Protein AF-A0A7J5Y7S1-F1 (afdb_monomer)

pLDDT: mean 75.27, std 15.17, range [30.84, 94.56]

InterPro domains:
  IPR032362 Ferlin, C-terminal domain [PF16165] (227-313)
  IPR035892 C2 domain superfamily [G3DSA:2.60.40.150] (121-242)
  IPR035892 C2 domain superfamily [SSF49562] (99-202)
  IPR037721 Ferlin family [PTHR12546] (19-229)
  IPR037725 Ferlin, sixth C2 domain [cd08374] (131-250)
  IPR055072 Ferlin, dsRNA-binding domain-like domain [PF22901] (21-87)

Mean predicted aligned error: 19.7 Å

Nearest PDB structures (foldseek):
  9b8k-assembly1_A  TM=4.854E-01  e=3.658E-11  Homo sapiens
  9bcz-assembly1_A  TM=5.230E-01  e=7.741E-04  Gallus gallus
  1qat-assembly1_A  TM=5.001E-01  e=8.195E-04  Rattus norvegicus
  1rlw-assembly1_A  TM=5.202E-01  e=4.041E-03  Homo sapiens
  5ipi-assembly1_A  TM=1.970E-01  e=1.903E+00  adeno-associated virus 2

Foldseek 3Di:
DDDDADDDDQDDDDPVVVVPDDPDQLQVVQQVLCVVQVWDGFDDDPQQWTDIRHDIDGDDQWDQDPVRDTDGHCRRSSVRCVCVQLVDPPRRDHDDPDDDDDDDDGDDDDPVDDDDDPDDNPPDDFFFKKKKKKWFFKAADADFDDQDPQPRQTFDWDKKWKDWDVPPVPIDIFDIDPTHRRRMDGTRFMDMDIFGADVVVQWTWDFDQPDPPRPDTDIDTHHGDMDMPHGTDMDIDMGTPVRCVVQPQDGTQDDDVGTDGDDDPPCVCVLVCVVVSVVCCCCVPVCVVVVVVVVVVVVVVVVVVVVVVVDDDDDPDPPDPVCVVVVVVCCVCVPPCVVVVVVVVVVVVVVVVVVVVVVPDDVVVVCVVVVD

Solvent-accessible surface area (backbone atoms only — not comparable to full-atom values): 22565 Å² total; per-residue (Å²): 134,89,80,80,81,78,84,76,83,85,80,87,90,52,84,64,59,73,70,71,62,76,95,59,55,46,49,55,48,48,48,47,52,23,58,75,63,71,43,55,56,76,45,77,46,87,90,33,34,37,35,44,70,92,46,76,48,76,39,69,34,68,45,72,43,101,83,73,50,75,42,81,44,66,44,55,39,29,42,54,50,57,76,49,30,49,72,43,82,100,67,37,49,79,69,82,71,95,82,86,83,87,88,79,85,81,87,87,76,66,88,88,51,76,79,78,73,79,82,78,84,78,67,83,81,74,64,41,57,27,33,42,37,38,38,37,44,38,32,54,83,46,81,63,76,42,70,38,91,83,78,72,48,53,19,28,73,42,66,47,43,39,32,44,54,90,39,74,85,67,58,47,71,54,74,76,38,70,69,24,68,82,24,53,37,68,52,40,30,29,48,72,42,82,41,32,38,29,80,91,76,61,24,32,52,45,79,43,57,90,39,101,83,48,88,61,68,47,76,45,78,33,58,80,41,82,45,67,55,74,62,66,47,68,48,80,47,82,35,47,40,72,56,36,70,77,59,56,68,27,60,38,54,34,70,43,80,52,49,66,79,54,96,66,84,83,58,85,61,46,74,70,47,48,60,55,54,50,51,48,47,50,48,63,67,77,34,36,70,58,55,52,50,52,52,52,51,52,51,52,51,51,51,49,51,53,49,60,71,66,56,83,87,80,83,90,71,92,79,68,64,77,57,52,60,55,50,50,52,48,50,56,48,62,70,76,35,43,67,55,54,53,48,51,53,51,48,52,50,49,51,51,52,48,48,53,50,61,70,68,51,58,72,68,59,57,34,63,73,68,76,102

Structure (mmCIF, N/CA/C/O backbone):
data_AF-A0A7J5Y7S1-F1
#
_entry.id   AF-A0A7J5Y7S1-F1
#
loop_
_atom_site.group_PDB
_atom_site.id
_atom_site.type_symbol
_atom_site.label_atom_id
_atom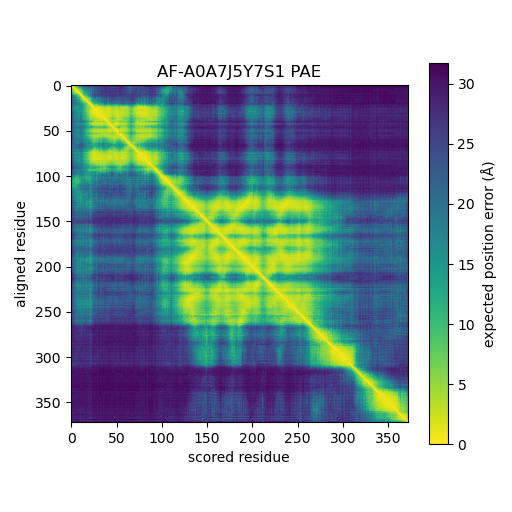_site.label_alt_id
_atom_site.label_comp_id
_atom_site.label_asym_id
_atom_site.label_entity_id
_atom_site.label_seq_id
_atom_site.pdbx_PDB_ins_code
_atom_site.Cartn_x
_atom_site.Cartn_y
_atom_site.Cartn_z
_atom_site.occupancy
_atom_site.B_iso_or_equiv
_atom_site.auth_seq_id
_atom_site.auth_comp_id
_atom_site.auth_asym_id
_atom_site.auth_atom_id
_atom_site.pdbx_PDB_model_num
ATOM 1 N N . MET A 1 1 ? -39.538 12.293 49.423 1.00 33.94 1 MET A N 1
ATOM 2 C CA . MET A 1 1 ? -39.601 11.974 47.983 1.00 33.94 1 MET A CA 1
ATOM 3 C C . MET A 1 1 ? -38.417 11.079 47.713 1.00 33.94 1 MET A C 1
ATOM 5 O O . MET A 1 1 ? -37.313 11.574 47.562 1.00 33.94 1 MET A O 1
ATOM 9 N N . ASP A 1 2 ? -38.629 9.770 47.799 1.00 30.84 2 ASP A N 1
ATOM 10 C CA . ASP A 1 2 ? -37.534 8.805 47.802 1.00 30.84 2 ASP A CA 1
ATOM 11 C C . ASP A 1 2 ? -37.019 8.606 46.367 1.00 30.84 2 ASP A C 1
ATOM 13 O O . ASP A 1 2 ? -37.719 8.114 45.470 1.00 30.84 2 ASP A O 1
ATOM 17 N N . SER A 1 3 ? -35.809 9.094 46.121 1.00 31.69 3 SER A N 1
ATOM 18 C CA . SER A 1 3 ? -35.041 8.926 44.891 1.00 31.69 3 SER A CA 1
ATOM 19 C C . SER A 1 3 ? -34.304 7.590 44.954 1.00 31.69 3 SER A C 1
ATOM 21 O O . SER A 1 3 ? -33.220 7.472 45.515 1.00 31.69 3 SER A O 1
ATOM 23 N N . THR A 1 4 ? -34.896 6.543 44.388 1.00 33.97 4 THR A N 1
ATOM 24 C CA . THR A 1 4 ? -34.187 5.288 44.137 1.00 33.97 4 THR A CA 1
ATOM 25 C C . THR A 1 4 ? -33.221 5.478 42.966 1.00 33.97 4 THR A C 1
ATOM 27 O O . THR A 1 4 ? -33.641 5.614 41.818 1.00 33.97 4 THR A O 1
ATOM 30 N N . LEU A 1 5 ? -31.918 5.503 43.263 1.00 35.03 5 LEU A N 1
ATOM 31 C CA . LEU A 1 5 ? -30.845 5.438 42.271 1.00 35.03 5 LEU A CA 1
ATOM 32 C C . LEU A 1 5 ? -30.835 4.041 41.648 1.00 35.03 5 LEU A C 1
ATOM 34 O O . LEU A 1 5 ? -30.592 3.048 42.332 1.00 35.03 5 LEU A O 1
ATOM 38 N N . THR A 1 6 ? -31.105 3.966 40.349 1.00 33.56 6 THR A N 1
ATOM 39 C CA . THR A 1 6 ? -30.987 2.714 39.596 1.00 33.56 6 THR A CA 1
ATOM 40 C C . THR A 1 6 ? -29.633 2.755 38.899 1.00 33.56 6 THR A C 1
ATOM 42 O O . THR A 1 6 ? -29.467 3.455 37.907 1.00 33.56 6 THR A O 1
ATOM 45 N N . VAL A 1 7 ? -28.630 2.095 39.483 1.00 39.28 7 VAL A N 1
ATOM 46 C CA . VAL A 1 7 ? -27.267 2.046 38.933 1.00 39.28 7 VAL A CA 1
ATOM 47 C C . VAL A 1 7 ? -27.167 0.844 38.001 1.00 39.28 7 VAL A C 1
ATOM 49 O O . VAL A 1 7 ? -27.066 -0.294 38.462 1.00 39.28 7 VAL A O 1
ATOM 52 N N . SER A 1 8 ? -27.192 1.103 36.699 1.00 37.91 8 SER A N 1
ATOM 53 C CA . SER A 1 8 ? -26.937 0.102 35.664 1.00 37.91 8 SER A CA 1
ATOM 54 C C . SER A 1 8 ? -25.427 0.020 35.433 1.00 37.91 8 SER A C 1
ATOM 56 O O . SER A 1 8 ? -24.814 1.005 35.032 1.00 37.91 8 SER A O 1
ATOM 58 N N . ILE A 1 9 ? -24.813 -1.125 35.746 1.00 42.22 9 ILE A N 1
ATOM 59 C CA . ILE A 1 9 ? -23.391 -1.366 35.471 1.00 42.22 9 ILE A CA 1
ATOM 60 C C . ILE A 1 9 ? -23.268 -1.830 34.023 1.00 42.22 9 ILE A C 1
ATOM 62 O O . ILE A 1 9 ? -23.836 -2.857 33.653 1.00 42.22 9 ILE A O 1
ATOM 66 N N . TYR A 1 10 ? -22.505 -1.082 33.238 1.00 41.28 10 TYR A N 1
ATOM 67 C CA . TYR A 1 10 ? -22.085 -1.454 31.897 1.00 41.28 10 TYR A CA 1
ATOM 68 C C . TYR A 1 10 ? -20.620 -1.872 32.002 1.00 41.28 10 TYR A C 1
ATOM 70 O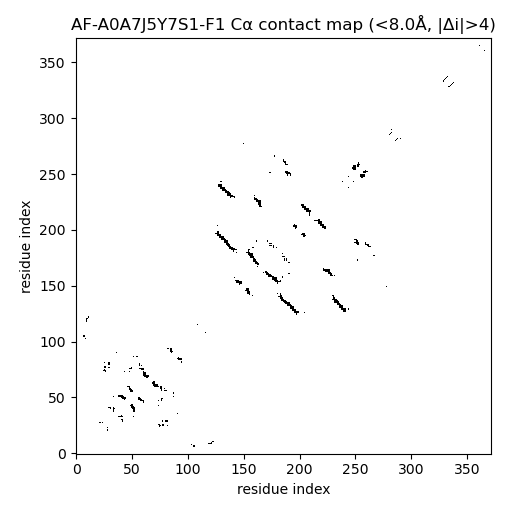 O . TYR A 1 10 ? -19.744 -1.019 31.971 1.00 41.28 10 TYR A O 1
ATOM 78 N N . ASP A 1 11 ? -20.350 -3.151 32.244 1.00 35.12 11 ASP A N 1
ATOM 79 C CA . ASP A 1 11 ? -19.007 -3.709 32.075 1.00 35.12 11 ASP A CA 1
ATOM 80 C C . ASP A 1 11 ? -19.125 -5.212 31.805 1.00 35.12 11 ASP A C 1
ATOM 82 O O . ASP A 1 11 ? -19.869 -5.915 32.500 1.00 35.12 11 ASP A O 1
ATOM 86 N N . TRP A 1 12 ? -18.439 -5.691 30.770 1.00 40.28 12 TRP A N 1
ATOM 87 C CA . TRP A 1 12 ? -18.446 -7.090 30.345 1.00 40.28 12 TRP A CA 1
ATOM 88 C C . TRP A 1 12 ? -17.061 -7.705 30.591 1.00 40.28 12 TRP A C 1
ATOM 90 O O . TRP A 1 12 ? -16.045 -7.051 30.399 1.00 40.28 12 TRP A O 1
ATOM 100 N N . ASP A 1 13 ? -17.057 -8.980 30.994 1.00 35.53 13 ASP A N 1
ATOM 101 C CA . ASP A 1 13 ? -15.897 -9.869 31.213 1.00 35.53 13 ASP A CA 1
ATOM 102 C C . ASP A 1 13 ? -15.217 -9.906 32.585 1.00 35.53 13 ASP A C 1
ATOM 104 O O . ASP A 1 13 ? -14.061 -10.310 32.719 1.00 35.53 13 ASP A O 1
ATOM 108 N N . LEU A 1 14 ? -15.970 -9.684 33.662 1.00 41.25 14 LEU A N 1
ATOM 109 C CA . LEU A 1 14 ? -15.540 -10.139 34.988 1.00 41.25 14 LEU A CA 1
ATOM 110 C C . LEU A 1 14 ? -16.610 -11.056 35.603 1.00 41.25 14 LEU A C 1
ATOM 112 O O . LEU A 1 14 ? -17.450 -10.601 36.380 1.00 41.25 14 LEU A O 1
ATOM 116 N N . PRO A 1 15 ? -16.572 -12.379 35.319 1.00 44.16 15 PRO A N 1
ATOM 117 C CA . PRO A 1 15 ? -17.466 -13.373 35.933 1.00 44.16 15 PRO A CA 1
ATOM 118 C C . PRO A 1 15 ? -17.425 -13.367 37.470 1.00 44.16 15 PRO A C 1
ATOM 120 O O . PRO A 1 15 ? -18.336 -13.858 38.136 1.00 44.16 15 PRO A O 1
ATOM 123 N N . TRP A 1 16 ? -16.359 -12.816 38.054 1.00 40.78 16 TRP A N 1
ATOM 124 C CA . TRP A 1 16 ? -16.228 -12.618 39.491 1.00 40.78 16 TRP A CA 1
ATOM 125 C C . TRP A 1 16 ? -16.940 -11.356 40.001 1.00 40.78 16 TRP A C 1
ATOM 127 O O . TRP A 1 16 ? -17.346 -11.340 41.155 1.00 40.78 16 TRP A O 1
ATOM 137 N N . LEU A 1 17 ? -17.161 -10.329 39.175 1.00 37.38 17 LEU A N 1
ATOM 138 C CA . LEU A 1 17 ? -17.751 -9.047 39.586 1.00 37.38 17 LEU A CA 1
ATOM 139 C C . LEU A 1 17 ? -19.271 -9.161 39.789 1.00 37.38 17 LEU A C 1
ATOM 141 O O . LEU A 1 17 ? -19.820 -8.627 40.751 1.00 37.38 17 LEU A O 1
ATOM 145 N N . GLN A 1 18 ? -19.936 -9.988 38.976 1.00 38.28 18 GLN A N 1
ATOM 146 C CA . GLN A 1 18 ? -21.337 -10.385 39.181 1.00 38.28 18 GLN A CA 1
ATOM 147 C C . GLN A 1 18 ? -21.534 -11.277 40.422 1.00 38.28 18 GLN A C 1
ATOM 149 O O . GLN A 1 18 ? -22.646 -11.422 40.921 1.00 38.28 18 GLN A O 1
ATOM 154 N N . ARG A 1 19 ? -20.444 -11.859 40.938 1.00 40.41 19 ARG A N 1
ATOM 155 C CA . ARG A 1 19 ? -20.417 -12.711 42.134 1.00 40.41 19 ARG A CA 1
ATOM 156 C C . ARG A 1 19 ? -20.318 -11.916 43.440 1.00 40.41 19 ARG A C 1
ATOM 158 O O . ARG A 1 19 ? -20.511 -12.504 44.497 1.00 40.41 19 ARG A O 1
ATOM 165 N N . VAL A 1 20 ? -19.993 -10.619 43.366 1.00 42.78 20 VAL A N 1
ATOM 166 C CA . VAL A 1 20 ? -19.628 -9.774 44.523 1.00 42.78 20 VAL A CA 1
ATOM 167 C C . VAL A 1 20 ? -20.695 -8.715 44.854 1.00 42.78 20 VAL A C 1
ATOM 169 O O . VAL A 1 20 ? -20.599 -8.052 45.883 1.00 42.78 20 VAL A O 1
ATOM 172 N N . ARG A 1 21 ? -21.760 -8.571 44.051 1.00 45.41 21 ARG A N 1
ATOM 173 C CA . ARG A 1 21 ? -22.907 -7.715 44.402 1.00 45.41 21 ARG A CA 1
ATOM 174 C C . ARG A 1 21 ? -24.101 -8.542 44.854 1.00 45.41 21 ARG A C 1
ATOM 176 O O . ARG A 1 21 ? -24.805 -9.120 44.032 1.00 45.41 21 ARG A O 1
ATOM 183 N N . ASP A 1 22 ? -24.390 -8.490 46.148 1.00 53.50 22 ASP A N 1
ATOM 184 C CA . ASP A 1 22 ? -25.727 -8.799 46.639 1.00 53.50 22 ASP A CA 1
ATOM 185 C C . ASP A 1 22 ? -26.642 -7.589 46.356 1.00 53.50 22 ASP A C 1
ATOM 187 O O . ASP A 1 22 ? -26.401 -6.505 46.886 1.00 53.50 22 ASP A O 1
ATOM 191 N N . PRO A 1 23 ? -27.709 -7.720 45.541 1.00 57.56 23 PRO A N 1
ATOM 192 C CA . PRO A 1 23 ? -28.683 -6.643 45.311 1.00 57.56 23 PRO A CA 1
ATOM 193 C C . PRO A 1 23 ? -29.620 -6.422 46.514 1.00 57.56 23 PRO A C 1
ATOM 195 O O . PRO A 1 23 ? -30.567 -5.640 46.443 1.00 57.56 23 PRO A O 1
ATOM 198 N N . MET A 1 24 ? -29.407 -7.168 47.597 1.00 70.81 24 MET A N 1
ATOM 199 C CA . MET A 1 24 ? -30.281 -7.237 48.758 1.00 70.81 24 MET A CA 1
ATOM 200 C C . MET A 1 24 ? -29.844 -6.242 49.830 1.00 70.81 24 MET A C 1
ATOM 202 O O . MET A 1 24 ? -28.660 -5.961 50.003 1.00 70.81 24 MET A O 1
ATOM 206 N N . LYS A 1 25 ? -30.811 -5.727 50.590 1.00 78.12 25 LYS A N 1
ATOM 207 C CA . LYS A 1 25 ? -30.510 -4.891 51.758 1.00 78.12 25 LYS A CA 1
ATOM 208 C C . LYS A 1 25 ? -29.757 -5.708 52.824 1.00 78.12 25 LYS A C 1
ATOM 210 O O . LYS A 1 25 ? -30.036 -6.904 52.947 1.00 78.12 25 LYS A O 1
ATOM 215 N N . PRO A 1 26 ? -28.867 -5.103 53.631 1.00 81.50 26 PRO A N 1
ATOM 216 C CA . PRO A 1 26 ? -28.184 -5.782 54.737 1.00 81.50 26 PRO A CA 1
ATOM 217 C C . PRO A 1 26 ? -29.110 -6.620 55.637 1.00 81.50 26 PRO A C 1
ATOM 219 O O . PRO A 1 26 ? -28.769 -7.750 55.985 1.00 81.50 26 PRO A O 1
ATOM 222 N N . THR A 1 27 ? -30.311 -6.123 55.954 1.00 85.12 27 THR A N 1
ATOM 223 C CA . THR A 1 27 ? -31.350 -6.868 56.699 1.00 85.12 27 THR A CA 1
ATOM 224 C C . THR A 1 27 ? -31.782 -8.164 56.005 1.00 85.12 27 THR A C 1
ATOM 226 O O . THR A 1 27 ? -31.915 -9.211 56.642 1.00 85.12 27 THR A O 1
ATOM 229 N N . GLN A 1 28 ? -31.965 -8.119 54.686 1.00 84.25 28 GLN A N 1
ATOM 230 C CA . GLN A 1 28 ? -32.362 -9.264 53.865 1.00 84.25 28 GLN A CA 1
ATOM 231 C C . GLN A 1 28 ? -31.226 -10.282 53.725 1.00 84.25 28 GLN A C 1
ATOM 233 O O . GLN A 1 28 ? -31.478 -11.486 53.798 1.00 84.25 28 GLN A O 1
ATOM 238 N N . ILE A 1 29 ? -29.985 -9.808 53.571 1.00 82.94 29 ILE A N 1
ATOM 239 C CA . ILE A 1 29 ? -28.788 -10.659 53.523 1.00 82.94 29 ILE A CA 1
ATOM 240 C C . ILE A 1 29 ? -28.645 -11.416 54.845 1.00 82.94 29 ILE A C 1
ATOM 242 O O . ILE A 1 29 ? -28.512 -12.639 54.843 1.00 82.94 29 ILE A O 1
ATOM 246 N N . LEU A 1 30 ? -28.752 -10.714 55.976 1.00 85.44 30 LEU A N 1
ATOM 247 C CA . LEU A 1 30 ? -28.652 -11.323 57.300 1.00 85.44 30 LEU A CA 1
ATOM 248 C C . LEU A 1 30 ? -29.749 -12.373 57.532 1.00 85.44 30 LEU A C 1
ATOM 250 O O . LEU A 1 30 ? -29.461 -13.481 57.978 1.00 85.44 30 LEU A O 1
ATOM 254 N N . ALA A 1 31 ? -30.999 -12.063 57.178 1.00 86.56 31 ALA A N 1
ATOM 255 C CA . ALA A 1 31 ? -32.107 -13.010 57.296 1.00 86.56 31 ALA A CA 1
ATOM 256 C C . ALA A 1 31 ? -31.892 -14.273 56.443 1.00 86.56 31 ALA A C 1
ATOM 258 O O . ALA A 1 31 ? -32.193 -15.383 56.889 1.00 86.56 31 ALA A O 1
ATOM 259 N N . LYS A 1 32 ? -31.341 -14.116 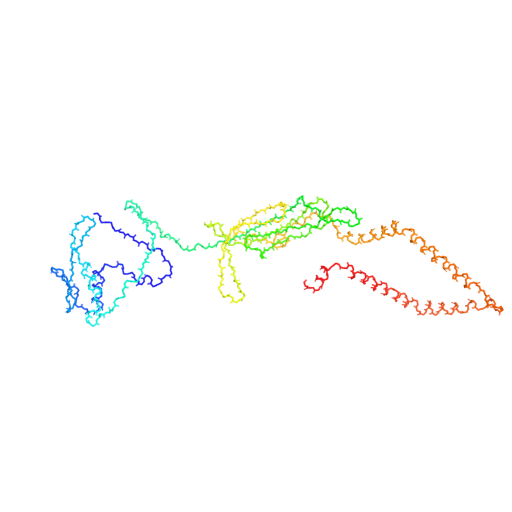55.233 1.00 85.81 32 LYS A N 1
ATOM 260 C CA . LYS A 1 32 ? -30.993 -15.231 54.347 1.00 85.81 32 LYS A CA 1
ATOM 261 C C . LYS A 1 32 ? -29.872 -16.089 54.937 1.00 85.81 32 LYS A C 1
ATOM 263 O O . LYS A 1 32 ? -30.034 -17.302 55.010 1.00 85.81 32 LYS A O 1
ATOM 268 N N . LEU A 1 33 ? -28.795 -15.478 55.431 1.00 83.88 33 LEU A N 1
ATOM 269 C CA . LEU A 1 33 ? -27.680 -16.201 56.052 1.00 83.88 33 LEU A CA 1
ATOM 270 C C . LEU A 1 33 ? -28.107 -16.968 57.309 1.00 83.88 33 LEU A C 1
ATOM 272 O O . LEU A 1 33 ? -27.701 -18.115 57.489 1.00 83.88 33 LEU A O 1
ATOM 276 N N . CYS A 1 34 ? -28.971 -16.389 58.149 1.00 85.38 34 CYS A N 1
ATOM 277 C CA . CYS A 1 34 ? -29.527 -17.104 59.300 1.00 85.38 34 CYS A CA 1
ATOM 278 C C . CYS A 1 34 ? -30.380 -18.305 58.867 1.00 85.38 34 CYS A C 1
ATOM 280 O O . CYS A 1 34 ? -30.277 -19.379 59.457 1.00 85.38 34 CYS A O 1
ATOM 282 N N . LYS A 1 35 ? -31.183 -18.155 57.807 1.00 86.88 35 LYS A N 1
ATOM 283 C CA . LYS A 1 35 ? -32.006 -19.240 57.256 1.00 86.88 35 LYS A CA 1
ATOM 284 C C . LYS A 1 35 ? -31.155 -20.368 56.663 1.00 86.88 35 LYS A C 1
ATOM 286 O O . LYS A 1 35 ? -31.415 -21.535 56.954 1.00 86.88 35 LYS A O 1
ATOM 291 N N . ASP A 1 36 ? -30.136 -20.026 55.880 1.00 84.62 36 ASP A N 1
ATOM 292 C CA . ASP A 1 36 ? -29.231 -20.985 55.236 1.00 84.62 36 ASP A CA 1
ATOM 293 C C . ASP A 1 36 ? -28.352 -21.705 56.275 1.00 84.62 36 ASP A C 1
ATOM 295 O O . ASP A 1 36 ? -28.132 -22.914 56.189 1.00 84.62 36 ASP A O 1
ATOM 299 N N . GLY A 1 37 ? -27.929 -20.984 57.318 1.00 80.75 37 GLY A N 1
ATOM 300 C CA . GLY A 1 37 ? -27.191 -21.514 58.464 1.00 80.75 37 GLY A CA 1
ATOM 301 C C . GLY A 1 37 ? -28.028 -22.306 59.474 1.00 80.75 37 GLY A C 1
ATOM 302 O O . GLY A 1 37 ? -27.462 -22.836 60.427 1.00 80.75 37 GLY A O 1
ATOM 303 N N . LYS A 1 38 ? -29.356 -22.399 59.287 1.00 84.50 38 LYS A N 1
ATOM 304 C CA . LYS A 1 38 ? -30.313 -22.971 60.259 1.00 84.50 38 LYS A CA 1
ATOM 305 C C . LYS A 1 38 ? -30.177 -22.365 61.666 1.00 84.50 38 LYS A C 1
ATOM 307 O O . LYS A 1 38 ? -30.341 -23.074 62.659 1.00 84.50 38 LYS A O 1
ATOM 312 N N . LEU A 1 39 ? -29.864 -21.075 61.732 1.00 83.25 39 LEU A N 1
ATOM 313 C CA . LEU A 1 39 ? -29.710 -20.326 62.974 1.00 83.25 39 LEU A CA 1
ATOM 314 C C . LEU A 1 39 ? -31.066 -19.777 63.441 1.00 83.25 39 LEU A C 1
ATOM 316 O O . LEU A 1 39 ? -31.937 -19.487 62.614 1.00 83.25 39 LEU A O 1
ATOM 320 N N . ASP A 1 40 ? -31.247 -19.592 64.753 1.00 82.44 40 ASP A N 1
ATOM 321 C CA . ASP A 1 40 ? -32.397 -18.826 65.260 1.00 82.44 40 ASP A CA 1
ATOM 322 C C . ASP A 1 40 ? -32.257 -17.369 64.793 1.00 82.44 40 ASP A C 1
ATOM 324 O O . ASP A 1 40 ? -31.207 -16.745 64.992 1.00 82.44 40 ASP A O 1
ATOM 328 N N . GLY A 1 41 ? -33.288 -16.896 64.083 1.00 77.06 41 GLY A N 1
ATOM 329 C CA . GLY A 1 41 ? -33.244 -15.757 63.165 1.00 77.06 41 GLY A CA 1
ATOM 330 C C . GLY A 1 41 ? -32.784 -14.436 63.793 1.00 77.06 41 GLY A C 1
ATOM 331 O O . GLY A 1 41 ? -32.639 -14.328 65.008 1.00 77.06 41 GLY A O 1
ATOM 332 N N . PRO A 1 42 ? -32.550 -13.393 62.976 1.00 84.88 42 PRO A N 1
ATOM 333 C CA . PRO A 1 42 ? -32.192 -12.088 63.509 1.00 84.88 42 PRO A CA 1
ATOM 334 C C . PRO A 1 42 ? -33.400 -11.467 64.221 1.00 84.88 42 PRO A C 1
ATOM 336 O O . PRO A 1 42 ? -34.362 -11.031 63.590 1.00 84.88 42 PRO A O 1
ATOM 339 N N . HIS A 1 43 ? -33.348 -11.428 65.552 1.00 87.75 43 HIS A N 1
ATOM 340 C CA . HIS A 1 43 ? -34.370 -10.804 66.389 1.00 87.75 43 HIS A CA 1
ATOM 341 C C . HIS A 1 43 ? -33.934 -9.386 66.747 1.00 87.75 43 HIS A C 1
ATOM 343 O O . HIS A 1 43 ? -33.038 -9.186 67.574 1.00 87.75 43 HIS A O 1
ATOM 349 N N . TYR A 1 44 ? -34.568 -8.401 66.117 1.00 85.00 44 TYR A N 1
ATOM 350 C CA . T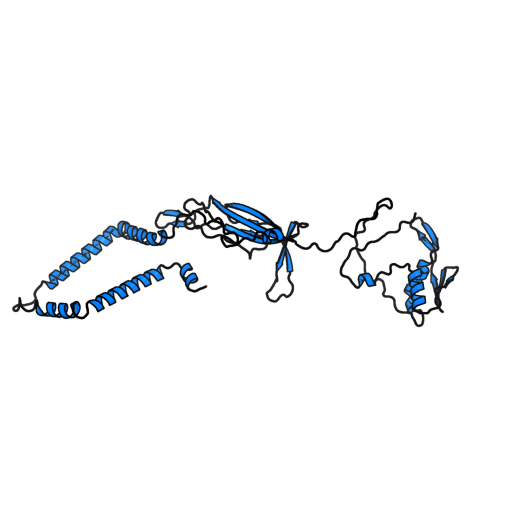YR A 1 44 ? -34.349 -6.984 66.395 1.00 85.00 44 TYR A CA 1
ATOM 351 C C . TYR A 1 44 ? -35.125 -6.577 67.647 1.00 85.00 44 TYR A C 1
ATOM 353 O O . TYR A 1 44 ? -36.307 -6.885 67.796 1.00 85.00 44 TYR A O 1
ATOM 361 N N . GLY A 1 45 ? -34.448 -5.914 68.578 1.00 79.56 45 GLY A N 1
ATOM 362 C CA . GLY A 1 45 ? -35.026 -5.496 69.845 1.00 79.56 45 GLY A CA 1
ATOM 363 C C . GLY A 1 45 ? -34.895 -3.993 70.095 1.00 79.56 45 GLY A C 1
ATOM 364 O O . GLY A 1 45 ? -34.050 -3.328 69.495 1.00 79.56 45 GLY A O 1
ATOM 365 N N . PRO A 1 46 ? -35.692 -3.456 71.036 1.00 74.38 46 PRO A N 1
ATOM 366 C CA . PRO A 1 46 ? -35.626 -2.049 71.417 1.00 74.38 46 PRO A CA 1
ATOM 367 C C . PRO A 1 46 ? -34.233 -1.677 71.948 1.00 74.38 46 PRO A C 1
ATOM 369 O O . PRO A 1 46 ? -33.577 -2.506 72.583 1.00 74.38 46 PRO A O 1
ATOM 372 N N . ALA A 1 47 ? -33.824 -0.425 71.707 1.00 72.12 47 ALA A N 1
ATOM 373 C CA . ALA A 1 47 ? -32.513 0.151 72.045 1.00 72.12 47 ALA A CA 1
ATOM 374 C C . ALA A 1 47 ? -31.316 -0.333 71.196 1.00 72.12 47 ALA A C 1
ATOM 376 O O . ALA A 1 47 ? -30.190 -0.363 71.681 1.00 72.12 47 ALA A O 1
ATOM 377 N N . GLY A 1 48 ? -31.543 -0.693 69.928 1.00 77.56 48 GLY A N 1
ATOM 378 C CA . GLY A 1 48 ? -30.448 -0.975 68.992 1.00 77.56 48 GLY A CA 1
ATOM 379 C C . GLY A 1 48 ? -29.719 -2.286 69.264 1.00 77.56 48 GLY A C 1
ATOM 380 O O . GLY A 1 48 ? -28.501 -2.373 69.125 1.00 77.56 48 GLY A O 1
ATOM 381 N N . ARG A 1 49 ? -30.469 -3.314 69.671 1.00 82.56 49 ARG A N 1
ATOM 382 C CA . ARG A 1 49 ? -29.950 -4.665 69.901 1.00 82.56 49 ARG A CA 1
ATOM 383 C C . ARG A 1 49 ? -30.450 -5.610 68.820 1.00 82.56 49 ARG A C 1
ATOM 385 O O . ARG A 1 49 ? -31.634 -5.599 68.489 1.00 82.56 49 ARG A O 1
ATOM 392 N N . VAL A 1 50 ? -29.577 -6.478 68.330 1.00 86.06 50 VAL A N 1
ATOM 393 C CA . VAL A 1 50 ? -29.962 -7.580 67.447 1.00 86.06 50 VAL A CA 1
ATOM 39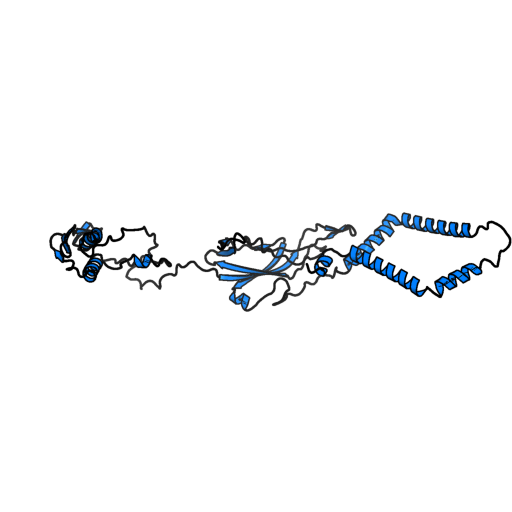4 C C . VAL A 1 50 ? -29.379 -8.879 67.984 1.00 86.06 50 VAL A C 1
ATOM 396 O O . VAL A 1 50 ? -28.194 -8.963 68.315 1.00 86.06 50 VAL A O 1
ATOM 399 N N . LYS A 1 51 ? -30.239 -9.883 68.144 1.00 85.88 51 LYS A N 1
ATOM 400 C CA . LYS A 1 51 ? -29.856 -11.206 68.632 1.00 85.88 51 LYS A CA 1
ATOM 401 C C . LYS A 1 51 ? -29.849 -12.182 67.465 1.00 85.88 51 LYS A C 1
ATOM 403 O O . LYS A 1 51 ? -30.855 -12.301 66.774 1.00 85.88 51 LYS A O 1
ATOM 408 N N . VAL A 1 52 ? -28.732 -12.879 67.282 1.00 85.31 52 VAL A N 1
ATOM 409 C CA . VAL A 1 52 ? -28.606 -13.998 66.343 1.00 85.31 52 VAL A CA 1
ATOM 410 C C . VAL A 1 52 ? -28.120 -15.203 67.133 1.00 85.31 52 VAL A C 1
ATOM 412 O O . VAL A 1 52 ? -27.044 -15.167 67.737 1.00 85.31 52 VAL A O 1
ATOM 415 N N . GLU A 1 53 ? -28.943 -16.250 67.177 1.00 81.19 53 GLU A N 1
ATOM 416 C CA . GLU A 1 53 ? -28.724 -17.457 67.979 1.00 81.19 53 GLU A CA 1
ATOM 417 C C . GLU A 1 53 ? -28.411 -17.162 69.463 1.00 81.19 53 GLU A C 1
ATOM 419 O O . GLU A 1 53 ? -29.316 -16.892 70.256 1.00 81.19 53 GLU A O 1
ATOM 424 N N . ASN A 1 54 ? -27.128 -17.182 69.847 1.00 78.38 54 ASN A N 1
ATOM 425 C CA . ASN A 1 54 ? -26.662 -16.968 71.220 1.00 78.38 54 ASN A CA 1
ATOM 426 C C . ASN A 1 54 ? -25.758 -15.730 71.384 1.00 78.38 54 ASN A C 1
ATOM 428 O O . ASN A 1 54 ? -25.128 -15.566 72.428 1.00 78.38 54 ASN A O 1
ATOM 432 N N . ARG A 1 55 ? -25.675 -14.861 70.366 1.00 81.38 55 ARG A N 1
ATOM 433 C CA . ARG A 1 55 ? -24.949 -13.585 70.440 1.00 81.38 55 ARG A CA 1
ATOM 434 C C . ARG A 1 55 ? -25.889 -12.401 70.294 1.00 81.38 55 ARG A C 1
ATOM 436 O O . ARG A 1 55 ? -26.860 -12.443 69.540 1.00 81.38 55 ARG A O 1
ATOM 443 N N . VAL A 1 56 ? -25.577 -11.342 71.033 1.00 84.69 56 VAL A N 1
ATOM 444 C CA . VAL A 1 56 ? -26.278 -10.061 70.979 1.00 84.69 56 VAL A CA 1
ATOM 445 C C . VAL A 1 56 ? -25.280 -9.013 70.520 1.00 84.69 56 VAL A C 1
ATOM 447 O O . VAL A 1 56 ? -24.249 -8.824 71.161 1.00 84.69 56 VAL A O 1
ATOM 450 N N . PHE A 1 57 ? -25.602 -8.337 69.425 1.00 83.88 57 PHE A N 1
ATOM 451 C CA . PHE A 1 57 ? -24.833 -7.218 68.899 1.00 83.88 57 PHE A CA 1
ATOM 452 C C . PHE A 1 57 ? -25.595 -5.921 69.167 1.00 83.88 57 PHE A C 1
ATOM 454 O O . PHE A 1 57 ? -26.829 -5.899 69.121 1.00 83.88 57 PHE A O 1
ATOM 461 N N . MET A 1 58 ? -24.862 -4.849 69.462 1.00 80.25 58 MET A N 1
ATOM 462 C CA . MET A 1 58 ? -25.423 -3.515 69.668 1.00 80.25 58 MET A CA 1
ATOM 463 C C . MET A 1 58 ? -24.843 -2.555 68.640 1.00 80.25 58 MET A C 1
ATOM 465 O O . MET A 1 58 ? -23.627 -2.523 68.454 1.00 80.25 58 MET A O 1
ATOM 469 N N . ALA A 1 59 ? -25.700 -1.769 67.995 1.00 77.94 59 ALA A N 1
ATOM 470 C CA . ALA A 1 59 ? -25.273 -0.694 67.108 1.00 77.94 59 ALA A CA 1
ATOM 471 C C . ALA A 1 59 ? -26.251 0.489 67.175 1.00 77.94 59 ALA A C 1
ATOM 473 O O . ALA A 1 59 ? -27.411 0.315 67.564 1.00 77.94 59 ALA A O 1
ATOM 474 N N . PRO A 1 60 ? -25.813 1.697 66.790 1.00 75.12 60 PRO A N 1
ATOM 475 C CA . PRO A 1 60 ? -26.708 2.835 66.644 1.00 75.12 60 PRO A CA 1
ATOM 476 C C . PRO A 1 60 ? -27.809 2.537 65.619 1.00 75.12 60 PRO A C 1
ATOM 478 O O . PRO A 1 60 ? -27.532 2.077 64.513 1.00 75.12 60 PRO A O 1
ATOM 481 N N . THR A 1 61 ? -29.060 2.815 65.980 1.00 69.81 61 THR A N 1
ATOM 482 C CA . THR A 1 61 ? -30.218 2.712 65.072 1.00 69.81 61 THR A CA 1
ATOM 483 C C . THR A 1 61 ? -30.510 4.011 64.339 1.00 69.81 61 THR A C 1
ATOM 485 O O . THR A 1 61 ? -31.373 4.031 63.470 1.00 69.81 61 THR A O 1
ATOM 488 N N . GLU A 1 62 ? -29.842 5.105 64.701 1.00 70.94 62 GLU A N 1
ATOM 489 C CA . GLU A 1 62 ? -30.074 6.426 64.123 1.00 70.94 62 GLU A CA 1
ATOM 490 C C . GLU A 1 62 ? -29.084 6.684 62.988 1.00 70.94 62 GLU A C 1
ATOM 492 O O . GLU A 1 62 ? -27.873 6.667 63.201 1.00 70.94 62 GLU A O 1
ATOM 497 N N . ILE A 1 63 ? -29.613 6.943 61.794 1.00 65.88 63 ILE A N 1
ATOM 498 C CA . ILE A 1 63 ? -28.853 7.490 60.670 1.00 65.88 63 ILE A CA 1
ATOM 499 C C . ILE A 1 63 ? -29.362 8.914 60.433 1.00 65.88 63 ILE A C 1
ATOM 501 O O . ILE A 1 63 ? -30.573 9.149 60.418 1.00 65.88 63 ILE A O 1
ATOM 505 N N . GLU A 1 64 ? -28.440 9.866 60.300 1.00 67.12 64 GLU A N 1
ATOM 506 C CA . GLU A 1 64 ? -28.751 11.236 59.889 1.00 67.12 64 GLU A CA 1
ATOM 507 C C . GLU A 1 64 ? -28.854 11.282 58.359 1.00 67.12 64 GLU A C 1
ATOM 509 O O . GLU A 1 64 ? -27.891 10.973 57.659 1.00 67.12 64 GLU A O 1
ATOM 514 N N . ASP A 1 65 ? -30.029 11.639 57.837 1.00 59.41 65 ASP A N 1
ATOM 515 C CA . ASP A 1 65 ? -30.196 11.936 56.410 1.00 59.41 65 ASP A CA 1
ATOM 516 C C . ASP A 1 65 ? -29.455 13.241 56.040 1.00 59.41 65 ASP A C 1
ATOM 518 O O . ASP A 1 65 ? -29.228 14.090 56.902 1.00 59.41 65 ASP A O 1
ATOM 522 N N . GLU A 1 66 ? -29.193 13.481 54.746 1.00 58.22 66 GLU A N 1
ATOM 523 C CA . GLU A 1 66 ? -28.602 14.734 54.212 1.00 58.22 66 GLU A CA 1
ATOM 524 C C . GLU A 1 66 ? -29.334 16.024 54.650 1.00 58.22 66 GLU A C 1
ATOM 526 O O . GLU A 1 66 ? -28.775 17.117 54.588 1.00 58.22 66 GLU A O 1
ATOM 531 N N . ASN A 1 67 ? -30.565 15.904 55.156 1.00 60.06 67 ASN A N 1
ATOM 532 C CA . ASN A 1 67 ? -31.385 17.008 55.655 1.00 60.06 67 ASN A CA 1
ATOM 533 C C . ASN A 1 67 ? -31.346 17.158 57.194 1.00 60.06 67 ASN A C 1
ATOM 535 O O . ASN A 1 67 ? -32.168 17.883 57.755 1.00 60.06 67 ASN A O 1
ATOM 539 N N . GLY A 1 68 ? -30.456 16.442 57.893 1.00 61.25 68 GLY A N 1
ATOM 540 C CA . GLY A 1 68 ? -30.336 16.456 59.358 1.00 61.25 68 GLY A CA 1
ATOM 541 C C . GLY A 1 68 ? -31.478 15.747 60.100 1.00 61.25 68 GLY A C 1
ATOM 542 O O . GLY A 1 68 ? -31.634 15.912 61.310 1.00 61.25 68 GLY A O 1
ATOM 543 N N . LEU A 1 69 ? -32.305 14.971 59.390 1.00 62.44 69 LEU A N 1
ATOM 544 C CA . LEU A 1 69 ? -33.415 14.223 59.974 1.00 62.44 69 LEU A CA 1
ATOM 545 C C . LEU A 1 69 ? -32.922 12.841 60.421 1.00 62.44 69 LEU A C 1
ATOM 547 O O . LEU A 1 69 ? -32.401 12.073 59.617 1.00 62.44 69 LEU A O 1
ATOM 551 N N . LYS A 1 70 ? -33.104 12.517 61.703 1.00 63.19 70 LYS A N 1
ATOM 552 C CA . LYS A 1 70 ? -32.730 11.215 62.265 1.00 63.19 70 LYS A CA 1
ATOM 553 C C . LYS A 1 70 ? -33.788 10.167 61.930 1.00 63.19 70 LYS A C 1
ATOM 555 O O . LYS A 1 70 ? -34.905 10.235 62.445 1.00 63.19 70 LYS A O 1
ATOM 560 N N . ARG A 1 71 ? -33.444 9.186 61.092 1.00 66.81 71 ARG A N 1
ATOM 561 C CA . ARG A 1 71 ? -34.296 8.019 60.811 1.00 66.81 71 ARG A CA 1
ATOM 562 C C . ARG A 1 71 ? -33.816 6.814 61.608 1.00 66.81 71 ARG A C 1
ATOM 564 O O . ARG A 1 71 ? -32.625 6.507 61.618 1.00 66.81 71 ARG A O 1
ATOM 571 N N . GLN A 1 72 ? -34.751 6.115 62.252 1.00 67.69 72 GLN A N 1
ATOM 572 C CA . GLN A 1 72 ? -34.464 4.807 62.835 1.00 67.69 72 GLN A CA 1
ATOM 573 C C . GLN A 1 72 ? -34.415 3.760 61.722 1.00 67.69 72 GLN A C 1
ATOM 575 O O . GLN A 1 72 ? -35.389 3.593 60.988 1.00 67.69 72 GLN A O 1
ATOM 580 N N . THR A 1 73 ? -33.281 3.078 61.578 1.00 74.94 73 THR A N 1
ATOM 581 C CA . THR A 1 73 ? -33.095 2.024 60.578 1.00 74.94 73 THR A CA 1
ATOM 582 C C . THR A 1 73 ? -32.389 0.812 61.176 1.00 74.94 73 THR A C 1
ATOM 584 O O . THR A 1 73 ? -31.413 0.935 61.916 1.00 74.94 73 THR A O 1
ATOM 587 N N . ASP A 1 74 ? -32.858 -0.376 60.798 1.00 79.50 74 ASP A N 1
ATOM 588 C CA . ASP A 1 74 ? -32.282 -1.652 61.241 1.00 79.50 74 ASP A CA 1
ATOM 589 C C . ASP A 1 74 ? -31.140 -2.138 60.326 1.00 79.50 74 ASP A C 1
ATOM 591 O O . ASP A 1 74 ? -30.485 -3.146 60.598 1.00 79.50 74 ASP A O 1
ATOM 595 N N . GLU A 1 75 ? -30.860 -1.409 59.241 1.00 81.94 75 GLU A N 1
ATOM 596 C CA . GLU A 1 75 ? -29.829 -1.760 58.256 1.00 81.94 75 GLU A CA 1
ATOM 597 C C . GLU A 1 75 ? -28.417 -1.665 58.837 1.00 81.94 75 GLU A C 1
ATOM 599 O O . GLU A 1 75 ? -27.575 -2.524 58.577 1.00 81.94 75 GLU A O 1
ATOM 604 N N . HIS A 1 76 ? -28.159 -0.663 59.680 1.00 80.44 76 HIS A N 1
ATOM 605 C CA . HIS A 1 76 ? -26.861 -0.502 60.334 1.00 80.44 76 HIS A CA 1
ATOM 606 C C . HIS A 1 76 ? -26.595 -1.606 61.370 1.00 80.44 76 HIS A C 1
ATOM 608 O O . HIS A 1 76 ? -25.470 -2.105 61.481 1.00 80.44 76 HIS A O 1
ATOM 614 N N . LEU A 1 77 ? -27.647 -2.053 62.069 1.00 83.69 77 LEU A N 1
ATOM 615 C CA . LEU A 1 77 ? -27.593 -3.209 62.966 1.00 83.69 77 LEU A CA 1
ATOM 616 C C . LEU A 1 77 ? -27.261 -4.477 62.187 1.00 83.69 77 LEU A C 1
ATOM 618 O O . LEU A 1 77 ? -26.335 -5.200 62.551 1.00 83.69 77 LEU A O 1
ATOM 622 N N . ALA A 1 78 ? -27.980 -4.719 61.088 1.00 83.94 78 ALA A N 1
ATOM 623 C CA . ALA A 1 78 ? -27.740 -5.879 60.245 1.00 83.94 78 ALA A CA 1
ATOM 624 C C . ALA A 1 78 ? -26.315 -5.878 59.668 1.00 83.94 78 ALA A C 1
ATOM 626 O O . ALA A 1 78 ? -25.629 -6.895 59.722 1.00 83.94 78 ALA A O 1
ATOM 627 N N . LEU A 1 79 ? -25.824 -4.724 59.207 1.00 83.06 79 LEU A N 1
ATOM 628 C CA . LEU A 1 79 ? -24.458 -4.572 58.706 1.00 83.06 79 LEU A CA 1
ATOM 629 C C . LEU A 1 79 ? -23.402 -4.826 59.789 1.00 83.06 79 LEU A C 1
ATOM 631 O O . LEU A 1 79 ? -22.376 -5.444 59.515 1.00 83.06 79 LEU A O 1
ATOM 635 N N . THR A 1 80 ? -23.648 -4.376 61.021 1.00 83.81 80 THR A N 1
ATOM 636 C CA . THR A 1 80 ? -22.742 -4.617 62.153 1.00 83.81 80 THR A CA 1
ATOM 637 C C . THR A 1 80 ? -22.599 -6.108 62.434 1.00 83.81 80 THR A C 1
ATOM 639 O O . THR A 1 80 ? -21.481 -6.584 62.626 1.00 83.81 80 THR A O 1
ATOM 642 N N . VAL A 1 81 ? -23.702 -6.858 62.382 1.00 84.94 81 VAL A N 1
ATOM 643 C CA . VAL A 1 81 ? -23.675 -8.322 62.520 1.00 84.94 81 VAL A CA 1
ATOM 644 C C . VAL A 1 81 ? -22.939 -8.977 61.358 1.00 84.94 81 VAL A C 1
ATOM 646 O O . VAL A 1 81 ? -22.132 -9.868 61.589 1.00 84.94 81 VAL A O 1
ATOM 649 N N . LEU A 1 82 ? -23.169 -8.527 60.121 1.00 82.94 82 LEU A N 1
ATOM 650 C CA . LEU A 1 82 ? -22.481 -9.064 58.942 1.00 82.94 82 LEU A CA 1
ATOM 651 C C . LEU A 1 82 ? -20.961 -8.835 59.019 1.00 82.94 82 LEU A C 1
ATOM 653 O O . LEU A 1 82 ? -20.189 -9.740 58.722 1.00 82.94 82 LEU A O 1
ATOM 657 N N . LYS A 1 83 ? -20.504 -7.669 59.493 1.00 81.56 83 LYS A N 1
ATOM 658 C CA . LYS A 1 83 ? -19.068 -7.398 59.703 1.00 81.56 83 LYS A CA 1
ATOM 659 C C . LYS A 1 83 ? -18.431 -8.309 60.756 1.00 81.56 83 LYS A C 1
ATOM 661 O O . LYS A 1 83 ? -17.262 -8.648 60.618 1.00 81.56 83 LYS A O 1
ATOM 666 N N . HIS A 1 84 ? -19.201 -8.725 61.761 1.00 82.38 84 HIS A N 1
ATOM 667 C CA . HIS A 1 84 ? -18.765 -9.637 62.824 1.00 82.38 84 HIS A CA 1
ATOM 668 C C . HIS A 1 84 ? -19.302 -11.061 62.619 1.00 82.38 84 HIS A C 1
ATOM 670 O O . HIS A 1 84 ? -19.420 -11.829 63.573 1.00 82.38 84 HIS A O 1
ATOM 676 N N . TRP A 1 85 ? -19.641 -11.441 61.382 1.00 82.50 85 TRP A N 1
ATOM 677 C CA . TRP A 1 85 ? -20.238 -12.748 61.099 1.00 82.50 85 TRP A CA 1
ATOM 678 C C . TRP A 1 85 ? -19.325 -13.909 61.522 1.00 82.50 85 TRP A C 1
ATOM 680 O O . TRP A 1 85 ? -19.813 -14.955 61.943 1.00 82.50 85 TRP A O 1
ATOM 690 N N . GLU A 1 86 ? -18.005 -13.693 61.517 1.00 79.50 86 GLU A N 1
ATOM 691 C CA . GLU A 1 86 ? -16.987 -14.636 62.005 1.00 79.50 86 GLU A CA 1
ATOM 692 C C . GLU A 1 86 ? -17.161 -15.050 63.475 1.00 79.50 86 GLU A C 1
ATOM 694 O O . GLU A 1 86 ? -16.706 -16.115 63.886 1.00 79.50 86 GLU A O 1
ATOM 699 N N . GLU A 1 87 ? -17.852 -14.240 64.273 1.00 80.75 87 GLU A N 1
ATOM 700 C CA . GLU A 1 87 ? -18.057 -14.494 65.692 1.00 80.75 87 GLU A CA 1
ATOM 701 C C . GLU A 1 87 ? -19.169 -15.519 65.979 1.00 80.75 87 GLU A C 1
ATOM 703 O O . GLU A 1 87 ? -19.251 -16.066 67.088 1.00 80.75 87 GLU A O 1
ATOM 708 N N . ILE A 1 88 ? -20.044 -15.789 65.008 1.00 80.19 88 ILE A N 1
ATOM 709 C CA . ILE A 1 88 ? -21.208 -16.653 65.201 1.00 80.19 88 ILE A CA 1
ATOM 710 C C . ILE A 1 88 ? -20.772 -18.127 65.228 1.00 80.19 88 ILE A C 1
ATOM 712 O O . ILE A 1 88 ? -20.172 -18.623 64.272 1.00 80.19 88 ILE A O 1
ATOM 716 N N . PRO A 1 89 ? -21.083 -18.875 66.302 1.00 68.62 89 PRO A N 1
ATOM 717 C CA . PRO A 1 89 ? -20.678 -20.271 66.410 1.00 68.62 89 PRO A CA 1
ATOM 718 C C . PRO A 1 89 ? -21.320 -21.129 65.305 1.00 68.62 89 PRO A C 1
ATOM 720 O O . PRO A 1 89 ? -22.457 -20.896 64.908 1.00 68.62 89 PRO A O 1
ATOM 723 N N . LYS A 1 90 ? -20.597 -22.158 64.840 1.00 66.88 90 LYS A N 1
ATOM 724 C CA . LYS A 1 90 ? -20.990 -23.154 63.812 1.00 66.88 90 LYS A CA 1
ATOM 725 C C . LYS A 1 90 ? -21.076 -22.670 62.356 1.00 66.88 90 LYS A C 1
ATOM 727 O O . LYS A 1 90 ? -20.851 -23.494 61.476 1.00 66.88 90 LYS A O 1
ATOM 732 N N . VAL A 1 91 ? -21.390 -21.399 62.094 1.00 68.81 91 VAL A N 1
ATOM 733 C CA . VAL A 1 91 ? -21.636 -20.879 60.724 1.00 68.81 91 VAL A CA 1
ATOM 734 C C . VAL A 1 91 ? -20.790 -19.641 60.392 1.00 68.81 91 VAL A C 1
ATOM 736 O O . VAL A 1 91 ? -20.678 -19.267 59.225 1.00 68.81 91 VAL A O 1
ATOM 739 N N . GLY A 1 92 ? -20.160 -19.021 61.393 1.00 63.72 92 GLY A N 1
ATOM 740 C CA . GLY A 1 92 ? -19.351 -17.826 61.211 1.00 63.72 92 GLY A CA 1
ATOM 741 C C . GLY A 1 92 ? -18.158 -18.071 60.298 1.00 63.72 92 GLY A C 1
ATOM 742 O O . GLY A 1 92 ? -17.231 -18.810 60.626 1.00 63.72 92 GLY A O 1
ATOM 743 N N . CYS A 1 93 ? -18.186 -17.435 59.135 1.00 65.06 93 CYS A N 1
ATOM 744 C CA . CYS A 1 93 ? -17.068 -17.360 58.211 1.00 65.06 93 CYS A CA 1
ATOM 745 C C . CYS A 1 93 ? -16.610 -15.905 58.104 1.00 65.06 93 CYS A C 1
ATOM 747 O O . CYS A 1 93 ? -17.411 -14.975 58.226 1.00 65.06 93 CYS A O 1
ATOM 749 N N . LYS A 1 94 ? -15.309 -15.701 57.879 1.00 63.69 94 LYS A N 1
ATOM 750 C CA . LYS A 1 94 ? -14.766 -14.369 57.617 1.00 63.69 94 LYS A CA 1
ATOM 751 C C . LYS A 1 94 ? -15.291 -13.894 56.264 1.00 63.69 94 LYS A C 1
ATOM 753 O O . LYS A 1 94 ? -14.813 -14.352 55.225 1.00 63.69 94 LYS A O 1
ATOM 758 N N . LEU A 1 95 ? -16.288 -13.010 56.283 1.00 66.25 95 LEU A N 1
ATOM 759 C CA . LEU A 1 95 ? -16.745 -12.341 55.070 1.00 66.25 95 LEU A CA 1
ATOM 760 C C . LEU A 1 95 ? -15.583 -11.504 54.527 1.00 66.25 95 LEU A C 1
ATOM 762 O O . LEU A 1 95 ? -14.861 -10.846 55.279 1.00 66.25 95 LEU A O 1
ATOM 766 N N . VAL A 1 96 ? -15.351 -11.606 53.221 1.00 57.34 96 VAL A N 1
ATOM 767 C CA . VAL A 1 96 ? -14.233 -10.931 52.561 1.00 57.34 96 VAL A CA 1
ATOM 768 C C . VAL A 1 96 ? -14.403 -9.415 52.764 1.00 57.34 96 VAL A C 1
ATOM 770 O O . VAL A 1 96 ? -15.483 -8.903 52.467 1.00 57.34 96 VAL A O 1
ATOM 773 N N . PRO A 1 97 ? -13.394 -8.687 53.291 1.00 56.47 97 PRO A N 1
ATOM 774 C CA . PRO A 1 97 ? -13.485 -7.235 53.453 1.00 56.47 97 PRO A CA 1
ATOM 775 C C . PRO A 1 97 ? -13.655 -6.542 52.094 1.00 56.47 97 PRO A C 1
ATOM 777 O O . PRO A 1 97 ? -13.405 -7.149 51.056 1.00 56.47 97 PRO A O 1
ATOM 780 N N . GLU A 1 98 ? -14.087 -5.281 52.080 1.00 52.91 98 GLU A N 1
ATOM 781 C CA . GLU A 1 98 ? -14.277 -4.517 50.840 1.00 52.91 98 GLU A CA 1
ATOM 782 C C . GLU A 1 98 ? -12.992 -4.515 49.990 1.00 52.91 98 GLU A C 1
ATOM 784 O O . GLU A 1 98 ? -11.959 -3.994 50.409 1.00 52.91 98 GLU A O 1
ATOM 789 N N . HIS A 1 99 ? -13.044 -5.122 48.799 1.00 48.25 99 HIS A N 1
ATOM 790 C CA . HIS A 1 99 ? -11.959 -5.072 47.820 1.00 48.25 99 HIS A CA 1
ATOM 791 C C . HIS A 1 99 ? -12.377 -4.174 46.657 1.00 48.25 99 HIS A C 1
ATOM 793 O O . HIS A 1 99 ? -13.225 -4.544 45.847 1.00 48.25 99 HIS A O 1
ATOM 799 N N . GLY A 1 100 ? -11.718 -3.022 46.551 1.00 49.97 100 GLY A N 1
ATOM 800 C CA . GLY A 1 100 ? -11.695 -2.219 45.333 1.00 49.97 100 GLY A CA 1
ATOM 801 C C . GLY A 1 100 ? -12.584 -0.977 45.341 1.00 49.97 100 GLY A C 1
ATOM 802 O O . GLY A 1 100 ? -13.523 -0.829 46.116 1.00 49.97 100 GLY A O 1
ATOM 803 N N . ARG A 1 101 ? -12.242 -0.064 44.434 1.00 46.25 101 ARG A N 1
ATOM 804 C CA . ARG A 1 101 ? -12.977 1.156 44.106 1.00 46.25 101 ARG A CA 1
ATOM 805 C C . ARG A 1 101 ? -13.332 1.060 42.626 1.00 46.25 101 ARG A C 1
ATOM 807 O O . ARG A 1 101 ? -12.442 0.816 41.819 1.00 46.25 101 ARG A O 1
ATOM 814 N N . ILE A 1 102 ? -14.609 1.216 42.288 1.00 58.19 102 ILE A N 1
ATOM 815 C CA . ILE A 1 102 ? -15.079 1.223 40.898 1.00 58.19 102 ILE A CA 1
ATOM 816 C C . ILE A 1 102 ? -15.352 2.671 40.507 1.00 58.19 102 ILE A C 1
ATOM 818 O O . ILE A 1 102 ? -16.071 3.379 41.212 1.00 58.19 102 ILE A O 1
ATOM 822 N N . GLU A 1 103 ? -14.784 3.099 39.387 1.00 52.75 103 GLU A N 1
ATOM 823 C CA . GLU A 1 103 ? -15.151 4.344 38.718 1.00 52.75 103 GLU A CA 1
ATOM 824 C C . GLU A 1 103 ? -16.088 3.992 37.560 1.00 52.75 103 GLU A C 1
ATOM 826 O O . GLU A 1 103 ? -15.797 3.095 36.774 1.00 52.75 103 GLU A O 1
ATOM 831 N N . MET A 1 104 ? -17.250 4.643 37.492 1.00 66.19 104 MET A N 1
ATOM 832 C CA . MET A 1 104 ? -18.253 4.396 36.455 1.00 66.19 104 MET A CA 1
ATOM 833 C C . MET A 1 104 ? -18.949 5.694 36.060 1.00 66.19 104 MET A C 1
ATOM 835 O O . MET A 1 104 ? -19.070 6.617 36.868 1.00 66.19 104 MET A O 1
ATOM 839 N N . TRP A 1 105 ? -19.445 5.732 34.828 1.00 61.81 105 TRP A N 1
ATOM 840 C CA . TRP A 1 105 ? -20.315 6.796 34.342 1.00 61.81 105 TRP A CA 1
ATOM 841 C C . TRP A 1 105 ? -21.758 6.474 34.736 1.00 61.81 105 TRP A C 1
ATOM 843 O O . TRP A 1 105 ? -22.224 5.356 34.518 1.00 61.81 105 TRP A O 1
ATOM 853 N N . VAL A 1 106 ? -22.450 7.433 35.356 1.00 67.31 106 VAL A N 1
ATOM 854 C CA . VAL A 1 106 ? -23.841 7.273 35.798 1.00 67.31 106 VAL A CA 1
ATOM 855 C C . VAL A 1 106 ? -24.700 8.312 35.098 1.00 67.31 106 VAL A C 1
ATOM 857 O O . VAL A 1 106 ? -24.570 9.506 35.362 1.00 67.31 106 VAL A O 1
ATOM 860 N N . ASP A 1 107 ? -25.608 7.841 34.249 1.00 62.41 107 ASP A N 1
ATOM 861 C CA . ASP A 1 107 ? -26.624 8.687 33.634 1.00 62.41 107 ASP A CA 1
ATOM 862 C C . ASP A 1 107 ? -27.841 8.802 34.560 1.00 62.41 107 ASP A C 1
ATOM 864 O O . ASP A 1 107 ? -28.396 7.802 35.023 1.00 62.41 107 ASP A O 1
ATOM 868 N N . ILE A 1 108 ? -28.260 10.037 34.846 1.00 67.69 108 ILE A N 1
ATOM 869 C CA . ILE A 1 108 ? -29.382 10.345 35.741 1.00 67.69 108 ILE A CA 1
ATOM 870 C C . ILE A 1 108 ? -30.557 10.844 34.900 1.00 67.69 108 ILE A C 1
ATOM 872 O O . ILE A 1 108 ? -30.451 11.868 34.226 1.00 67.69 108 ILE A O 1
ATOM 876 N N . PHE A 1 109 ? -31.697 10.153 34.984 1.00 69.44 109 PHE A N 1
ATOM 877 C CA . PHE A 1 109 ? -32.917 10.502 34.251 1.00 69.44 109 PHE A CA 1
ATOM 878 C C . PHE A 1 109 ? -34.038 10.981 35.198 1.00 69.44 109 PHE A C 1
ATOM 880 O O . PHE A 1 109 ? -34.178 10.436 36.299 1.00 69.44 109 PHE A O 1
ATOM 887 N N . PRO A 1 110 ? -34.866 11.969 34.799 1.00 72.50 110 PRO A N 1
ATOM 888 C CA . PRO A 1 110 ? -36.064 12.354 35.546 1.00 72.50 110 PRO A CA 1
ATOM 889 C C . PRO A 1 110 ? -37.098 11.218 35.549 1.00 72.50 110 PRO A C 1
ATOM 891 O O . PRO A 1 110 ? -37.274 10.541 34.539 1.00 72.50 110 PRO A O 1
ATOM 894 N N . LYS A 1 111 ? -37.840 11.042 36.652 1.00 63.78 111 LYS A N 1
ATOM 895 C CA . LYS A 1 111 ? -38.882 9.995 36.765 1.00 63.78 111 LYS A CA 1
ATOM 896 C C . LYS A 1 111 ? -40.029 10.150 35.759 1.00 63.78 111 LYS A C 1
ATOM 898 O O . LYS A 1 111 ? -40.704 9.170 35.467 1.00 63.78 111 LYS A O 1
ATOM 903 N N . ASP A 1 112 ? -40.238 11.361 35.251 1.00 78.38 112 ASP A N 1
ATOM 904 C CA . ASP A 1 112 ? -41.315 11.690 34.310 1.00 78.38 112 ASP A CA 1
ATOM 905 C C . ASP A 1 112 ? -40.984 11.259 32.869 1.00 78.38 112 ASP A C 1
ATOM 907 O O . ASP A 1 112 ? -41.826 11.334 31.974 1.00 78.38 112 ASP A O 1
ATOM 911 N N . MET A 1 113 ? -39.747 10.809 32.638 1.00 69.12 113 MET A N 1
ATOM 912 C CA . MET A 1 113 ? -39.285 10.294 31.360 1.00 69.12 113 MET A CA 1
ATOM 913 C C . MET A 1 113 ? -39.606 8.801 31.248 1.00 69.12 113 MET A C 1
ATOM 915 O O . MET A 1 113 ? -39.468 8.035 32.202 1.00 69.12 113 MET A O 1
ATOM 919 N N . THR A 1 114 ? -40.018 8.370 30.057 1.00 68.00 114 THR A N 1
ATOM 920 C CA . THR A 1 114 ? -40.117 6.945 29.723 1.00 68.00 114 THR A CA 1
ATOM 921 C C . THR A 1 114 ? -38.796 6.239 30.016 1.00 68.00 114 THR A C 1
ATOM 923 O O . THR A 1 114 ? -37.737 6.836 29.819 1.00 68.00 114 THR A O 1
ATOM 926 N N . ALA A 1 115 ? -38.866 4.982 30.472 1.00 63.22 115 ALA A N 1
ATOM 927 C CA . ALA A 1 115 ? -37.691 4.200 30.847 1.00 63.22 115 ALA A CA 1
ATOM 928 C C . ALA A 1 115 ? -36.580 4.326 29.786 1.00 63.22 115 ALA A C 1
ATOM 930 O O . ALA A 1 115 ? -36.894 4.265 28.589 1.00 63.22 115 ALA A O 1
ATOM 931 N N . PRO A 1 116 ? -35.312 4.528 30.201 1.00 65.56 116 PRO A N 1
ATOM 932 C CA . PRO A 1 116 ? -34.207 4.609 29.260 1.00 65.56 116 PRO A CA 1
ATOM 933 C C . PRO A 1 116 ? -34.193 3.356 28.380 1.00 65.56 116 PRO A C 1
ATOM 935 O O . PRO A 1 116 ? -34.649 2.284 28.788 1.00 65.56 116 PRO A O 1
ATOM 938 N N . GLY A 1 117 ? -33.727 3.530 27.142 1.00 67.56 117 GLY A N 1
ATOM 939 C CA . GLY A 1 117 ? -33.666 2.460 26.152 1.00 67.56 117 GLY A CA 1
ATOM 940 C C . GLY A 1 117 ? -32.831 1.258 26.616 1.00 67.56 117 GLY A C 1
ATOM 941 O O . GLY A 1 117 ? -32.285 1.254 27.722 1.00 67.56 117 GLY A O 1
ATOM 942 N N . PRO A 1 118 ? -32.714 0.217 25.775 1.00 73.44 118 PRO A N 1
ATOM 943 C CA . PRO A 1 118 ? -31.849 -0.914 26.085 1.00 73.44 118 PRO A CA 1
ATOM 944 C C . PRO A 1 118 ? -30.440 -0.427 26.441 1.00 73.44 118 PRO A C 1
ATOM 946 O O . PRO A 1 118 ? -29.974 0.582 25.908 1.00 73.44 118 PRO A O 1
ATOM 949 N N . ALA A 1 119 ? -29.796 -1.152 27.357 1.00 67.50 119 ALA A N 1
ATOM 950 C CA . ALA A 1 119 ? -28.444 -0.869 27.812 1.00 67.50 119 ALA A CA 1
ATOM 951 C C . ALA A 1 119 ? -27.523 -0.539 26.628 1.00 67.50 119 ALA A C 1
ATOM 953 O O . ALA A 1 119 ? -27.492 -1.287 25.648 1.00 67.50 119 ALA A O 1
ATOM 954 N N . LEU A 1 120 ? -26.798 0.581 26.714 1.00 68.38 120 LEU A N 1
ATOM 955 C CA . LEU A 1 120 ? -25.851 0.963 25.674 1.00 68.38 120 LEU A CA 1
ATOM 956 C C . LEU A 1 120 ? -24.745 -0.091 25.615 1.00 68.38 120 LEU A C 1
ATOM 958 O O . LEU A 1 120 ? -24.066 -0.342 26.611 1.00 68.38 120 LEU A O 1
ATOM 962 N N . ASP A 1 121 ? -24.569 -0.704 24.449 1.00 68.81 121 ASP A N 1
ATOM 963 C CA . ASP A 1 121 ? -23.448 -1.603 24.224 1.00 68.81 121 ASP A CA 1
ATOM 964 C C . ASP A 1 121 ? -22.155 -0.782 24.139 1.00 68.81 121 ASP A C 1
ATOM 966 O O . ASP A 1 121 ? -21.885 -0.103 23.145 1.00 68.81 121 ASP A O 1
ATOM 970 N N . ILE A 1 122 ? -21.385 -0.811 25.225 1.00 68.88 122 ILE A N 1
ATOM 971 C CA . ILE A 1 122 ? -20.078 -0.158 25.339 1.00 68.88 122 ILE A CA 1
ATOM 972 C C . ILE A 1 122 ? -18.924 -1.081 24.928 1.00 68.88 122 ILE A C 1
ATOM 974 O O . ILE A 1 122 ? -17.763 -0.726 25.137 1.00 68.88 122 ILE A O 1
ATOM 978 N N . SER A 1 123 ? -19.219 -2.266 24.377 1.00 76.12 123 SER A N 1
ATOM 979 C CA . SER A 1 123 ? -18.187 -3.188 23.910 1.00 76.12 123 SER A CA 1
ATOM 980 C C . SER A 1 123 ? -17.216 -2.473 22.963 1.00 76.12 123 SER A C 1
ATOM 982 O O . SER A 1 123 ? -17.648 -1.629 22.162 1.00 76.12 123 SER A O 1
ATOM 984 N N . PRO A 1 124 ? -15.907 -2.801 23.010 1.00 75.75 124 PRO A N 1
ATOM 985 C CA . PRO A 1 124 ? -14.940 -2.254 22.074 1.00 75.75 124 PRO A CA 1
ATOM 986 C C . PRO A 1 124 ? -15.449 -2.424 20.647 1.00 75.75 124 PRO A C 1
ATOM 988 O O . PRO A 1 124 ? -15.791 -3.524 20.203 1.00 75.75 124 PRO A O 1
ATOM 991 N N . ARG A 1 125 ? -15.546 -1.305 19.930 1.00 81.31 125 ARG A N 1
ATOM 992 C CA . ARG A 1 125 ? -16.059 -1.314 18.563 1.00 81.31 125 ARG A CA 1
ATOM 993 C C . ARG A 1 125 ? -15.100 -2.112 17.691 1.00 81.31 125 ARG A C 1
ATOM 995 O O . ARG A 1 125 ? -13.905 -1.831 17.663 1.00 81.31 125 ARG A O 1
ATOM 1002 N N . ARG A 1 126 ? -15.638 -3.088 16.963 1.00 86.81 126 ARG A N 1
ATOM 1003 C CA . ARG A 1 126 ? -14.848 -3.913 16.047 1.00 86.81 126 ARG A CA 1
ATOM 1004 C C . ARG A 1 126 ? -14.568 -3.153 14.747 1.00 86.81 126 ARG A C 1
ATOM 1006 O O . ARG A 1 126 ? -15.455 -2.428 14.279 1.00 86.81 126 ARG A O 1
ATOM 1013 N N . PRO A 1 127 ? -13.370 -3.307 14.161 1.00 90.69 127 PRO A N 1
ATOM 1014 C CA . PRO A 1 127 ? -13.079 -2.736 12.858 1.00 90.69 127 PRO A CA 1
ATOM 1015 C C . PRO A 1 127 ? -13.960 -3.386 11.787 1.00 90.69 127 PRO A C 1
ATOM 1017 O O . PRO A 1 127 ? -14.319 -4.562 11.872 1.00 90.69 127 PRO A O 1
ATOM 1020 N N . LYS A 1 128 ? -14.332 -2.594 10.782 1.00 93.06 128 LYS A N 1
ATOM 1021 C CA . LYS A 1 128 ? -15.060 -3.070 9.605 1.00 93.06 128 LYS A CA 1
ATOM 1022 C C . LYS A 1 128 ? -14.088 -3.217 8.445 1.00 93.06 128 LYS A C 1
ATOM 1024 O O . LYS A 1 128 ? -13.233 -2.356 8.260 1.00 93.06 128 LYS A O 1
ATOM 1029 N N . LYS A 1 129 ? -14.271 -4.259 7.641 1.00 94.38 129 LYS A N 1
ATOM 1030 C CA . LYS A 1 129 ? -13.486 -4.473 6.425 1.00 94.38 129 LYS A CA 1
ATOM 1031 C C . LYS A 1 129 ? -13.901 -3.479 5.346 1.00 94.38 129 LYS A C 1
ATOM 1033 O O . LYS A 1 129 ? -15.094 -3.324 5.078 1.00 94.38 129 LYS A O 1
ATOM 1038 N N . PHE A 1 130 ? -12.921 -2.848 4.723 1.00 93.62 130 PHE A N 1
ATOM 1039 C CA . PHE A 1 130 ? -13.063 -2.001 3.547 1.00 93.62 130 PHE A CA 1
ATOM 1040 C C . PHE A 1 130 ? -11.974 -2.353 2.533 1.00 93.62 130 PHE A C 1
ATOM 1042 O O . PHE A 1 130 ? -10.925 -2.891 2.879 1.00 93.62 130 PHE A O 1
ATOM 1049 N N . GLU A 1 131 ? -12.217 -2.013 1.278 1.00 94.19 131 GLU A N 1
ATOM 1050 C CA . GLU A 1 131 ? -11.242 -2.130 0.205 1.00 94.19 131 GLU A CA 1
ATOM 1051 C C . GLU A 1 131 ? -11.099 -0.771 -0.475 1.00 94.19 131 GLU A C 1
ATOM 1053 O O . GLU A 1 131 ? -12.066 -0.208 -0.995 1.00 94.19 131 GLU A O 1
ATOM 1058 N N . LEU A 1 132 ? -9.886 -0.221 -0.435 1.00 93.50 132 LEU A N 1
ATOM 1059 C CA . LEU A 1 132 ? -9.534 0.990 -1.160 1.00 93.50 132 LEU A CA 1
ATOM 1060 C C . LEU A 1 132 ? -8.914 0.591 -2.499 1.00 93.50 132 LEU A C 1
ATOM 1062 O O . LEU A 1 132 ? -7.827 0.015 -2.543 1.00 93.50 132 LEU A O 1
ATOM 1066 N N . ARG A 1 133 ? -9.593 0.943 -3.589 1.00 94.25 133 ARG A N 1
ATOM 1067 C CA . ARG A 1 133 ? -9.106 0.771 -4.958 1.00 94.25 133 ARG A CA 1
ATOM 1068 C C . ARG A 1 133 ? -8.606 2.112 -5.467 1.00 94.25 133 ARG A C 1
ATOM 1070 O O . ARG A 1 133 ? -9.339 3.098 -5.428 1.00 94.25 133 ARG A O 1
ATOM 1077 N N . VAL A 1 134 ? -7.364 2.153 -5.933 1.00 94.44 134 VAL A N 1
ATOM 1078 C CA . VAL A 1 134 ? -6.756 3.355 -6.514 1.00 94.44 134 VAL A CA 1
ATOM 1079 C C . VAL A 1 134 ? -6.378 3.042 -7.949 1.00 94.44 134 VAL A C 1
ATOM 1081 O O . VAL A 1 134 ? -5.523 2.198 -8.189 1.00 94.44 134 VAL A O 1
ATOM 1084 N N . ILE A 1 135 ? -7.014 3.702 -8.907 1.00 93.81 135 ILE A N 1
ATOM 1085 C CA . ILE A 1 135 ? -6.725 3.530 -10.328 1.00 93.81 135 ILE A CA 1
ATOM 1086 C C . ILE A 1 135 ? -5.812 4.670 -10.756 1.00 93.81 135 ILE A C 1
ATOM 1088 O O . ILE A 1 135 ? -6.212 5.827 -10.723 1.00 93.81 135 ILE A O 1
ATOM 1092 N N . VAL A 1 136 ? -4.582 4.342 -11.135 1.00 94.50 136 VAL A N 1
ATOM 1093 C CA . VAL A 1 136 ? -3.601 5.266 -11.700 1.00 94.50 136 VAL A CA 1
ATOM 1094 C C . VAL A 1 136 ? -3.754 5.247 -13.216 1.00 94.50 136 VAL A C 1
ATOM 1096 O O . VAL A 1 136 ? -3.444 4.244 -13.867 1.00 94.50 136 VAL A O 1
ATOM 1099 N N . TRP A 1 137 ? -4.230 6.356 -13.773 1.00 92.00 137 TRP A N 1
ATOM 1100 C CA . TRP A 1 137 ? -4.442 6.508 -15.209 1.00 92.00 137 TRP A CA 1
ATOM 1101 C C . TRP A 1 137 ? -3.152 6.973 -15.882 1.00 92.00 137 TRP A C 1
ATOM 1103 O O . TRP A 1 137 ? -2.524 6.228 -16.639 1.00 92.00 137 TRP A O 1
ATOM 1113 N N . ASN A 1 138 ? -2.706 8.173 -15.531 1.00 91.00 138 ASN A N 1
ATOM 1114 C CA . ASN A 1 138 ? -1.612 8.878 -16.182 1.00 91.00 138 ASN A CA 1
ATOM 1115 C C . ASN A 1 138 ? -0.810 9.729 -15.188 1.00 91.00 138 ASN A C 1
ATOM 1117 O O . ASN A 1 138 ? -1.238 10.043 -14.079 1.00 91.00 138 ASN A O 1
ATOM 1121 N N . THR A 1 139 ? 0.395 10.089 -15.603 1.00 90.69 139 THR A N 1
ATOM 1122 C CA . THR A 1 139 ? 1.273 11.066 -14.961 1.00 90.69 139 THR A CA 1
ATOM 1123 C C . THR A 1 139 ? 1.768 12.027 -16.031 1.00 90.69 139 THR A C 1
ATOM 1125 O O . THR A 1 139 ? 1.909 11.639 -17.193 1.00 90.69 139 THR A O 1
ATOM 1128 N N . ASP A 1 140 ? 1.995 13.271 -15.635 1.00 87.50 140 ASP A N 1
ATOM 1129 C CA . ASP A 1 140 ? 2.442 14.351 -16.508 1.00 87.50 140 ASP A CA 1
ATOM 1130 C C . ASP A 1 140 ? 3.483 15.205 -15.772 1.00 87.50 140 ASP A C 1
ATOM 1132 O O . ASP A 1 140 ? 3.534 15.211 -14.536 1.00 87.50 140 ASP A O 1
ATOM 1136 N N . GLU A 1 141 ? 4.291 15.935 -16.538 1.00 82.44 141 GLU A N 1
ATOM 1137 C CA . GLU A 1 141 ? 5.363 16.818 -16.076 1.00 82.44 141 GLU A CA 1
ATOM 1138 C C . GLU A 1 141 ? 6.442 16.100 -15.243 1.00 82.44 141 GLU A C 1
ATOM 1140 O O . GLU A 1 141 ? 6.985 16.656 -14.282 1.00 82.44 141 GLU A O 1
ATOM 1145 N N . VAL A 1 142 ? 6.780 14.857 -15.597 1.00 85.88 142 VAL A N 1
ATOM 1146 C CA . VAL A 1 142 ? 7.887 14.141 -14.950 1.00 85.88 142 VAL A CA 1
ATOM 1147 C C . VAL A 1 142 ? 9.225 14.709 -15.423 1.00 85.88 142 VAL A C 1
ATOM 1149 O O . VAL A 1 142 ? 9.449 14.933 -16.613 1.00 85.88 142 VAL A O 1
ATOM 1152 N N . VAL A 1 143 ? 10.130 14.957 -14.473 1.00 84.88 143 VAL A N 1
ATOM 1153 C CA . VAL A 1 143 ? 11.477 15.461 -14.764 1.00 84.88 143 VAL A CA 1
ATOM 1154 C C . VAL A 1 143 ? 12.260 14.397 -15.524 1.00 84.88 143 VAL A C 1
ATOM 1156 O O . VAL A 1 143 ? 12.370 13.265 -15.064 1.00 84.88 143 VAL A O 1
ATOM 1159 N N . LEU A 1 144 ? 12.817 14.788 -16.671 1.00 85.25 144 LEU A N 1
ATOM 1160 C CA . LEU A 1 144 ? 13.622 13.907 -17.508 1.00 85.25 144 LEU A CA 1
ATOM 1161 C C . LEU A 1 144 ? 15.077 13.887 -17.014 1.00 85.25 144 LEU A C 1
ATOM 1163 O O . LEU A 1 144 ? 15.787 14.891 -17.145 1.00 85.25 144 LEU A O 1
ATOM 1167 N N . GLU A 1 145 ? 15.501 12.771 -16.425 1.00 81.38 145 GLU A N 1
ATOM 1168 C CA . GLU A 1 145 ? 16.831 12.578 -15.832 1.00 81.38 145 GLU A CA 1
ATOM 1169 C C . GLU A 1 145 ? 17.822 11.850 -16.754 1.00 81.38 145 GLU A C 1
ATOM 1171 O O . GLU A 1 145 ? 19.021 12.125 -16.674 1.00 81.38 145 GLU A O 1
ATOM 1176 N N . ASP A 1 146 ? 17.354 10.967 -17.642 1.00 79.44 146 ASP A N 1
ATOM 1177 C CA . ASP A 1 146 ? 18.231 10.141 -18.472 1.00 79.44 146 ASP A CA 1
ATOM 1178 C C . ASP A 1 146 ? 18.622 10.865 -19.766 1.00 79.44 146 ASP A C 1
ATOM 1180 O O . ASP A 1 146 ? 17.783 11.202 -20.605 1.00 79.44 146 ASP A O 1
ATOM 1184 N N . ASP A 1 147 ? 19.924 11.072 -19.953 1.00 77.44 147 ASP A N 1
ATOM 1185 C CA . ASP A 1 147 ? 20.484 11.596 -21.197 1.00 77.44 147 ASP A CA 1
ATOM 1186 C C . ASP A 1 147 ? 20.845 10.425 -22.124 1.00 77.44 147 ASP A C 1
ATOM 1188 O O . ASP A 1 147 ? 21.761 9.642 -21.839 1.00 77.44 147 ASP A O 1
ATOM 1192 N N . ASP A 1 148 ? 20.164 10.306 -23.266 1.00 71.19 148 ASP A N 1
ATOM 1193 C CA . ASP A 1 148 ? 20.505 9.273 -24.239 1.00 71.19 148 ASP A CA 1
ATOM 1194 C C . ASP A 1 148 ? 21.856 9.593 -24.893 1.00 71.19 148 ASP A C 1
ATOM 1196 O O . ASP A 1 148 ? 22.008 10.558 -25.646 1.00 71.19 148 ASP A O 1
ATOM 1200 N N . ILE A 1 149 ? 22.855 8.741 -24.657 1.00 60.44 149 ILE A N 1
ATOM 1201 C CA . ILE A 1 149 ? 24.241 8.944 -25.121 1.00 60.44 149 ILE A CA 1
ATOM 1202 C C . ILE A 1 149 ? 24.323 9.048 -26.656 1.00 60.44 149 ILE A C 1
ATOM 1204 O O . ILE A 1 149 ? 25.257 9.639 -27.200 1.00 60.44 149 ILE A O 1
ATOM 1208 N N . PHE A 1 150 ? 23.355 8.466 -27.368 1.00 58.94 150 PHE A N 1
ATOM 1209 C CA . PHE A 1 150 ? 23.365 8.386 -28.827 1.00 58.94 150 PHE A CA 1
ATOM 1210 C C . PHE A 1 150 ? 22.529 9.454 -29.532 1.00 58.94 150 PHE A C 1
ATOM 1212 O O . PHE A 1 150 ? 22.929 9.895 -30.608 1.00 58.94 150 PHE A O 1
ATOM 1219 N N . THR A 1 151 ? 21.384 9.856 -28.978 1.00 65.50 151 THR A N 1
ATOM 1220 C CA . THR A 1 151 ? 20.504 10.870 -29.590 1.00 65.50 151 THR A CA 1
ATOM 1221 C C . THR A 1 151 ? 20.673 12.246 -28.949 1.00 65.50 151 THR A C 1
ATOM 1223 O O . THR A 1 151 ? 20.357 13.245 -29.591 1.00 65.50 151 THR A O 1
ATOM 1226 N N . GLY A 1 152 ? 21.209 12.321 -27.725 1.00 71.25 152 GLY A N 1
ATOM 1227 C CA . GLY A 1 152 ? 21.269 13.550 -26.932 1.00 71.25 152 GLY A CA 1
ATOM 1228 C C . GLY A 1 152 ? 19.892 14.047 -26.480 1.00 71.25 152 GLY A C 1
ATOM 1229 O O . GLY A 1 152 ? 19.788 15.163 -25.971 1.00 71.25 152 GLY A O 1
ATOM 1230 N N . GLU A 1 153 ? 18.840 13.253 -26.695 1.00 79.31 153 GLU A N 1
ATOM 1231 C CA . GLU A 1 153 ? 17.491 13.534 -26.215 1.00 79.31 153 GLU A CA 1
ATOM 1232 C C . GLU A 1 153 ? 17.386 13.117 -24.747 1.00 79.31 153 GLU A C 1
ATOM 1234 O O . GLU A 1 153 ? 17.940 12.099 -24.330 1.00 79.31 153 GLU A O 1
ATOM 1239 N N . LYS A 1 154 ? 16.680 13.923 -23.954 1.00 84.50 154 LYS A N 1
ATOM 1240 C CA . LYS A 1 154 ? 16.376 13.567 -22.572 1.00 84.50 154 LYS A CA 1
ATOM 1241 C C . LYS A 1 154 ? 15.174 12.642 -22.560 1.00 84.50 154 LYS A C 1
ATOM 1243 O O . LYS A 1 154 ? 14.168 12.939 -23.200 1.00 84.50 154 LYS A O 1
ATOM 1248 N N . SER A 1 155 ? 15.272 11.547 -21.831 1.00 84.31 155 SER A N 1
ATOM 1249 C CA . SER A 1 155 ? 14.169 10.623 -21.607 1.00 84.31 155 SER A CA 1
ATOM 1250 C C . SER A 1 155 ? 14.145 10.189 -20.146 1.00 84.31 155 SER A C 1
ATOM 1252 O O . SER A 1 155 ? 15.040 10.529 -19.375 1.00 84.31 155 SER A O 1
ATOM 1254 N N . SER A 1 156 ? 13.089 9.515 -19.706 1.00 85.44 156 SER A N 1
ATOM 1255 C CA . SER A 1 156 ? 13.073 8.867 -18.392 1.00 85.44 156 SER A CA 1
ATOM 1256 C C . SER A 1 156 ? 12.197 7.637 -18.370 1.00 85.44 156 SER A C 1
ATOM 1258 O O . SER A 1 156 ? 11.167 7.569 -19.047 1.00 85.44 156 SER A O 1
ATOM 1260 N N . ASP A 1 157 ? 12.607 6.687 -17.541 1.00 87.62 157 ASP A N 1
ATOM 1261 C CA . ASP A 1 157 ? 11.815 5.520 -17.189 1.00 87.62 157 ASP A CA 1
ATOM 1262 C C . ASP A 1 157 ? 10.885 5.863 -16.017 1.00 87.62 157 ASP A C 1
ATOM 1264 O O . ASP A 1 157 ? 11.311 6.034 -14.873 1.00 87.62 157 ASP A O 1
ATOM 1268 N N . ILE A 1 158 ? 9.588 5.978 -16.301 1.00 89.0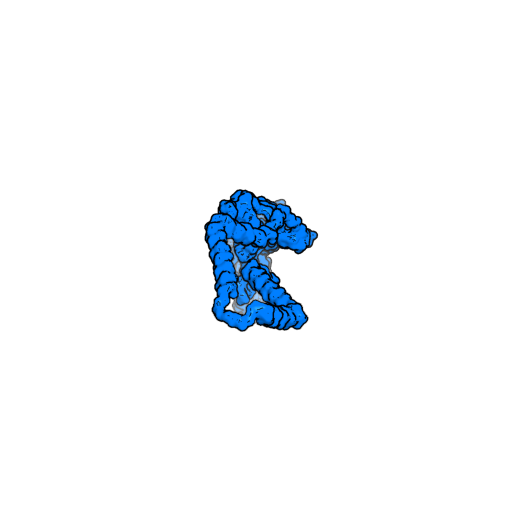0 158 ILE A N 1
ATOM 1269 C CA . ILE A 1 158 ? 8.601 6.484 -15.343 1.00 89.00 158 ILE A CA 1
ATOM 1270 C C . ILE A 1 158 ? 7.853 5.321 -14.691 1.00 89.00 158 ILE A C 1
ATOM 1272 O O . ILE A 1 158 ? 7.352 4.428 -15.374 1.00 89.00 158 ILE A O 1
ATOM 1276 N N . PHE A 1 159 ? 7.713 5.359 -13.368 1.00 91.62 159 PHE A N 1
ATOM 1277 C CA . PHE A 1 159 ? 6.825 4.479 -12.612 1.00 91.62 159 PHE A CA 1
ATOM 1278 C C . PHE A 1 159 ? 6.240 5.224 -11.407 1.00 91.62 159 PHE A C 1
ATOM 1280 O O . PHE A 1 159 ? 6.856 6.125 -10.840 1.00 91.62 159 PHE A O 1
ATOM 1287 N N . VAL A 1 160 ? 5.038 4.828 -11.005 1.00 92.44 160 VAL A N 1
ATOM 1288 C CA . VAL A 1 160 ? 4.329 5.350 -9.831 1.00 92.44 160 VAL A CA 1
ATOM 1289 C C . VAL A 1 160 ? 4.349 4.317 -8.711 1.00 92.44 160 VAL A C 1
ATOM 1291 O O . VAL A 1 160 ? 4.105 3.132 -8.950 1.00 92.44 160 VAL A O 1
ATOM 1294 N N . ARG A 1 161 ? 4.588 4.792 -7.485 1.00 92.94 161 ARG A N 1
ATOM 1295 C CA . ARG A 1 161 ? 4.575 4.009 -6.243 1.00 92.94 161 ARG A CA 1
ATOM 1296 C C . ARG A 1 161 ? 3.539 4.558 -5.268 1.00 92.94 161 ARG A C 1
ATOM 1298 O O . ARG A 1 161 ? 3.524 5.763 -5.006 1.00 92.94 161 ARG A O 1
ATOM 1305 N N . GLY A 1 162 ? 2.735 3.673 -4.684 1.00 93.19 162 GLY A N 1
ATOM 1306 C CA . GLY A 1 162 ? 1.717 3.997 -3.684 1.00 93.19 162 GLY A CA 1
ATOM 1307 C C . GLY A 1 162 ? 1.859 3.203 -2.386 1.00 93.19 162 GLY A C 1
ATOM 1308 O O . GLY A 1 162 ? 2.226 2.027 -2.401 1.00 93.19 162 GLY A O 1
ATOM 1309 N N . TRP A 1 163 ? 1.580 3.841 -1.243 1.00 92.62 163 TRP A N 1
ATOM 1310 C CA . TRP A 1 163 ? 1.473 3.156 0.055 1.00 92.62 163 TRP A CA 1
ATOM 1311 C C . TRP A 1 163 ? 0.603 3.909 1.067 1.00 92.62 163 TRP A C 1
ATOM 1313 O O . TRP A 1 163 ? 0.527 5.143 1.081 1.00 92.62 163 TRP A O 1
ATOM 1323 N N . LEU A 1 164 ? 0.009 3.159 1.996 1.00 90.56 164 LEU A N 1
ATOM 1324 C CA . LEU A 1 164 ? -0.706 3.704 3.149 1.00 90.56 164 LEU A CA 1
ATOM 1325 C C . LEU A 1 164 ? 0.266 4.039 4.291 1.00 90.56 164 LEU A C 1
ATOM 1327 O O . LEU A 1 164 ? 1.234 3.327 4.572 1.00 90.56 164 LEU A O 1
ATOM 1331 N N . LYS A 1 165 ? 0.039 5.165 4.974 1.00 85.00 165 LYS A N 1
ATOM 1332 C CA . LYS A 1 165 ? 0.892 5.628 6.077 1.00 85.00 165 LYS A CA 1
ATOM 1333 C C . LYS A 1 165 ? 0.834 4.652 7.257 1.00 85.00 165 LYS A C 1
ATOM 1335 O O . LYS A 1 165 ? -0.160 4.613 7.961 1.00 85.00 165 LYS A O 1
ATOM 1340 N N . GLY A 1 166 ? 1.935 3.951 7.522 1.00 77.75 166 GLY A N 1
ATOM 1341 C CA . GLY A 1 166 ? 2.025 2.909 8.558 1.00 77.75 166 GLY A CA 1
ATOM 1342 C C . GLY A 1 166 ? 2.161 1.498 7.978 1.00 77.75 166 GLY A C 1
ATOM 1343 O O . GLY A 1 166 ? 2.682 0.621 8.653 1.00 77.75 166 GLY A O 1
ATOM 1344 N N . GLN A 1 167 ? 1.824 1.326 6.698 1.00 79.31 167 GLN A N 1
ATOM 1345 C CA . GLN A 1 167 ? 2.005 0.112 5.896 1.00 79.31 167 GLN A CA 1
ATOM 1346 C C . GLN A 1 167 ? 3.097 0.337 4.838 1.00 79.31 167 GLN A C 1
ATOM 1348 O O . GLN A 1 167 ? 2.884 0.226 3.638 1.00 79.31 167 GLN A O 1
ATOM 1353 N N . GLN A 1 168 ? 4.302 0.725 5.271 1.00 74.44 168 GLN A N 1
ATOM 1354 C CA . GLN A 1 168 ? 5.412 0.940 4.328 1.00 74.44 168 GLN A CA 1
ATOM 1355 C C . GLN A 1 168 ? 5.979 -0.359 3.738 1.00 74.44 168 GLN A C 1
ATOM 1357 O O . GLN A 1 168 ? 6.729 -0.285 2.767 1.00 74.44 168 GLN A O 1
ATOM 1362 N N . GLU A 1 169 ? 5.672 -1.508 4.338 1.00 78.69 169 GLU A N 1
ATOM 1363 C CA . GLU A 1 169 ? 6.043 -2.826 3.813 1.00 78.69 169 GLU A CA 1
ATOM 1364 C C . GLU A 1 169 ? 5.146 -3.222 2.629 1.00 78.69 169 GLU A C 1
ATOM 1366 O O . GLU A 1 169 ? 5.657 -3.747 1.645 1.00 78.69 169 GLU A O 1
ATOM 1371 N N . ASP A 1 170 ? 3.865 -2.834 2.653 1.00 83.19 170 ASP A N 1
ATOM 1372 C CA . ASP A 1 170 ? 2.883 -3.080 1.584 1.00 83.19 170 ASP A CA 1
ATOM 1373 C C . ASP A 1 170 ? 2.900 -1.963 0.522 1.00 83.19 170 ASP A C 1
ATOM 1375 O O . ASP A 1 170 ? 1.875 -1.371 0.166 1.00 83.19 170 ASP A O 1
ATOM 1379 N N . LYS A 1 171 ? 4.095 -1.616 0.035 1.00 90.81 171 LYS A N 1
ATOM 1380 C CA . LYS A 1 171 ? 4.244 -0.699 -1.106 1.00 90.81 171 LYS A CA 1
ATOM 1381 C C . LYS A 1 171 ? 3.831 -1.415 -2.386 1.00 90.81 171 LYS A C 1
ATOM 1383 O O . LYS A 1 171 ? 4.321 -2.506 -2.659 1.00 90.81 171 LYS A O 1
ATOM 1388 N N . GLN A 1 172 ? 2.986 -0.765 -3.180 1.00 92.69 172 GLN A N 1
ATOM 1389 C CA . GLN A 1 172 ? 2.605 -1.237 -4.510 1.00 92.69 172 GLN A CA 1
ATOM 1390 C C . GLN A 1 172 ? 3.191 -0.303 -5.566 1.00 92.69 172 GLN A C 1
ATOM 1392 O O . GLN A 1 172 ? 3.129 0.924 -5.433 1.00 92.69 172 GLN A O 1
ATOM 1397 N N . ASP A 1 173 ? 3.754 -0.905 -6.607 1.00 92.88 173 ASP A N 1
ATOM 1398 C CA . ASP A 1 173 ? 4.385 -0.214 -7.726 1.00 92.88 173 ASP A CA 1
ATOM 1399 C C . ASP A 1 173 ? 3.628 -0.539 -9.018 1.00 92.88 173 ASP A C 1
ATOM 1401 O O . ASP A 1 173 ? 3.118 -1.644 -9.208 1.00 92.88 173 ASP A O 1
ATOM 1405 N N . THR A 1 174 ? 3.537 0.448 -9.902 1.00 92.00 174 THR A N 1
ATOM 1406 C CA . THR A 1 174 ? 3.023 0.268 -11.270 1.00 92.00 174 THR A CA 1
ATOM 1407 C C . THR A 1 174 ? 4.067 -0.389 -12.180 1.00 92.00 174 THR A C 1
ATOM 1409 O O . THR A 1 174 ? 5.227 -0.575 -11.802 1.00 92.00 174 THR A O 1
ATOM 1412 N N . ASP A 1 175 ? 3.668 -0.735 -13.408 1.00 89.88 175 ASP A N 1
ATOM 1413 C CA . ASP A 1 175 ? 4.630 -1.110 -14.442 1.00 89.88 175 ASP A CA 1
ATOM 1414 C C . ASP A 1 175 ? 5.464 0.090 -14.914 1.00 89.88 175 ASP A C 1
ATOM 1416 O O . ASP A 1 175 ? 5.058 1.240 -14.791 1.00 89.88 175 ASP A O 1
ATOM 1420 N N . VAL A 1 176 ? 6.641 -0.176 -15.478 1.00 88.44 176 VAL A N 1
ATOM 1421 C CA . VAL A 1 176 ? 7.541 0.886 -15.944 1.00 88.44 176 VAL A CA 1
ATOM 1422 C C . VAL A 1 176 ? 7.138 1.340 -17.348 1.00 88.44 176 VAL A C 1
ATOM 1424 O O . VAL A 1 176 ? 6.999 0.525 -18.267 1.00 88.44 176 VAL A O 1
ATOM 1427 N N . HIS A 1 177 ? 6.970 2.649 -17.523 1.00 87.12 177 HIS A N 1
ATOM 1428 C CA . HIS A 1 177 ? 6.895 3.295 -18.825 1.00 87.12 177 HIS A CA 1
ATOM 1429 C C . HIS A 1 177 ? 8.310 3.671 -19.266 1.00 87.12 177 HIS A C 1
ATOM 1431 O O . HIS A 1 177 ? 8.875 4.651 -18.786 1.00 87.12 177 HIS A O 1
ATOM 1437 N N . TYR A 1 178 ? 8.877 2.877 -20.171 1.00 81.94 178 TYR A N 1
ATOM 1438 C CA . TYR A 1 178 ? 10.247 3.067 -20.638 1.00 81.94 178 TYR A CA 1
ATOM 1439 C C . TYR A 1 178 ? 10.377 4.225 -21.622 1.00 81.94 178 TYR A C 1
ATOM 1441 O O . TYR A 1 178 ? 9.538 4.358 -22.515 1.00 81.94 178 TYR A O 1
ATOM 1449 N N . HIS A 1 179 ? 11.478 4.972 -21.514 1.00 78.75 179 HIS A N 1
ATOM 1450 C CA . HIS A 1 179 ? 11.911 5.965 -22.499 1.00 78.75 179 HIS A CA 1
ATOM 1451 C C . HIS A 1 179 ? 10.811 6.984 -22.863 1.00 78.75 179 HIS A C 1
ATOM 1453 O O . HIS A 1 179 ? 10.499 7.219 -24.033 1.00 78.75 179 HIS A O 1
ATOM 1459 N N . SER A 1 180 ? 10.199 7.599 -21.847 1.00 83.19 180 SER A N 1
ATOM 1460 C CA . SER A 1 180 ? 9.294 8.727 -22.072 1.00 83.19 180 SER A CA 1
ATOM 1461 C C . SER A 1 180 ? 10.105 9.976 -22.415 1.00 83.19 180 SER A C 1
ATOM 1463 O O . SER A 1 180 ? 10.940 10.410 -21.626 1.00 83.19 180 SER A O 1
ATOM 1465 N N . ILE A 1 181 ? 9.864 10.545 -23.597 1.00 83.12 181 ILE A N 1
ATOM 1466 C CA . ILE A 1 181 ? 10.526 11.770 -24.088 1.00 83.12 181 ILE A CA 1
ATOM 1467 C C . ILE A 1 181 ? 9.712 13.017 -23.709 1.00 83.12 181 ILE A C 1
ATOM 1469 O O . ILE A 1 181 ? 10.250 14.111 -23.573 1.00 83.12 181 ILE A O 1
ATOM 1473 N N . THR A 1 182 ? 8.396 12.866 -23.547 1.00 82.56 182 THR A N 1
ATOM 1474 C CA . THR A 1 182 ? 7.479 13.971 -23.232 1.00 82.56 182 THR A CA 1
ATOM 1475 C C . THR A 1 182 ? 7.357 14.230 -21.733 1.00 82.56 182 THR A C 1
ATOM 1477 O O . THR A 1 182 ? 6.905 15.303 -21.349 1.00 82.56 182 THR A O 1
ATOM 1480 N N . GLY A 1 183 ? 7.767 13.279 -20.884 1.00 83.44 183 GLY A N 1
ATOM 1481 C CA . GLY A 1 183 ? 7.515 13.328 -19.439 1.00 83.44 183 GLY A CA 1
ATOM 1482 C C . GLY A 1 183 ? 6.100 12.879 -19.062 1.00 83.44 183 GLY A C 1
ATOM 1483 O O . GLY A 1 183 ? 5.718 12.967 -17.897 1.00 83.44 183 GLY A O 1
ATOM 1484 N N . GLU A 1 184 ? 5.338 12.369 -20.033 1.00 87.25 184 GLU A N 1
ATOM 1485 C CA . GLU A 1 184 ? 4.035 11.747 -19.823 1.00 87.25 184 GLU A CA 1
ATOM 1486 C C . GLU A 1 184 ? 4.207 10.235 -19.629 1.00 87.25 184 GLU A C 1
ATOM 1488 O O . GLU A 1 184 ? 4.978 9.578 -20.337 1.00 87.25 184 GLU A O 1
ATOM 1493 N N . GLY A 1 185 ? 3.463 9.657 -18.690 1.00 86.88 185 GLY A N 1
ATOM 1494 C CA . GLY A 1 185 ? 3.412 8.214 -18.474 1.00 86.88 185 GLY A CA 1
ATOM 1495 C C . GLY A 1 185 ? 1.969 7.743 -18.365 1.00 86.88 185 GLY A C 1
ATOM 1496 O O . GLY A 1 185 ? 1.220 8.214 -17.519 1.00 86.88 185 GLY A O 1
ATOM 1497 N N . ASN A 1 186 ? 1.561 6.804 -19.213 1.00 89.88 186 ASN A N 1
ATOM 1498 C CA . ASN A 1 186 ? 0.234 6.186 -19.146 1.00 89.88 186 ASN A CA 1
ATOM 1499 C C . ASN A 1 186 ? 0.349 4.781 -18.551 1.00 89.88 186 ASN A C 1
ATOM 1501 O O . ASN A 1 186 ? 1.130 3.984 -19.079 1.00 89.88 186 ASN A O 1
ATOM 1505 N N . PHE A 1 187 ? -0.412 4.467 -17.500 1.00 89.56 187 PHE A N 1
ATOM 1506 C CA . PHE A 1 187 ? -0.323 3.210 -16.756 1.00 89.56 187 PHE A CA 1
ATOM 1507 C C . PHE A 1 187 ? -1.580 2.353 -16.831 1.00 89.56 187 PHE A C 1
ATOM 1509 O O . PHE A 1 187 ? -1.428 1.150 -17.020 1.00 89.56 187 PHE A O 1
ATOM 1516 N N . ASN A 1 188 ? -2.791 2.902 -16.707 1.00 93.00 188 ASN A N 1
ATOM 1517 C CA . ASN A 1 188 ? -4.006 2.100 -16.486 1.00 93.00 188 ASN A CA 1
ATOM 1518 C C . ASN A 1 188 ? -3.735 0.967 -15.475 1.00 93.00 188 ASN A C 1
ATOM 1520 O O . ASN A 1 188 ? -3.713 -0.219 -15.831 1.00 93.00 188 ASN A O 1
ATOM 1524 N N . TRP A 1 189 ? -3.404 1.334 -14.236 1.00 92.56 189 TRP A N 1
ATOM 1525 C CA . TRP A 1 189 ? -2.967 0.395 -13.200 1.00 92.56 189 TRP A CA 1
ATOM 1526 C C . TRP A 1 189 ? -3.788 0.545 -11.924 1.00 92.56 189 TRP A C 1
ATOM 1528 O O . TRP A 1 189 ? -4.052 1.661 -11.494 1.00 92.56 189 TRP A O 1
ATOM 1538 N N . ARG A 1 190 ? -4.212 -0.566 -11.316 1.00 94.50 190 ARG A N 1
ATOM 1539 C CA . ARG A 1 190 ? -5.077 -0.565 -10.129 1.00 94.50 190 ARG A CA 1
ATOM 1540 C C . ARG A 1 190 ? -4.301 -1.044 -8.914 1.00 94.50 190 ARG A C 1
ATOM 1542 O O . ARG A 1 190 ? -3.847 -2.181 -8.886 1.00 94.50 190 ARG A O 1
ATOM 1549 N N . PHE A 1 191 ? -4.186 -0.199 -7.902 1.00 94.19 191 PHE A N 1
ATOM 1550 C CA . PHE A 1 191 ? -3.772 -0.612 -6.569 1.00 94.19 191 PHE A CA 1
ATOM 1551 C C . PHE A 1 191 ? -4.989 -1.043 -5.764 1.00 94.19 191 PHE A C 1
ATOM 1553 O O . PHE A 1 191 ? -6.040 -0.397 -5.817 1.00 94.19 191 PHE A O 1
ATOM 1560 N N . VAL A 1 192 ? -4.840 -2.126 -5.012 1.00 93.50 192 VAL A N 1
ATOM 1561 C CA . VAL A 1 192 ? -5.908 -2.692 -4.184 1.00 93.50 192 VAL A CA 1
ATOM 1562 C C . VAL A 1 192 ? -5.382 -2.814 -2.764 1.00 93.50 192 VAL A C 1
ATOM 1564 O O . VAL A 1 192 ? -4.434 -3.556 -2.512 1.00 93.50 192 VAL A O 1
ATOM 1567 N N . TYR A 1 193 ? -5.983 -2.069 -1.838 1.00 92.81 193 TYR A N 1
ATOM 1568 C CA . TYR A 1 193 ? -5.609 -2.076 -0.428 1.00 92.81 193 TYR A CA 1
ATOM 1569 C C . TYR A 1 193 ? -6.775 -2.581 0.429 1.00 92.81 193 TYR A C 1
ATOM 1571 O O . TYR A 1 193 ? -7.740 -1.837 0.642 1.00 92.81 193 TYR A O 1
ATOM 1579 N N . PRO A 1 194 ? -6.702 -3.816 0.953 1.00 92.12 194 PRO A N 1
ATOM 1580 C CA . PRO A 1 194 ? -7.627 -4.266 1.982 1.00 92.12 194 PRO A CA 1
ATOM 1581 C C . PRO A 1 194 ? -7.291 -3.555 3.298 1.00 92.12 194 PRO A C 1
ATOM 1583 O O . PRO A 1 194 ? -6.148 -3.586 3.755 1.00 92.12 194 PRO A O 1
ATOM 1586 N N . ILE A 1 195 ? -8.274 -2.887 3.900 1.00 92.44 195 ILE A N 1
ATOM 1587 C CA . ILE A 1 195 ? -8.097 -2.119 5.136 1.00 92.44 195 ILE A CA 1
ATOM 1588 C C . ILE A 1 195 ? -9.183 -2.459 6.157 1.00 92.44 195 ILE A C 1
ATOM 1590 O O . ILE A 1 195 ? -10.371 -2.521 5.844 1.00 92.44 195 ILE A O 1
ATOM 1594 N N . ASP A 1 196 ? -8.775 -2.598 7.412 1.00 92.94 196 ASP A N 1
ATOM 1595 C CA . ASP A 1 196 ? -9.686 -2.707 8.543 1.00 92.94 196 ASP A CA 1
ATOM 1596 C C . ASP A 1 196 ? -9.883 -1.316 9.149 1.00 92.94 196 ASP A C 1
ATOM 1598 O O . ASP A 1 196 ? -8.977 -0.741 9.749 1.00 92.94 196 ASP A O 1
ATOM 1602 N N . TYR A 1 197 ? -11.061 -0.726 8.956 1.00 92.62 197 TYR A N 1
ATOM 1603 C CA . TYR A 1 197 ? -11.333 0.664 9.312 1.00 92.62 197 TYR A CA 1
ATOM 1604 C C . TYR A 1 197 ? -12.295 0.783 10.493 1.00 92.62 197 TYR A C 1
ATOM 1606 O O . TYR A 1 197 ? -13.394 0.216 10.514 1.00 92.62 197 TYR A O 1
ATOM 1614 N N . LEU A 1 198 ? -11.895 1.586 11.477 1.00 91.81 198 LEU A N 1
ATOM 1615 C CA . LEU A 1 198 ? -12.708 1.929 12.630 1.00 91.81 198 LEU A CA 1
ATOM 1616 C C . LEU A 1 198 ? -13.315 3.322 12.438 1.00 91.81 198 LEU A C 1
ATOM 1618 O O . LEU A 1 198 ? -12.692 4.339 12.742 1.00 91.81 198 LEU A O 1
ATOM 1622 N N . MET A 1 199 ? -14.567 3.363 11.977 1.00 87.19 199 MET A N 1
ATOM 1623 C CA . MET A 1 199 ? -15.260 4.611 11.618 1.00 87.19 199 MET A CA 1
ATOM 1624 C C . MET A 1 199 ? -15.343 5.646 12.749 1.00 87.19 199 MET A C 1
ATOM 1626 O O . MET A 1 199 ? -15.348 6.837 12.481 1.00 87.19 199 MET A O 1
ATOM 1630 N N . ALA A 1 200 ? -15.431 5.211 14.008 1.00 85.81 200 ALA A N 1
ATOM 1631 C CA . ALA A 1 200 ? -15.608 6.120 15.143 1.00 85.81 200 ALA A CA 1
ATOM 1632 C C . ALA A 1 200 ? -14.331 6.888 15.519 1.00 85.81 200 ALA A C 1
ATOM 1634 O O . ALA A 1 200 ? -14.417 7.998 16.031 1.00 85.81 200 ALA A O 1
ATOM 1635 N N . GLU A 1 201 ? -13.161 6.284 15.295 1.00 85.88 201 GLU A N 1
ATOM 1636 C CA . GLU A 1 201 ? -11.858 6.902 15.580 1.00 85.88 201 GLU A CA 1
ATOM 1637 C C . GLU A 1 201 ? -11.179 7.447 14.317 1.00 85.88 201 GLU A C 1
ATOM 1639 O O . GLU A 1 201 ? -10.092 8.013 14.414 1.00 85.88 201 GLU A O 1
ATOM 1644 N N . GLU A 1 202 ? -11.791 7.234 13.149 1.00 88.88 202 GLU A N 1
ATOM 1645 C CA . GLU A 1 202 ? -11.265 7.570 11.823 1.00 88.88 202 GLU A CA 1
ATOM 1646 C C . GLU A 1 202 ? -9.867 6.983 11.541 1.00 88.88 202 GLU A C 1
ATOM 1648 O O . GLU A 1 202 ? -9.021 7.588 10.873 1.00 88.88 202 GLU A O 1
ATOM 1653 N N . LYS A 1 203 ? -9.609 5.775 12.056 1.00 90.31 203 LYS A N 1
ATOM 1654 C CA . LYS A 1 203 ? -8.304 5.103 11.977 1.00 90.31 203 LYS A CA 1
ATOM 1655 C C . LYS A 1 203 ? -8.406 3.728 11.335 1.00 90.31 203 LYS A C 1
ATOM 1657 O O . LYS A 1 203 ? -9.393 3.018 11.512 1.00 90.31 203 LYS A O 1
ATOM 1662 N N . ILE A 1 204 ? -7.347 3.359 10.623 1.00 91.06 204 ILE A N 1
ATOM 1663 C CA . ILE A 1 204 ? -7.121 1.997 10.140 1.00 91.06 204 ILE A CA 1
ATOM 1664 C C . ILE A 1 204 ? -6.461 1.208 11.274 1.00 91.06 204 ILE A C 1
ATOM 1666 O O . ILE A 1 204 ? -5.559 1.716 11.947 1.00 91.06 204 ILE A O 1
ATOM 1670 N N . VAL A 1 205 ? -6.940 -0.008 11.496 1.00 90.19 205 VAL A N 1
ATOM 1671 C CA . VAL A 1 205 ? -6.405 -0.979 12.446 1.00 90.19 205 VAL A CA 1
ATOM 1672 C C . VAL A 1 205 ? -5.546 -1.963 11.664 1.00 90.19 205 VAL A C 1
ATOM 1674 O O . VAL A 1 205 ? -5.987 -2.512 10.662 1.00 90.19 205 VAL A O 1
ATOM 1677 N N . ILE A 1 206 ? -4.308 -2.162 12.102 1.00 87.50 206 ILE A N 1
ATOM 1678 C CA . ILE A 1 206 ? -3.396 -3.155 11.535 1.00 87.50 206 ILE A CA 1
ATOM 1679 C C . ILE A 1 206 ? -2.994 -4.102 12.656 1.00 87.50 206 ILE A C 1
ATOM 1681 O O . ILE A 1 206 ? -2.399 -3.667 13.640 1.00 87.50 206 ILE A O 1
ATOM 1685 N N . SER A 1 207 ? -3.274 -5.390 12.488 1.00 83.38 207 SER A N 1
ATOM 1686 C CA . SER A 1 207 ? -2.761 -6.457 13.346 1.00 83.38 207 SER A CA 1
ATOM 1687 C C . SER A 1 207 ? -1.429 -6.961 12.789 1.00 83.38 207 SER A C 1
ATOM 1689 O O . SER A 1 207 ? -1.387 -7.513 11.687 1.00 83.38 207 SER A O 1
ATOM 1691 N N . LYS A 1 208 ? -0.327 -6.779 13.524 1.00 79.44 208 LYS A N 1
ATOM 1692 C CA . LYS A 1 208 ? 0.994 -7.285 13.125 1.00 79.44 208 LYS A CA 1
ATOM 1693 C C . LYS A 1 208 ? 1.626 -8.087 14.258 1.00 79.44 208 LYS A C 1
ATOM 1695 O O . LYS A 1 208 ? 1.484 -7.751 15.425 1.00 79.44 208 LYS A O 1
ATOM 1700 N N . LYS A 1 209 ? 2.361 -9.146 13.917 1.00 78.94 209 LYS A N 1
ATOM 1701 C CA . LYS A 1 209 ? 3.242 -9.840 14.868 1.00 78.94 209 LYS A CA 1
ATOM 1702 C C . LYS A 1 209 ? 4.583 -9.121 14.889 1.00 78.94 209 LYS A C 1
ATOM 1704 O O . LYS A 1 209 ? 5.217 -8.989 13.844 1.00 78.94 209 LYS A O 1
ATOM 1709 N N . GLU A 1 210 ? 5.026 -8.659 16.056 1.00 69.12 210 GLU A N 1
ATOM 1710 C CA . GLU A 1 210 ? 6.296 -7.921 16.182 1.00 69.12 210 GLU A CA 1
ATOM 1711 C C . GLU A 1 210 ? 7.523 -8.769 15.811 1.00 69.12 210 GLU A C 1
ATOM 1713 O O . GLU A 1 210 ? 8.555 -8.246 15.396 1.00 69.12 210 GLU A O 1
ATOM 1718 N N . SER A 1 211 ? 7.418 -10.092 15.936 1.00 69.38 211 SER A N 1
ATOM 1719 C CA . SER A 1 211 ? 8.485 -11.036 15.619 1.00 69.38 211 SER A CA 1
ATOM 1720 C C . SER A 1 211 ? 7.896 -12.361 15.149 1.00 69.38 211 SER A C 1
ATOM 1722 O O . SER A 1 211 ? 6.810 -12.746 15.578 1.00 69.38 211 SER A O 1
ATOM 1724 N N . MET A 1 212 ? 8.647 -13.110 14.334 1.00 66.06 212 MET A N 1
ATOM 1725 C CA . MET A 1 212 ? 8.283 -14.474 13.911 1.00 66.06 212 MET A CA 1
ATOM 1726 C C . MET A 1 212 ? 8.117 -15.460 15.086 1.00 66.06 212 MET A C 1
ATOM 1728 O O . MET A 1 212 ? 7.617 -16.563 14.888 1.00 66.06 212 MET A O 1
ATOM 1732 N N . PHE A 1 213 ? 8.523 -15.067 16.300 1.00 68.06 213 PHE A N 1
ATOM 1733 C CA . PHE A 1 213 ? 8.410 -15.857 17.532 1.00 68.06 213 PHE A CA 1
ATOM 1734 C C . PHE A 1 213 ? 7.416 -15.280 18.555 1.00 68.06 213 PHE A C 1
ATOM 1736 O O . PHE A 1 213 ? 7.248 -15.864 19.626 1.00 68.06 213 PHE A O 1
ATOM 1743 N N . ALA A 1 214 ? 6.780 -14.142 18.260 1.00 63.34 214 ALA A N 1
ATOM 1744 C CA . ALA A 1 214 ? 5.738 -13.578 19.111 1.00 63.34 214 ALA A CA 1
ATOM 1745 C C . ALA A 1 214 ? 4.403 -14.280 18.816 1.00 63.34 214 ALA A C 1
ATOM 1747 O O . ALA A 1 214 ? 3.967 -14.347 17.665 1.00 63.34 214 ALA A O 1
ATOM 1748 N N . TRP A 1 215 ? 3.773 -14.826 19.858 1.00 68.94 215 TRP A N 1
ATOM 1749 C CA . TRP A 1 215 ? 2.451 -15.456 19.755 1.00 68.94 215 TRP A CA 1
ATOM 1750 C C . TRP A 1 215 ? 1.319 -14.426 19.760 1.00 68.94 215 TRP A C 1
ATOM 1752 O O . TRP A 1 215 ? 0.259 -14.697 19.200 1.00 68.94 215 TRP A O 1
ATOM 1762 N N . ASP A 1 216 ? 1.574 -13.248 20.329 1.00 73.94 216 ASP A N 1
ATOM 1763 C CA . ASP A 1 216 ? 0.598 -12.173 20.462 1.00 73.94 216 ASP A CA 1
ATOM 1764 C C . ASP A 1 216 ? 0.662 -11.228 19.251 1.00 73.94 216 ASP A C 1
ATOM 1766 O O . ASP A 1 216 ? 1.735 -10.783 18.833 1.00 73.94 216 ASP A O 1
ATOM 1770 N N . GLU A 1 217 ? -0.504 -10.936 18.674 1.00 76.75 217 GLU A N 1
ATOM 1771 C CA . GLU A 1 217 ? -0.672 -9.940 17.614 1.00 76.75 217 GLU A CA 1
ATOM 1772 C C . GLU A 1 217 ? -0.881 -8.565 18.247 1.00 76.75 217 GLU A C 1
ATOM 1774 O O . GLU A 1 217 ? -1.783 -8.373 19.063 1.00 76.75 217 GLU A O 1
ATOM 1779 N N . THR A 1 218 ? -0.043 -7.596 17.884 1.00 80.75 218 THR A N 1
ATOM 1780 C CA . THR A 1 218 ? -0.203 -6.212 18.319 1.00 80.75 218 THR A CA 1
ATOM 1781 C C . THR A 1 218 ? -1.072 -5.458 17.317 1.00 80.75 218 THR A C 1
ATOM 1783 O O . THR A 1 218 ? -0.816 -5.445 16.110 1.00 80.75 218 THR A O 1
ATOM 1786 N N . GLU A 1 219 ? -2.131 -4.822 17.822 1.00 85.06 219 GLU A N 1
ATOM 1787 C CA . GLU A 1 219 ? -3.000 -3.950 17.034 1.00 85.06 219 GLU A CA 1
ATOM 1788 C C . GLU A 1 219 ? -2.473 -2.512 17.064 1.00 85.06 219 GLU A C 1
ATOM 1790 O O . GLU A 1 219 ? -2.429 -1.859 18.111 1.00 85.06 219 GLU A O 1
ATOM 1795 N N . TYR A 1 220 ? -2.107 -1.984 15.899 1.00 85.81 220 TYR A N 1
ATOM 1796 C CA . TYR A 1 220 ? -1.713 -0.590 15.732 1.00 85.81 220 TYR A CA 1
ATOM 1797 C C . TYR A 1 220 ? -2.824 0.190 15.042 1.00 85.81 220 TYR A C 1
ATOM 1799 O O . TYR A 1 220 ? -3.382 -0.241 14.034 1.00 85.81 220 TYR A O 1
ATOM 1807 N N . LYS A 1 221 ? -3.114 1.385 15.562 1.00 88.75 221 LYS A N 1
ATOM 1808 C CA . LYS A 1 221 ? -4.077 2.310 14.962 1.00 88.75 221 LYS A CA 1
ATOM 1809 C C . LYS A 1 221 ? -3.344 3.432 14.247 1.00 88.75 221 LYS A C 1
ATOM 1811 O O . LYS A 1 221 ? -2.644 4.226 14.876 1.00 88.75 221 LYS A O 1
ATOM 1816 N N . ILE A 1 222 ? -3.546 3.529 12.943 1.00 88.81 222 ILE A N 1
ATOM 1817 C CA . ILE A 1 222 ? -2.893 4.515 12.082 1.00 88.81 222 ILE A CA 1
ATOM 1818 C C . ILE A 1 222 ? -3.932 5.411 11.394 1.00 88.81 222 ILE A C 1
ATOM 1820 O O . ILE A 1 222 ? -5.060 4.987 11.138 1.00 88.81 222 ILE A O 1
ATOM 1824 N N . PRO A 1 223 ? -3.593 6.674 11.090 1.00 89.88 223 PRO A N 1
ATOM 1825 C CA . PRO A 1 223 ? -4.480 7.527 10.310 1.00 89.88 223 PRO A CA 1
ATOM 1826 C C . PRO A 1 223 ? -4.560 7.034 8.859 1.00 89.88 223 PRO A C 1
ATOM 1828 O O . PRO A 1 223 ? -3.533 6.718 8.255 1.00 89.88 223 PRO A O 1
ATOM 1831 N N . ALA A 1 224 ? -5.760 7.052 8.277 1.00 87.56 224 ALA A N 1
ATOM 1832 C CA . ALA A 1 224 ? -5.989 6.706 6.876 1.00 87.56 224 ALA A CA 1
ATOM 1833 C C . ALA A 1 224 ? -5.395 7.774 5.938 1.00 87.56 224 ALA A C 1
ATOM 1835 O O . ALA A 1 224 ? -6.058 8.741 5.568 1.00 87.56 224 ALA A O 1
ATOM 1836 N N . ARG A 1 225 ? -4.109 7.645 5.592 1.00 90.44 225 ARG A N 1
ATOM 1837 C CA . ARG A 1 225 ? -3.419 8.547 4.654 1.00 90.44 225 ARG A CA 1
ATOM 1838 C C . ARG A 1 225 ? -2.723 7.753 3.557 1.00 90.44 225 ARG A C 1
ATOM 1840 O O . ARG A 1 225 ? -1.755 7.048 3.841 1.00 90.44 225 ARG A O 1
ATOM 1847 N N . LEU A 1 226 ? -3.189 7.920 2.323 1.00 91.56 226 LEU A N 1
ATOM 1848 C CA . LEU A 1 226 ? -2.541 7.411 1.118 1.00 91.56 226 LEU A CA 1
ATOM 1849 C C . LEU A 1 226 ? -1.415 8.358 0.692 1.00 91.56 226 LEU A C 1
ATOM 1851 O O . LEU A 1 226 ? -1.607 9.571 0.660 1.00 91.56 226 LEU A O 1
ATOM 1855 N N . ASN A 1 227 ? -0.251 7.804 0.361 1.00 92.38 227 ASN A N 1
ATOM 1856 C CA . ASN A 1 227 ? 0.842 8.535 -0.272 1.00 92.38 227 ASN A CA 1
ATOM 1857 C C . ASN A 1 227 ? 1.083 7.947 -1.660 1.00 92.38 227 ASN A C 1
ATOM 1859 O O . ASN A 1 227 ? 1.204 6.730 -1.798 1.00 92.38 227 ASN A O 1
ATOM 1863 N N . LEU A 1 228 ? 1.182 8.819 -2.659 1.00 91.56 228 LEU A N 1
ATOM 1864 C CA . LEU A 1 228 ? 1.557 8.490 -4.030 1.00 91.56 228 LEU A CA 1
ATOM 1865 C C . LEU A 1 228 ? 2.815 9.291 -4.380 1.00 91.56 228 LEU A C 1
ATOM 1867 O O . LEU A 1 228 ? 2.935 10.455 -3.991 1.00 91.56 228 LEU A O 1
ATOM 1871 N N . GLN A 1 229 ? 3.772 8.661 -5.058 1.00 88.38 229 GLN A N 1
ATOM 1872 C CA . GLN A 1 229 ? 4.970 9.340 -5.552 1.00 88.38 229 GLN A CA 1
ATOM 1873 C C . GLN A 1 229 ? 4.699 10.025 -6.889 1.00 88.38 229 GLN A C 1
ATOM 1875 O O . GLN A 1 229 ? 4.206 9.397 -7.821 1.00 88.38 229 GLN A O 1
ATOM 1880 N N . GLY A 1 230 ? 5.089 11.297 -6.976 1.00 83.62 230 GLY A N 1
ATOM 1881 C CA . GLY A 1 230 ? 4.980 12.096 -8.193 1.00 83.62 230 GLY A CA 1
ATOM 1882 C C . GLY A 1 230 ? 3.625 12.785 -8.366 1.00 83.62 230 GLY A C 1
ATOM 1883 O O . GLY A 1 230 ? 2.764 12.763 -7.485 1.00 83.62 230 GLY A O 1
ATOM 1884 N N . LYS A 1 231 ? 3.467 13.440 -9.517 1.00 86.25 231 LYS A N 1
ATOM 1885 C CA . LYS A 1 231 ? 2.229 14.096 -9.940 1.00 86.25 231 LYS A CA 1
ATOM 1886 C C . LYS A 1 231 ? 1.424 13.099 -10.766 1.00 86.25 231 LYS A C 1
ATOM 1888 O O . LYS A 1 231 ? 1.800 12.782 -11.888 1.00 86.25 231 LYS A O 1
ATOM 1893 N N . VAL A 1 232 ? 0.351 12.566 -10.197 1.00 91.50 232 VAL A N 1
ATOM 1894 C CA . VAL A 1 232 ? -0.425 11.485 -10.819 1.00 91.50 232 VAL A CA 1
ATOM 1895 C C . VAL A 1 232 ? -1.897 11.843 -10.892 1.00 91.50 232 VAL A C 1
ATOM 1897 O O . VAL A 1 232 ? -2.447 12.452 -9.974 1.00 91.50 232 VAL A O 1
ATOM 1900 N N . GLU A 1 233 ? -2.527 11.435 -11.981 1.00 92.00 233 GLU A N 1
ATOM 1901 C CA . GLU A 1 233 ? -3.969 11.429 -12.139 1.00 92.00 233 GLU A CA 1
ATOM 1902 C C . GLU A 1 233 ? -4.477 10.052 -11.706 1.00 92.00 233 GLU A C 1
ATOM 1904 O O . GLU A 1 233 ? -4.178 9.017 -12.315 1.00 92.00 233 GLU A O 1
ATOM 1909 N N . ALA A 1 234 ? -5.182 10.043 -10.575 1.00 93.06 234 ALA A N 1
ATOM 1910 C CA . ALA A 1 234 ? -5.664 8.828 -9.948 1.00 93.06 234 ALA A CA 1
ATOM 1911 C C . ALA A 1 234 ? -7.120 8.966 -9.498 1.00 93.06 234 ALA A C 1
ATOM 1913 O O . ALA A 1 234 ? -7.540 10.012 -9.001 1.00 93.06 234 ALA A O 1
ATOM 1914 N N . GLU A 1 235 ? -7.866 7.877 -9.624 1.00 94.06 235 GLU A N 1
ATOM 1915 C CA . GLU A 1 235 ? -9.242 7.745 -9.163 1.00 94.06 235 GLU A CA 1
ATOM 1916 C C . GLU A 1 235 ? -9.292 6.823 -7.940 1.00 94.06 235 GLU A C 1
ATOM 1918 O O . GLU A 1 235 ? -8.649 5.774 -7.921 1.00 94.06 235 GLU A O 1
ATOM 1923 N N . LEU A 1 236 ? -10.032 7.217 -6.900 1.00 94.06 236 LEU A N 1
ATOM 1924 C CA . LEU A 1 236 ? -10.134 6.459 -5.653 1.00 94.06 236 LEU A CA 1
ATOM 1925 C C . LEU A 1 236 ? -11.565 5.965 -5.451 1.00 94.06 236 LEU A C 1
ATOM 1927 O O . LEU A 1 236 ? -12.492 6.770 -5.358 1.00 94.06 236 LEU A O 1
ATOM 1931 N N . HIS A 1 237 ? -11.734 4.654 -5.296 1.00 93.62 237 HIS A N 1
ATOM 1932 C CA . HIS A 1 237 ? -12.996 4.034 -4.893 1.00 93.62 237 HIS A CA 1
ATOM 1933 C C . HIS A 1 237 ? -12.824 3.368 -3.533 1.00 93.62 237 HIS A C 1
ATOM 1935 O O . HIS A 1 237 ? -11.949 2.523 -3.350 1.00 93.62 237 HIS A O 1
ATOM 1941 N N . LEU A 1 238 ? -13.670 3.743 -2.577 1.00 93.38 238 LEU A N 1
ATOM 1942 C CA . LEU A 1 238 ? -13.734 3.103 -1.268 1.00 93.38 238 LEU A CA 1
ATOM 1943 C C . LEU A 1 238 ? -14.978 2.221 -1.220 1.00 93.38 238 LEU A C 1
ATOM 1945 O O . LEU A 1 238 ? -16.092 2.732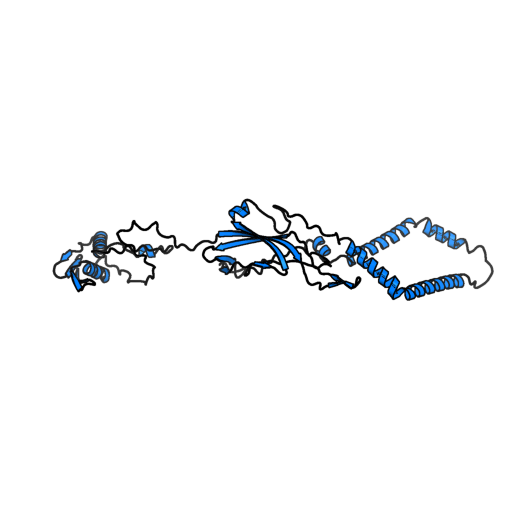 -1.318 1.00 93.38 238 LEU A O 1
ATOM 1949 N N . LEU A 1 239 ? -14.779 0.918 -1.054 1.00 94.19 239 LEU A N 1
ATOM 1950 C CA . LEU A 1 239 ? -15.855 -0.064 -0.965 1.00 94.19 239 LEU A CA 1
ATOM 1951 C C . LEU A 1 239 ? -15.862 -0.714 0.411 1.00 94.19 239 LEU A C 1
ATOM 1953 O O . LEU A 1 239 ? -14.817 -0.910 1.032 1.00 94.19 239 LEU A O 1
ATOM 1957 N N . THR A 1 240 ? -17.046 -1.074 0.890 1.00 94.56 240 THR A N 1
ATOM 1958 C CA . THR A 1 240 ? -17.159 -1.961 2.052 1.00 94.56 240 THR A CA 1
ATOM 1959 C C . THR A 1 240 ? -16.708 -3.376 1.679 1.00 94.56 240 THR A C 1
ATOM 1961 O O . THR A 1 240 ? -16.767 -3.763 0.514 1.00 94.56 240 THR A O 1
ATOM 1964 N N . GLY A 1 241 ? -16.278 -4.178 2.657 1.00 91.31 241 GLY A N 1
ATOM 1965 C CA . GLY A 1 241 ? -15.842 -5.558 2.403 1.00 91.31 241 GLY A CA 1
ATOM 1966 C C . GLY A 1 241 ? -16.903 -6.405 1.685 1.00 91.31 241 GLY A C 1
ATOM 1967 O O . GLY A 1 241 ? -16.574 -7.167 0.786 1.00 91.31 241 GLY A O 1
ATOM 1968 N N . GLU A 1 242 ? -18.186 -6.199 1.997 1.00 92.50 242 GLU A N 1
ATOM 1969 C CA . GLU A 1 242 ? -19.293 -6.892 1.322 1.00 92.50 242 GLU A CA 1
ATOM 1970 C C . GLU A 1 242 ? -19.453 -6.469 -0.149 1.00 92.50 242 GLU A C 1
ATOM 1972 O O . GLU A 1 242 ? -19.752 -7.293 -1.012 1.00 92.50 242 GLU A O 1
ATOM 1977 N N . GLU A 1 243 ? -19.273 -5.182 -0.456 1.00 93.31 243 GLU A N 1
ATOM 1978 C CA . GLU A 1 243 ? -19.329 -4.668 -1.830 1.00 93.31 243 GLU A CA 1
ATOM 1979 C C . GLU A 1 243 ? -18.117 -5.119 -2.650 1.00 93.31 243 GLU A C 1
ATOM 1981 O O . GLU A 1 243 ? -18.264 -5.458 -3.827 1.00 93.31 243 GLU A O 1
ATOM 1986 N N . ALA A 1 244 ? -16.941 -5.172 -2.022 1.00 90.88 244 ALA A N 1
ATOM 1987 C CA . ALA A 1 244 ? -15.712 -5.650 -2.639 1.00 90.88 244 ALA A CA 1
ATOM 1988 C C . ALA A 1 244 ? -15.803 -7.136 -3.023 1.00 90.88 244 ALA A C 1
ATOM 1990 O O . ALA A 1 244 ? -15.421 -7.505 -4.131 1.00 90.88 244 ALA A O 1
ATOM 1991 N N . GLU A 1 245 ? -16.392 -7.972 -2.163 1.00 89.94 245 GLU A N 1
ATOM 1992 C CA . GLU A 1 245 ? -16.628 -9.394 -2.448 1.00 89.94 245 GLU A CA 1
ATOM 1993 C C . GLU A 1 245 ? -17.642 -9.616 -3.584 1.00 89.94 245 GLU A C 1
ATOM 1995 O O . GLU A 1 245 ? -17.506 -10.563 -4.360 1.00 89.94 245 GLU A O 1
ATOM 2000 N N . ARG A 1 246 ? -18.653 -8.744 -3.721 1.00 92.69 246 ARG A N 1
ATOM 2001 C CA . ARG A 1 246 ? -19.636 -8.818 -4.823 1.00 92.69 246 ARG A CA 1
ATOM 2002 C C . ARG A 1 246 ? -19.036 -8.468 -6.181 1.00 92.69 246 ARG A C 1
ATOM 2004 O O . ARG A 1 246 ? -19.481 -9.008 -7.191 1.00 92.69 246 ARG A O 1
ATOM 2011 N N . SER A 1 247 ? -18.076 -7.549 -6.207 1.00 90.25 247 SER A N 1
ATOM 2012 C CA . SER A 1 247 ? -17.382 -7.108 -7.417 1.00 90.25 247 SER A CA 1
ATOM 2013 C C . SER A 1 247 ? -15.875 -7.253 -7.212 1.00 90.25 247 SER A C 1
ATOM 2015 O O . SER A 1 247 ? -15.202 -6.253 -6.934 1.00 90.25 247 SER A O 1
ATOM 2017 N N . PRO A 1 248 ? -15.339 -8.487 -7.276 1.00 90.94 248 PRO A N 1
ATOM 2018 C CA . PRO A 1 248 ? -13.929 -8.726 -7.023 1.00 90.94 248 PRO A CA 1
ATOM 2019 C C . PRO A 1 248 ? -13.094 -8.128 -8.154 1.00 90.94 248 PRO A C 1
ATOM 2021 O O . PRO A 1 248 ? -13.472 -8.204 -9.324 1.00 90.94 248 PRO A O 1
ATOM 2024 N N . VAL A 1 249 ? -11.937 -7.568 -7.803 1.00 89.06 249 VAL A N 1
ATOM 2025 C CA . VAL A 1 249 ? -10.988 -7.001 -8.767 1.00 89.06 249 VAL A CA 1
ATOM 2026 C C . VAL A 1 249 ? -9.584 -7.546 -8.547 1.00 89.06 249 VAL A C 1
ATOM 2028 O O . VAL A 1 249 ? -9.190 -7.825 -7.417 1.00 89.06 249 VAL A O 1
ATOM 2031 N N . GLY A 1 250 ? -8.828 -7.687 -9.630 1.00 87.75 250 GLY A N 1
ATOM 2032 C CA . GLY A 1 250 ? -7.411 -8.019 -9.590 1.00 87.75 250 GLY A CA 1
ATOM 2033 C C . GLY A 1 250 ? -6.531 -6.796 -9.332 1.00 87.75 250 GLY A C 1
ATOM 2034 O O . GLY A 1 250 ? -6.907 -5.652 -9.605 1.00 87.75 250 GLY A O 1
ATOM 2035 N N . GLU A 1 251 ? -5.324 -7.049 -8.827 1.00 88.19 251 GLU A N 1
ATOM 2036 C CA . GLU A 1 251 ? -4.267 -6.041 -8.733 1.00 88.19 251 GLU A CA 1
ATOM 2037 C C . GLU A 1 251 ? -3.687 -5.737 -10.125 1.00 88.19 251 GLU A C 1
ATOM 2039 O O . GLU A 1 251 ? -3.464 -6.634 -10.947 1.00 88.19 251 GLU A O 1
ATOM 2044 N N . GLY A 1 252 ? -3.418 -4.463 -10.395 1.00 88.69 252 GLY A N 1
ATOM 2045 C CA . GLY A 1 252 ? -2.850 -3.990 -11.648 1.00 88.69 252 GLY A CA 1
ATOM 2046 C C . GLY A 1 252 ? -3.802 -4.192 -12.821 1.00 88.69 252 GLY A C 1
ATOM 2047 O O . GLY A 1 252 ? -4.815 -3.508 -12.935 1.00 88.69 252 GLY A O 1
ATOM 2048 N N . ARG A 1 253 ? -3.435 -5.111 -13.717 1.00 87.75 253 ARG A N 1
ATOM 2049 C CA . ARG A 1 253 ? -4.217 -5.497 -14.907 1.00 87.75 253 ARG A CA 1
ATOM 2050 C C . ARG A 1 253 ? -4.608 -6.978 -14.881 1.00 87.75 253 ARG A C 1
ATOM 2052 O O . ARG A 1 253 ? -4.888 -7.557 -15.928 1.00 87.75 253 ARG A O 1
ATOM 2059 N N . ASN A 1 254 ? -4.532 -7.606 -13.711 1.00 88.25 254 ASN A N 1
ATOM 2060 C CA . ASN A 1 254 ? -4.880 -9.009 -13.542 1.00 88.25 254 ASN A CA 1
ATOM 2061 C C . ASN A 1 254 ? -6.400 -9.181 -13.452 1.00 88.25 254 ASN A C 1
ATOM 2063 O O . ASN A 1 254 ? -7.125 -8.256 -13.095 1.00 88.25 254 ASN A O 1
ATOM 2067 N N . GLU A 1 255 ? -6.878 -10.383 -13.761 1.00 82.31 255 GLU A N 1
ATOM 2068 C CA . GLU A 1 255 ? -8.249 -10.785 -13.445 1.00 82.31 255 GLU A CA 1
ATOM 2069 C C . GLU A 1 255 ? -8.439 -10.846 -11.921 1.00 82.31 255 GLU A C 1
ATOM 2071 O O . GLU A 1 255 ? -7.471 -11.113 -11.199 1.00 82.31 255 GLU A O 1
ATOM 2076 N N . PRO A 1 256 ? -9.665 -10.685 -11.400 1.00 81.75 256 PRO A N 1
ATOM 2077 C CA . PRO A 1 256 ? -10.926 -10.360 -12.084 1.00 81.75 256 PRO A CA 1
ATOM 2078 C C . PRO A 1 256 ? -11.052 -8.879 -12.497 1.00 81.75 256 PRO A C 1
ATOM 2080 O O . PRO A 1 256 ? -10.448 -8.007 -11.885 1.00 81.75 256 PRO A O 1
ATOM 2083 N N . ASP A 1 257 ? -11.830 -8.598 -13.548 1.00 84.81 257 ASP A N 1
ATOM 2084 C CA . ASP A 1 257 ? -11.974 -7.258 -14.161 1.00 84.81 257 ASP A CA 1
ATOM 2085 C C . ASP A 1 257 ? -10.630 -6.614 -14.591 1.00 84.81 257 ASP A C 1
ATOM 2087 O O . ASP A 1 257 ? -10.194 -5.608 -14.018 1.00 84.81 257 ASP A O 1
ATOM 2091 N N . PRO A 1 258 ? -9.930 -7.208 -15.580 1.00 86.44 258 PRO A N 1
ATOM 2092 C CA . PRO A 1 258 ? -8.639 -6.707 -16.031 1.00 86.44 258 PRO A CA 1
ATOM 2093 C C . PRO A 1 258 ? -8.800 -5.389 -16.791 1.00 86.44 258 PRO A C 1
ATOM 2095 O O . PRO A 1 258 ? -9.577 -5.284 -17.740 1.00 86.44 258 PRO A O 1
ATOM 2098 N N . MET A 1 259 ? -8.008 -4.388 -16.416 1.00 85.62 259 MET A N 1
ATOM 2099 C CA . MET A 1 259 ? -7.996 -3.110 -17.125 1.00 85.62 259 MET A CA 1
ATOM 2100 C C . MET A 1 259 ? -7.265 -3.200 -18.465 1.00 85.62 259 MET A C 1
ATOM 2102 O O . MET A 1 259 ? -6.295 -3.947 -18.635 1.00 85.62 259 MET A O 1
ATOM 2106 N N . GLU A 1 260 ? -7.721 -2.390 -19.419 1.00 85.56 260 GLU A N 1
ATOM 2107 C CA . GLU A 1 260 ? -7.123 -2.315 -20.745 1.00 85.56 260 GLU A CA 1
ATOM 2108 C C . GLU A 1 260 ? -5.686 -1.795 -20.674 1.00 85.56 260 GLU A C 1
ATOM 2110 O O . GLU A 1 260 ? -5.367 -0.837 -19.960 1.00 85.56 260 GLU A O 1
ATOM 2115 N N . LYS A 1 261 ? -4.799 -2.422 -21.453 1.00 85.19 261 LYS A N 1
ATOM 2116 C CA . LYS A 1 261 ? -3.422 -1.947 -21.568 1.00 85.19 261 LYS A CA 1
ATOM 2117 C C . LYS A 1 261 ? -3.413 -0.550 -22.192 1.00 85.19 261 LYS A C 1
ATOM 2119 O O . LYS A 1 261 ? -4.118 -0.323 -23.175 1.00 85.19 261 LYS A O 1
ATOM 2124 N N . PRO A 1 262 ? -2.594 0.367 -21.661 1.00 85.81 262 PRO A N 1
ATOM 2125 C CA . PRO A 1 262 ? -2.492 1.707 -22.208 1.00 85.81 262 PRO A CA 1
ATOM 2126 C C . PRO A 1 262 ? -1.932 1.667 -23.632 1.00 85.81 262 PRO A C 1
ATOM 2128 O O . PRO A 1 262 ? -1.085 0.831 -23.958 1.00 85.81 262 PRO A O 1
ATOM 2131 N N . ASN A 1 263 ? -2.384 2.595 -24.474 1.00 78.06 263 ASN A N 1
ATOM 2132 C CA . ASN A 1 263 ? -1.875 2.743 -25.832 1.00 78.06 263 ASN A CA 1
ATOM 2133 C C . ASN A 1 263 ? -0.469 3.365 -25.781 1.00 78.06 263 ASN A C 1
ATOM 2135 O O . ASN A 1 263 ? -0.328 4.582 -25.661 1.00 78.06 263 ASN A O 1
ATOM 2139 N N . ARG A 1 264 ? 0.566 2.521 -25.800 1.00 74.81 264 ARG A N 1
ATOM 2140 C CA . ARG A 1 264 ? 1.980 2.921 -25.787 1.00 74.81 264 ARG A CA 1
ATOM 2141 C C . ARG A 1 264 ? 2.623 2.521 -27.121 1.00 74.81 264 ARG A C 1
ATOM 2143 O O . ARG A 1 264 ? 2.329 1.431 -27.611 1.00 74.81 264 ARG A O 1
ATOM 2150 N N . PRO A 1 265 ? 3.499 3.349 -27.716 1.00 68.94 265 PRO A N 1
ATOM 2151 C CA . PRO A 1 265 ? 4.258 2.933 -28.889 1.00 68.94 265 PRO A CA 1
ATOM 2152 C C . PRO A 1 265 ? 5.186 1.761 -28.528 1.00 68.94 265 PRO A C 1
ATOM 2154 O O . PRO A 1 265 ? 5.872 1.790 -27.507 1.00 68.94 265 PRO A O 1
ATOM 2157 N N . ASP A 1 266 ? 5.221 0.723 -29.363 1.00 58.00 266 ASP A N 1
ATOM 2158 C CA . ASP A 1 266 ? 6.038 -0.468 -29.115 1.00 58.00 266 ASP A CA 1
ATOM 2159 C C . ASP A 1 266 ? 7.539 -0.163 -29.281 1.00 58.00 266 ASP A C 1
ATOM 2161 O O . ASP A 1 266 ? 8.110 -0.245 -30.370 1.00 58.00 266 ASP A O 1
ATOM 2165 N N . ILE A 1 267 ? 8.218 0.140 -28.171 1.00 63.59 267 ILE A N 1
ATOM 2166 C CA . ILE A 1 267 ? 9.679 0.360 -28.123 1.00 63.59 267 ILE A CA 1
ATOM 2167 C C . ILE A 1 267 ? 10.456 -0.978 -28.161 1.00 63.59 267 ILE A C 1
ATOM 2169 O O . ILE A 1 267 ? 11.679 -1.007 -28.304 1.00 63.59 267 ILE A O 1
ATOM 2173 N N . ALA A 1 268 ? 9.764 -2.124 -28.134 1.00 58.75 268 ALA A N 1
ATOM 2174 C CA . ALA A 1 268 ? 10.355 -3.466 -28.055 1.00 58.75 268 ALA A CA 1
ATOM 2175 C C . ALA A 1 268 ? 11.348 -3.823 -29.185 1.00 58.75 268 ALA A C 1
ATOM 2177 O O . ALA A 1 268 ? 12.180 -4.711 -29.002 1.00 58.75 268 ALA A O 1
ATOM 2178 N N . LEU A 1 269 ? 11.304 -3.141 -30.336 1.00 58.03 269 LEU A N 1
ATOM 2179 C CA . LEU A 1 269 ? 12.270 -3.317 -31.436 1.00 58.03 269 LEU A CA 1
ATOM 2180 C C . LEU A 1 269 ? 13.376 -2.253 -31.471 1.00 58.03 269 LEU A C 1
ATOM 2182 O O . LEU A 1 269 ? 14.387 -2.440 -32.152 1.00 58.03 269 LEU A O 1
ATOM 2186 N N . LEU A 1 270 ? 13.219 -1.145 -30.744 1.00 63.91 270 LEU A N 1
ATOM 2187 C CA . LEU A 1 270 ? 14.189 -0.053 -30.754 1.00 63.91 270 LEU A CA 1
ATOM 2188 C C . LEU A 1 270 ? 15.486 -0.459 -30.058 1.00 63.91 270 LEU A C 1
ATOM 2190 O O . LEU A 1 270 ? 16.548 -0.214 -30.620 1.00 63.91 270 LEU A O 1
ATOM 2194 N N . TRP A 1 271 ? 15.434 -1.184 -28.937 1.00 60.72 271 TRP A N 1
ATOM 2195 C CA . TRP A 1 271 ? 16.648 -1.635 -28.236 1.00 60.72 271 TRP A CA 1
ATOM 2196 C C . TRP A 1 271 ? 17.557 -2.533 -29.097 1.00 60.72 271 TRP A C 1
ATOM 2198 O O . TRP A 1 271 ? 18.771 -2.512 -28.919 1.00 60.72 271 TRP A O 1
ATOM 2208 N N . PHE A 1 272 ? 17.002 -3.283 -30.063 1.00 61.78 272 PHE A N 1
ATOM 2209 C CA . PHE A 1 272 ? 17.791 -4.074 -31.014 1.00 61.78 272 PHE A CA 1
ATOM 2210 C C . PHE A 1 272 ? 18.430 -3.198 -32.097 1.00 61.78 272 PHE A C 1
ATOM 2212 O O . PHE A 1 272 ? 19.542 -3.470 -32.534 1.00 61.78 272 PHE A O 1
ATOM 2219 N N . LEU A 1 273 ? 17.754 -2.132 -32.534 1.00 67.12 273 LEU A N 1
ATOM 2220 C CA . LEU A 1 273 ? 18.214 -1.252 -33.613 1.00 67.12 273 LEU A CA 1
ATOM 2221 C C . LEU A 1 273 ? 19.121 -0.108 -33.127 1.00 67.12 273 LEU A C 1
ATOM 2223 O O . LEU A 1 273 ? 19.943 0.380 -33.906 1.00 67.12 273 LEU A O 1
ATOM 2227 N N . ILE A 1 274 ? 19.012 0.300 -31.861 1.00 71.69 274 ILE A N 1
ATOM 2228 C CA . ILE A 1 274 ? 19.858 1.312 -31.209 1.00 71.69 274 ILE A CA 1
ATOM 2229 C C . ILE A 1 274 ? 21.359 0.962 -31.285 1.00 71.69 274 ILE A C 1
ATOM 2231 O O . ILE A 1 274 ? 22.113 1.811 -31.762 1.00 71.69 274 ILE A O 1
ATOM 2235 N N . PRO A 1 275 ? 21.832 -0.262 -30.959 1.00 71.06 275 PRO A N 1
ATOM 2236 C CA . PRO A 1 275 ? 23.252 -0.604 -31.074 1.00 71.06 275 PRO A CA 1
ATOM 2237 C C . PRO A 1 275 ? 23.759 -0.596 -32.525 1.00 71.06 275 PRO A C 1
ATOM 2239 O O . PRO A 1 275 ? 24.908 -0.233 -32.771 1.00 71.06 275 PRO A O 1
ATOM 2242 N N . PHE A 1 276 ? 22.918 -0.916 -33.516 1.00 70.31 276 PHE A N 1
ATOM 2243 C CA . PHE A 1 276 ? 23.303 -0.791 -34.930 1.00 70.31 276 PHE A CA 1
ATOM 2244 C C . PHE A 1 276 ? 23.364 0.669 -35.392 1.00 70.31 276 PHE A C 1
ATOM 2246 O O . PHE A 1 276 ? 24.269 1.030 -36.147 1.00 70.31 276 PHE A O 1
ATOM 2253 N N . LYS A 1 277 ? 22.437 1.522 -34.935 1.00 66.75 277 LYS A N 1
ATOM 2254 C CA . LYS A 1 277 ? 22.477 2.972 -35.191 1.00 66.75 277 LYS A CA 1
ATOM 2255 C C . LYS A 1 277 ? 23.725 3.605 -34.566 1.00 66.75 277 LYS A C 1
ATOM 2257 O O . LYS A 1 277 ? 24.436 4.337 -35.253 1.00 66.75 277 LYS A O 1
ATOM 2262 N N . ALA A 1 278 ? 24.038 3.236 -33.326 1.00 68.00 278 ALA A N 1
ATOM 2263 C CA . ALA A 1 278 ? 25.252 3.605 -32.607 1.00 68.00 278 ALA A CA 1
ATOM 2264 C C . ALA A 1 278 ? 26.531 3.176 -33.343 1.00 68.00 278 ALA A C 1
ATOM 2266 O O . ALA A 1 278 ? 27.405 3.998 -33.613 1.00 68.00 278 ALA A O 1
ATOM 2267 N N . ALA A 1 279 ? 26.625 1.899 -33.731 1.00 71.25 279 ALA A N 1
ATOM 2268 C CA . ALA A 1 279 ? 27.777 1.366 -34.454 1.00 71.25 279 ALA A CA 1
ATOM 2269 C C . ALA A 1 279 ? 27.966 2.046 -35.818 1.00 71.25 279 ALA A C 1
ATOM 2271 O O . ALA A 1 279 ? 29.092 2.365 -36.204 1.00 71.25 279 ALA A O 1
ATOM 2272 N N . LYS A 1 280 ? 26.871 2.320 -36.538 1.00 73.31 280 LYS A N 1
ATOM 2273 C CA . LYS A 1 280 ? 26.913 3.063 -37.799 1.00 73.31 280 LYS A CA 1
ATOM 2274 C C . LYS A 1 280 ? 27.465 4.473 -37.594 1.00 73.31 280 LYS A C 1
ATOM 2276 O O . LYS A 1 280 ? 28.354 4.850 -38.350 1.00 73.31 280 LYS A O 1
ATOM 2281 N N . HIS A 1 281 ? 26.988 5.221 -36.596 1.00 67.38 281 HIS A N 1
ATOM 2282 C CA . HIS A 1 281 ? 27.504 6.563 -36.295 1.00 67.38 281 HIS A CA 1
ATOM 2283 C C . HIS A 1 281 ? 28.980 6.535 -35.875 1.00 67.38 281 HIS A C 1
ATOM 2285 O O . HIS A 1 281 ? 29.792 7.268 -36.437 1.00 67.38 281 HIS A O 1
ATOM 2291 N N . LEU A 1 282 ? 29.369 5.624 -34.978 1.00 65.75 282 LEU A N 1
ATOM 2292 C CA . LEU A 1 282 ? 30.757 5.491 -34.522 1.00 65.75 282 LEU A CA 1
ATOM 2293 C C . LEU A 1 282 ? 31.720 5.206 -35.695 1.00 65.75 282 LEU A C 1
ATOM 2295 O O . LEU A 1 282 ? 32.777 5.827 -35.817 1.00 65.75 282 LEU A O 1
ATOM 2299 N N . ILE A 1 283 ? 31.347 4.289 -36.593 1.00 67.00 283 ILE A N 1
ATOM 2300 C CA . ILE A 1 283 ? 32.185 3.881 -37.731 1.00 67.00 283 ILE A CA 1
ATOM 2301 C C . ILE A 1 283 ? 32.150 4.921 -38.863 1.00 67.00 283 ILE A C 1
ATOM 2303 O O . ILE A 1 283 ? 33.188 5.199 -39.465 1.00 67.00 283 ILE A O 1
ATOM 2307 N N . CYS A 1 284 ? 30.981 5.492 -39.174 1.00 62.78 284 CYS A N 1
ATOM 2308 C CA . CYS A 1 284 ? 30.807 6.378 -40.330 1.00 62.78 284 CYS A CA 1
ATOM 2309 C C . CYS A 1 284 ? 31.152 7.842 -40.058 1.00 62.78 284 CYS A C 1
ATOM 2311 O O . CYS A 1 284 ? 31.536 8.512 -41.013 1.00 62.78 284 CYS A O 1
ATOM 2313 N N . ASP A 1 285 ? 31.058 8.328 -38.819 1.00 62.69 285 ASP A N 1
ATOM 2314 C CA . ASP A 1 285 ? 31.337 9.735 -38.506 1.00 62.69 285 ASP A CA 1
ATOM 2315 C C . ASP A 1 285 ? 32.675 9.901 -37.782 1.00 62.69 285 ASP A C 1
ATOM 2317 O O . ASP A 1 285 ? 33.520 10.676 -38.228 1.00 62.69 285 ASP A O 1
ATOM 2321 N N . GLN A 1 286 ? 32.932 9.124 -36.725 1.00 65.38 286 GLN A N 1
ATOM 2322 C CA . GLN A 1 286 ? 34.120 9.324 -35.886 1.00 65.38 286 GLN A CA 1
ATOM 2323 C C . GLN A 1 286 ? 35.383 8.647 -36.438 1.00 65.38 286 GLN A C 1
ATOM 2325 O O . GLN A 1 286 ? 36.463 9.238 -36.425 1.00 65.38 286 GLN A O 1
ATOM 2330 N N . TYR A 1 287 ? 35.261 7.431 -36.980 1.00 71.44 287 TYR A N 1
ATOM 2331 C CA . TYR A 1 287 ? 36.405 6.663 -37.492 1.00 71.44 287 TYR A CA 1
ATOM 2332 C C . TYR A 1 287 ? 36.475 6.556 -39.015 1.00 71.44 287 TYR A C 1
ATOM 2334 O O . TYR A 1 287 ? 37.355 5.866 -39.522 1.00 71.44 287 TYR A O 1
ATOM 2342 N N . ARG A 1 288 ? 35.643 7.291 -39.765 1.00 70.69 288 ARG A N 1
ATOM 2343 C CA . ARG A 1 288 ? 35.523 7.179 -41.233 1.00 70.69 288 ARG A CA 1
ATOM 2344 C C . ARG A 1 288 ? 36.869 7.126 -41.961 1.00 70.69 288 ARG A C 1
ATOM 2346 O O . ARG A 1 288 ? 37.102 6.255 -42.795 1.00 70.69 288 ARG A O 1
ATOM 2353 N N . TRP A 1 289 ? 37.783 8.034 -41.615 1.00 78.12 289 TRP A N 1
ATOM 2354 C CA . TRP A 1 289 ? 39.122 8.095 -42.208 1.00 78.12 289 TRP A CA 1
ATOM 2355 C C . TRP A 1 289 ? 40.050 6.970 -41.740 1.00 78.12 289 TRP A C 1
ATOM 2357 O O . TRP A 1 289 ? 40.870 6.505 -42.529 1.00 78.12 289 TRP A O 1
ATOM 2367 N N . LEU A 1 290 ? 39.933 6.516 -40.489 1.00 78.56 290 LEU A N 1
ATOM 2368 C CA . LEU A 1 290 ? 40.687 5.373 -39.967 1.00 78.56 290 LEU A CA 1
ATOM 2369 C C . LEU A 1 290 ? 40.255 4.082 -40.676 1.00 78.56 290 LEU A C 1
ATOM 2371 O O . LEU A 1 290 ? 41.105 3.314 -41.117 1.00 78.56 290 LEU A O 1
ATOM 2375 N N . THR A 1 291 ? 38.948 3.882 -40.854 1.00 78.38 291 THR A N 1
ATOM 2376 C CA . THR A 1 291 ? 38.378 2.719 -41.542 1.00 78.38 291 THR A CA 1
ATOM 2377 C C . THR A 1 291 ? 38.803 2.690 -43.010 1.00 78.38 291 THR A C 1
ATOM 2379 O O . THR A 1 291 ? 39.262 1.655 -43.490 1.00 78.38 291 THR A O 1
ATOM 2382 N N . ILE A 1 292 ? 38.756 3.833 -43.708 1.00 83.62 292 ILE A N 1
ATOM 2383 C CA . ILE A 1 292 ? 39.258 3.956 -45.089 1.00 83.62 292 ILE A CA 1
ATOM 2384 C C . ILE A 1 292 ? 40.763 3.645 -45.157 1.00 83.62 292 ILE A C 1
ATOM 2386 O O . ILE A 1 292 ? 41.192 2.874 -46.018 1.00 83.62 292 ILE A O 1
ATOM 2390 N N . LYS A 1 293 ? 41.571 4.189 -44.234 1.00 85.75 293 LYS A N 1
ATOM 2391 C CA . LYS A 1 293 ? 43.019 3.920 -44.175 1.00 85.75 293 LYS A CA 1
ATOM 2392 C C . LYS A 1 293 ? 43.311 2.437 -43.944 1.00 85.75 293 LYS A C 1
ATOM 2394 O O . LYS A 1 293 ? 44.122 1.876 -44.674 1.00 85.75 293 LYS A O 1
ATOM 2399 N N . LEU A 1 294 ? 42.618 1.787 -43.008 1.00 88.31 294 LEU A N 1
ATOM 2400 C CA . LEU A 1 294 ? 42.779 0.360 -42.717 1.00 88.31 294 LEU A CA 1
ATOM 2401 C C . LEU A 1 294 ? 42.442 -0.518 -43.935 1.00 88.31 294 LEU A C 1
ATOM 2403 O O . LEU A 1 294 ? 43.230 -1.389 -44.297 1.00 88.31 294 LEU A O 1
ATOM 2407 N N . PHE A 1 295 ? 41.316 -0.252 -44.609 1.00 88.56 295 PHE A N 1
ATOM 2408 C CA . PHE A 1 295 ? 40.929 -0.983 -45.821 1.00 88.56 295 PHE A CA 1
ATOM 2409 C C . PHE A 1 295 ? 41.925 -0.776 -46.968 1.00 88.56 295 PHE A C 1
ATOM 2411 O O . PHE A 1 295 ? 42.295 -1.741 -47.634 1.00 88.56 295 PHE A O 1
ATOM 2418 N N . SER A 1 296 ? 42.409 0.453 -47.174 1.00 87.88 296 SER A N 1
ATOM 2419 C CA . SER A 1 296 ? 43.434 0.733 -48.188 1.00 87.88 296 SER A CA 1
ATOM 2420 C C . SER A 1 296 ? 44.767 0.039 -47.883 1.00 87.88 296 SER A C 1
ATOM 2422 O O . SER A 1 296 ? 45.383 -0.525 -48.785 1.00 87.88 296 SER A O 1
ATOM 2424 N N . ALA A 1 297 ? 45.184 -0.002 -46.613 1.00 91.12 297 ALA A N 1
ATOM 2425 C CA . ALA A 1 297 ? 46.399 -0.685 -46.184 1.00 91.12 297 ALA A CA 1
ATOM 2426 C C . ALA A 1 297 ? 46.292 -2.202 -46.381 1.00 91.12 297 ALA A C 1
ATOM 2428 O O . ALA A 1 297 ? 47.223 -2.813 -46.897 1.00 91.12 297 ALA A O 1
ATOM 2429 N N . LEU A 1 298 ? 45.148 -2.802 -46.036 1.00 90.81 298 LEU A N 1
ATOM 2430 C CA . LEU A 1 298 ? 44.894 -4.229 -46.233 1.00 90.81 298 LEU A CA 1
ATOM 2431 C C . LEU A 1 298 ? 44.835 -4.600 -47.723 1.00 90.81 298 LEU A C 1
ATOM 2433 O O . LEU A 1 298 ? 45.380 -5.630 -48.116 1.00 90.81 298 LEU A O 1
ATOM 2437 N N . LEU A 1 299 ? 44.256 -3.736 -48.564 1.00 90.94 299 LEU A N 1
ATOM 2438 C CA . LEU A 1 299 ? 44.272 -3.892 -50.020 1.00 90.94 299 LEU A CA 1
ATOM 2439 C C . LEU A 1 299 ? 45.704 -3.841 -50.576 1.00 90.94 299 LEU A C 1
ATOM 2441 O O . LEU A 1 299 ? 46.081 -4.697 -51.372 1.00 90.94 299 LEU A O 1
ATOM 2445 N N . LEU A 1 300 ? 46.520 -2.881 -50.132 1.00 90.31 300 LEU A N 1
ATOM 2446 C CA . LEU A 1 300 ? 47.927 -2.780 -50.531 1.00 90.31 300 LEU A CA 1
ATOM 2447 C C . LEU A 1 300 ? 48.744 -3.993 -50.069 1.00 90.31 300 LEU A C 1
ATOM 2449 O O . LEU A 1 300 ? 49.560 -4.500 -50.834 1.00 90.31 300 LEU A O 1
ATOM 2453 N N . LEU A 1 301 ? 48.495 -4.500 -48.860 1.00 91.81 301 LEU A N 1
ATOM 2454 C CA . LEU A 1 301 ? 49.125 -5.715 -48.337 1.00 91.81 301 LEU A CA 1
ATOM 2455 C C . LEU A 1 301 ? 48.731 -6.955 -49.150 1.00 91.81 301 LEU A C 1
ATOM 2457 O O . LEU A 1 301 ? 49.582 -7.792 -49.440 1.00 91.81 301 LEU A O 1
ATOM 2461 N N . ALA A 1 302 ? 47.466 -7.053 -49.566 1.00 87.00 302 ALA A N 1
ATOM 2462 C CA . ALA A 1 302 ? 46.993 -8.126 -50.436 1.00 87.00 302 ALA A CA 1
ATOM 2463 C C . ALA A 1 302 ? 47.641 -8.060 -51.830 1.00 87.00 302 ALA A C 1
ATOM 2465 O O . ALA A 1 302 ? 48.081 -9.084 -52.351 1.00 87.00 302 ALA A O 1
ATOM 2466 N N . ILE A 1 303 ? 47.762 -6.859 -52.410 1.00 86.31 303 ILE A N 1
ATOM 2467 C CA . ILE A 1 303 ? 48.465 -6.638 -53.684 1.00 86.31 303 ILE A CA 1
ATOM 2468 C C . ILE A 1 303 ? 49.951 -6.994 -53.549 1.00 86.31 303 ILE A C 1
ATOM 2470 O O . ILE A 1 303 ? 50.496 -7.669 -54.418 1.00 86.31 303 ILE A O 1
ATOM 2474 N N . LEU A 1 304 ? 50.601 -6.603 -52.450 1.00 84.62 304 LEU A N 1
ATOM 2475 C CA . LEU A 1 304 ? 51.994 -6.949 -52.171 1.00 84.62 304 LEU A CA 1
ATOM 2476 C C . LEU A 1 304 ? 52.178 -8.464 -51.994 1.00 84.62 304 LEU A C 1
ATOM 2478 O O . LEU A 1 304 ? 53.128 -9.029 -52.528 1.00 84.62 304 LEU A O 1
ATOM 2482 N N . GLY A 1 305 ? 51.260 -9.133 -51.294 1.00 83.31 305 GLY A N 1
ATOM 2483 C CA . GLY A 1 305 ? 51.253 -10.589 -51.152 1.00 83.31 305 GLY A CA 1
ATOM 2484 C C . GLY A 1 305 ? 51.110 -11.301 -52.498 1.00 83.31 305 GLY A C 1
ATOM 2485 O O . GLY A 1 305 ? 51.861 -12.232 -52.781 1.00 83.31 305 GLY A O 1
ATOM 2486 N N . LEU A 1 306 ? 50.215 -10.819 -53.367 1.00 78.06 306 LEU A N 1
ATOM 2487 C CA . LEU A 1 306 ? 50.066 -11.305 -54.744 1.00 78.06 306 LEU A CA 1
ATOM 2488 C C . LEU A 1 306 ? 51.323 -11.055 -55.587 1.00 78.06 306 LEU A C 1
ATOM 2490 O O . LEU A 1 306 ? 51.728 -11.916 -56.364 1.00 78.06 306 LEU A O 1
ATOM 2494 N N . PHE A 1 307 ? 51.959 -9.899 -55.426 1.00 77.62 307 PHE A N 1
ATOM 2495 C CA . PHE A 1 307 ? 53.180 -9.537 -56.136 1.00 77.62 307 PHE A CA 1
ATOM 2496 C C . PHE A 1 307 ? 54.377 -10.402 -55.719 1.00 77.62 307 PHE A C 1
ATOM 2498 O O . PHE A 1 307 ? 55.082 -10.921 -56.580 1.00 77.62 307 PHE A O 1
ATOM 2505 N N . LEU A 1 308 ? 54.568 -10.628 -54.417 1.00 69.56 308 LEU A N 1
ATOM 2506 C CA . LEU A 1 308 ? 55.607 -11.518 -53.888 1.00 69.56 308 LEU A CA 1
ATOM 2507 C C . LEU A 1 308 ? 55.347 -12.983 -54.255 1.00 69.56 308 LEU A C 1
ATOM 2509 O O . LEU A 1 308 ? 56.284 -13.700 -54.588 1.00 69.56 308 LEU A O 1
ATOM 2513 N N . TYR A 1 309 ? 54.081 -13.408 -54.273 1.00 70.12 309 TYR A N 1
ATOM 2514 C CA . TYR A 1 309 ? 53.682 -14.704 -54.828 1.00 70.12 309 TYR A CA 1
ATOM 2515 C C . TYR A 1 309 ? 54.026 -14.831 -56.323 1.00 70.12 309 TYR A C 1
ATOM 2517 O O . TYR A 1 309 ? 54.330 -15.920 -56.802 1.00 70.12 309 TYR A O 1
ATOM 2525 N N . SER A 1 310 ? 54.020 -13.713 -57.052 1.00 58.59 310 SER A N 1
ATOM 2526 C CA . SER A 1 310 ? 54.317 -13.649 -58.487 1.00 58.59 310 SER A CA 1
ATOM 2527 C C . SER A 1 310 ? 55.806 -13.452 -58.810 1.00 58.59 310 SER A C 1
ATOM 2529 O O . SER A 1 310 ? 56.148 -13.400 -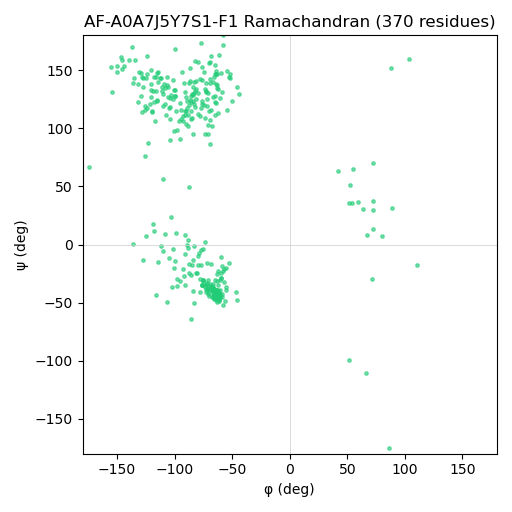59.989 1.00 58.59 310 SER A O 1
ATOM 2531 N N . MET A 1 311 ? 56.700 -13.339 -57.816 1.00 59.62 311 MET A N 1
ATOM 2532 C CA . MET A 1 311 ? 58.149 -13.238 -58.037 1.00 59.62 311 MET A CA 1
ATOM 2533 C C . MET A 1 311 ? 58.797 -14.636 -58.104 1.00 59.62 311 MET A C 1
ATOM 2535 O O . MET A 1 311 ? 58.880 -15.316 -57.080 1.00 59.62 311 MET A O 1
ATOM 2539 N N . PRO A 1 312 ? 59.297 -15.098 -59.267 1.00 51.19 312 PRO A N 1
ATOM 2540 C CA . PRO A 1 312 ? 59.880 -16.428 -59.392 1.00 51.19 312 PRO A CA 1
ATOM 2541 C C . PRO A 1 312 ? 61.351 -16.443 -58.951 1.00 51.19 312 PRO A C 1
ATOM 2543 O O . PRO A 1 312 ? 62.202 -15.753 -59.511 1.00 51.19 312 PRO A O 1
ATOM 2546 N N . GLY A 1 313 ? 61.672 -17.298 -57.980 1.00 52.28 313 GLY A N 1
ATOM 2547 C CA . GLY A 1 313 ? 63.039 -17.709 -57.669 1.00 52.28 313 GLY A CA 1
ATOM 2548 C C . GLY A 1 313 ? 63.405 -19.025 -58.363 1.00 52.28 313 GLY A C 1
ATOM 2549 O O . GLY A 1 313 ? 63.260 -20.078 -57.752 1.00 52.28 313 GLY A O 1
ATOM 2550 N N . ARG A 1 314 ? 63.970 -18.915 -59.577 1.00 53.44 314 ARG A N 1
ATOM 2551 C CA . ARG A 1 314 ? 64.696 -19.925 -60.394 1.00 53.44 314 ARG A CA 1
ATOM 2552 C C . ARG A 1 314 ? 63.926 -20.855 -61.362 1.00 53.44 314 ARG A C 1
ATOM 2554 O O . ARG A 1 314 ? 62.732 -21.075 -61.188 1.00 53.44 314 ARG A O 1
ATOM 2561 N N . PRO A 1 315 ? 64.626 -21.284 -62.446 1.00 58.72 315 PRO A N 1
ATOM 2562 C CA . PRO A 1 315 ? 64.069 -21.478 -63.779 1.00 58.72 315 PRO A CA 1
ATOM 2563 C C . PRO A 1 315 ? 63.743 -22.953 -64.069 1.00 58.72 315 PRO A C 1
ATOM 2565 O O . PRO A 1 315 ? 64.159 -23.850 -63.344 1.00 58.72 315 PRO A O 1
ATOM 2568 N N . ASP A 1 316 ? 63.013 -23.171 -65.161 1.00 50.62 316 ASP A N 1
ATOM 2569 C CA . ASP A 1 316 ? 62.843 -24.464 -65.835 1.00 50.62 316 ASP A CA 1
ATOM 2570 C C . ASP A 1 316 ? 61.971 -25.501 -65.105 1.00 50.62 316 ASP A C 1
ATOM 2572 O O . ASP A 1 316 ? 62.466 -26.503 -64.617 1.00 50.62 316 ASP A O 1
ATOM 2576 N N . ILE A 1 317 ? 60.655 -25.249 -65.052 1.00 58.06 317 ILE A N 1
ATOM 2577 C CA . ILE A 1 317 ? 59.509 -26.172 -65.294 1.00 58.06 317 ILE A CA 1
ATOM 2578 C C . ILE A 1 317 ? 58.257 -25.269 -65.223 1.00 58.06 317 ILE A C 1
ATOM 2580 O O . ILE A 1 317 ? 57.470 -25.285 -64.280 1.00 58.06 317 ILE A O 1
ATOM 2584 N N . ALA A 1 318 ? 58.107 -24.358 -66.187 1.00 57.31 318 ALA A N 1
ATOM 2585 C CA . ALA A 1 318 ? 57.204 -23.214 -66.020 1.00 57.31 318 ALA A CA 1
ATOM 2586 C C . ALA A 1 318 ? 55.707 -23.506 -66.243 1.00 57.31 318 ALA A C 1
ATOM 2588 O O . ALA A 1 318 ? 54.891 -22.641 -65.946 1.00 57.31 318 ALA A O 1
ATOM 2589 N N . LEU A 1 319 ? 55.298 -24.677 -66.755 1.00 58.09 319 LEU A N 1
ATOM 2590 C CA . LEU A 1 319 ? 53.891 -24.856 -67.171 1.00 58.09 319 LEU A CA 1
ATOM 2591 C C . LEU A 1 319 ? 53.197 -26.164 -66.769 1.00 58.09 319 LEU A C 1
ATOM 2593 O O . LEU A 1 319 ? 52.010 -26.310 -67.046 1.00 58.09 319 LEU A O 1
ATOM 2597 N N . LEU A 1 320 ? 53.857 -27.083 -66.054 1.00 57.44 320 LEU A N 1
ATOM 2598 C CA . LEU A 1 320 ? 53.209 -28.330 -65.604 1.00 57.44 320 LEU A CA 1
ATOM 2599 C C . LEU A 1 320 ? 53.050 -28.465 -64.081 1.00 57.44 320 LEU A C 1
ATOM 2601 O O . LEU A 1 320 ? 52.205 -29.238 -63.643 1.00 57.44 320 LEU A O 1
ATOM 2605 N N . TRP A 1 321 ? 53.737 -27.665 -63.258 1.00 51.09 321 TRP A N 1
ATOM 2606 C CA . TRP A 1 321 ? 53.573 -27.704 -61.794 1.00 51.09 321 TRP A CA 1
ATOM 2607 C C . TRP A 1 321 ? 52.396 -26.853 -61.276 1.00 51.09 321 TRP A C 1
ATOM 2609 O O . TRP A 1 321 ? 51.911 -27.084 -60.176 1.00 51.09 321 TRP A O 1
ATOM 2619 N N . PHE A 1 322 ? 51.867 -25.914 -62.074 1.00 50.62 322 PHE A N 1
ATOM 2620 C CA . PHE A 1 322 ? 50.793 -24.994 -61.652 1.00 50.62 322 PHE A CA 1
ATOM 2621 C C . PHE A 1 322 ? 49.390 -25.630 -61.611 1.00 50.62 322 PHE A C 1
ATOM 2623 O O . PHE A 1 322 ? 48.486 -25.107 -60.967 1.00 50.62 322 PHE A O 1
ATOM 2630 N N . LEU A 1 323 ? 49.182 -26.774 -62.272 1.00 56.28 323 LEU A N 1
ATOM 2631 C CA . LEU A 1 323 ? 47.871 -27.438 -62.332 1.00 56.28 323 LEU A CA 1
ATOM 2632 C C . LEU A 1 323 ? 47.765 -28.684 -61.446 1.00 56.28 323 LEU A C 1
ATOM 2634 O O . LEU A 1 323 ? 46.656 -29.169 -61.235 1.00 56.28 323 LEU A O 1
ATOM 2638 N N . ILE A 1 324 ? 48.875 -29.191 -60.908 1.00 61.06 324 ILE A N 1
ATOM 2639 C CA . ILE A 1 324 ? 48.916 -30.461 -60.166 1.00 61.06 324 ILE A CA 1
ATOM 2640 C C . ILE A 1 324 ? 48.508 -30.292 -58.685 1.00 61.06 324 ILE A C 1
ATOM 2642 O O . ILE A 1 324 ? 47.580 -30.983 -58.260 1.00 61.06 324 ILE A O 1
ATOM 2646 N N . PRO A 1 325 ? 49.066 -29.348 -57.897 1.00 59.59 325 PRO A N 1
ATOM 2647 C CA . PRO A 1 325 ? 48.657 -29.149 -56.505 1.00 59.59 325 PRO A CA 1
ATOM 2648 C C . PRO A 1 325 ? 47.301 -28.435 -56.386 1.00 59.59 325 PRO A C 1
ATOM 2650 O O . PRO A 1 325 ? 46.531 -28.746 -55.482 1.00 59.59 325 PRO A O 1
ATOM 2653 N N . PHE A 1 326 ? 46.939 -27.550 -57.327 1.00 57.62 326 PHE A N 1
ATOM 2654 C CA . PHE A 1 326 ? 45.628 -26.886 -57.339 1.00 57.62 326 PHE A CA 1
ATOM 2655 C C . PHE A 1 326 ? 44.481 -27.819 -57.757 1.00 57.62 326 PHE A C 1
ATOM 2657 O O . PHE A 1 326 ? 43.403 -27.728 -57.170 1.00 57.62 326 PHE A O 1
ATOM 2664 N N . LYS A 1 327 ? 44.686 -28.755 -58.704 1.00 54.66 327 LYS A N 1
ATOM 2665 C CA . LYS A 1 327 ? 43.694 -29.820 -58.958 1.00 54.66 327 LYS A CA 1
ATOM 2666 C C . LYS A 1 327 ? 43.580 -30.760 -57.763 1.00 54.66 327 LYS A C 1
ATOM 2668 O O . LYS A 1 327 ? 42.461 -31.078 -57.388 1.00 54.66 327 LYS A O 1
ATOM 2673 N N . ALA A 1 328 ? 44.691 -31.147 -57.135 1.00 58.31 328 ALA A N 1
ATOM 2674 C CA . ALA A 1 328 ? 44.671 -32.039 -55.976 1.00 58.31 328 ALA A CA 1
ATOM 2675 C C . ALA A 1 328 ? 43.994 -31.403 -54.744 1.00 58.31 328 ALA A C 1
ATOM 2677 O O . ALA A 1 328 ? 43.125 -32.024 -54.143 1.00 58.31 328 ALA A O 1
ATOM 2678 N N . ALA A 1 329 ? 44.304 -30.147 -54.404 1.00 60.16 329 ALA A N 1
ATOM 2679 C CA . ALA A 1 329 ? 43.708 -29.444 -53.263 1.00 60.16 329 ALA A CA 1
ATOM 2680 C C . ALA A 1 329 ? 42.234 -29.071 -53.493 1.00 60.16 329 ALA A C 1
ATOM 2682 O O . ALA A 1 329 ? 41.410 -29.209 -52.588 1.00 60.16 329 ALA A O 1
ATOM 2683 N N . LYS A 1 330 ? 41.869 -28.657 -54.717 1.00 61.12 330 LYS A N 1
ATOM 2684 C CA . LYS A 1 330 ? 40.467 -28.416 -55.088 1.00 61.12 330 LYS A CA 1
ATOM 2685 C C . LYS A 1 330 ? 39.660 -29.719 -55.068 1.00 61.12 330 LYS A C 1
ATOM 2687 O O . LYS A 1 330 ? 38.540 -29.703 -54.584 1.00 61.12 330 LYS A O 1
ATOM 2692 N N . HIS A 1 331 ? 40.219 -30.847 -55.501 1.00 59.66 331 HIS A N 1
ATOM 2693 C CA . HIS A 1 331 ? 39.531 -32.143 -55.455 1.00 59.66 331 HIS A CA 1
ATOM 2694 C C . HIS A 1 331 ? 39.426 -32.709 -54.021 1.00 59.66 331 HIS A C 1
ATOM 2696 O O . HIS A 1 331 ? 38.406 -33.291 -53.665 1.00 59.66 331 HIS A O 1
ATOM 2702 N N . LEU A 1 332 ? 40.428 -32.482 -53.159 1.00 56.69 332 LEU A N 1
ATOM 2703 C CA . LEU A 1 332 ? 40.422 -32.943 -51.760 1.00 56.69 332 LEU A CA 1
ATOM 2704 C C . LEU A 1 332 ? 39.448 -32.138 -50.873 1.00 56.69 332 LEU A C 1
ATOM 2706 O O . LEU A 1 332 ? 38.745 -32.704 -50.038 1.00 56.69 332 LEU A O 1
ATOM 2710 N N . ILE A 1 333 ? 39.384 -30.814 -51.058 1.00 57.53 333 ILE A N 1
ATOM 2711 C CA . ILE A 1 333 ? 38.572 -29.909 -50.224 1.00 57.53 333 ILE A CA 1
ATOM 2712 C C . ILE A 1 333 ? 37.156 -29.721 -50.797 1.00 57.53 333 ILE A C 1
ATOM 2714 O O . ILE A 1 333 ? 36.197 -29.601 -50.032 1.00 57.53 333 ILE A O 1
ATOM 2718 N N . CYS A 1 334 ? 36.995 -29.704 -52.126 1.00 56.56 334 CYS A N 1
ATOM 2719 C CA . CYS A 1 334 ? 35.729 -29.350 -52.777 1.00 56.56 334 CYS A CA 1
ATOM 2720 C C . CYS A 1 334 ? 34.821 -30.555 -53.098 1.00 56.56 334 CYS A C 1
ATOM 2722 O O . CYS A 1 334 ? 33.611 -30.344 -53.172 1.00 56.56 334 CYS A O 1
ATOM 2724 N N . ASP A 1 335 ? 35.346 -31.787 -53.186 1.00 57.53 335 ASP A N 1
ATOM 2725 C CA . ASP A 1 335 ? 34.508 -32.982 -53.415 1.00 57.53 335 ASP A CA 1
ATOM 2726 C C . ASP A 1 335 ? 34.258 -33.814 -52.146 1.00 57.53 335 ASP A C 1
ATOM 2728 O O . ASP A 1 335 ? 33.141 -34.287 -51.951 1.00 57.53 335 ASP A O 1
ATOM 2732 N N . GLN A 1 336 ? 35.230 -33.953 -51.233 1.00 56.47 336 GLN A N 1
ATOM 2733 C CA . GLN A 1 336 ? 35.079 -34.853 -50.074 1.00 56.47 336 GLN A CA 1
ATOM 2734 C C . GLN A 1 336 ? 34.595 -34.166 -48.782 1.00 56.47 336 GLN A C 1
ATOM 2736 O O . GLN A 1 336 ? 33.872 -34.778 -47.998 1.00 56.47 336 GLN A O 1
ATOM 2741 N N . TYR A 1 337 ? 34.933 -32.888 -48.559 1.00 57.97 337 TYR A N 1
ATOM 2742 C CA . TYR A 1 337 ? 34.653 -32.192 -47.288 1.00 57.97 337 TYR A CA 1
ATOM 2743 C C . TYR A 1 337 ? 33.867 -30.886 -47.421 1.00 57.97 337 TYR A C 1
ATOM 2745 O O . TYR A 1 337 ? 33.644 -30.206 -46.422 1.00 57.97 337 TYR A O 1
ATOM 2753 N N . ARG A 1 338 ? 33.376 -30.548 -48.617 1.00 60.78 338 ARG A N 1
ATOM 2754 C CA . ARG A 1 338 ? 32.635 -29.303 -48.882 1.00 60.78 338 ARG A CA 1
ATOM 2755 C C . ARG A 1 338 ? 31.420 -29.109 -47.972 1.00 60.78 338 ARG A C 1
ATOM 2757 O O . ARG A 1 338 ? 31.172 -28.007 -47.501 1.00 60.78 338 ARG A O 1
ATOM 2764 N N . TRP A 1 339 ? 30.685 -30.178 -47.674 1.00 67.00 339 TRP A N 1
ATOM 2765 C CA . TRP A 1 339 ? 29.568 -30.113 -46.726 1.00 67.00 339 TRP A CA 1
ATOM 2766 C C . TRP A 1 339 ? 30.022 -30.036 -45.266 1.00 67.00 339 TRP A C 1
ATOM 2768 O O . TRP A 1 339 ? 29.338 -29.414 -44.458 1.00 67.00 339 TRP A O 1
ATOM 2778 N N . LEU A 1 340 ? 31.167 -30.630 -44.917 1.00 75.19 340 LEU A N 1
ATOM 2779 C CA . LEU A 1 340 ? 31.722 -30.566 -43.564 1.00 75.19 340 LEU A CA 1
ATOM 2780 C C . LEU A 1 340 ? 32.230 -29.154 -43.254 1.00 75.19 340 LEU A C 1
ATOM 2782 O O . LEU A 1 340 ? 31.922 -28.617 -42.198 1.00 75.19 340 LEU A O 1
ATOM 2786 N N . THR A 1 341 ? 32.946 -28.525 -44.185 1.00 73.00 341 THR A N 1
ATOM 2787 C CA . THR A 1 341 ? 33.441 -27.153 -44.026 1.00 73.00 341 THR A CA 1
ATOM 2788 C C . THR A 1 341 ? 32.296 -26.150 -43.952 1.00 73.00 341 THR A C 1
ATOM 2790 O O . THR A 1 341 ? 32.301 -25.302 -43.064 1.00 73.00 341 THR A O 1
ATOM 2793 N N . ILE A 1 342 ? 31.261 -26.293 -44.789 1.00 79.62 342 ILE A N 1
ATOM 2794 C CA . ILE A 1 342 ? 30.054 -25.455 -44.701 1.00 79.62 342 ILE A CA 1
ATOM 2795 C C . ILE A 1 342 ? 29.343 -25.654 -43.353 1.00 79.62 342 ILE A C 1
ATOM 2797 O O . ILE A 1 342 ? 28.962 -24.672 -42.719 1.00 79.62 342 ILE A O 1
ATOM 2801 N N . LYS A 1 343 ? 29.208 -26.897 -42.868 1.00 83.69 343 LYS A N 1
ATOM 2802 C CA . LYS A 1 343 ? 28.602 -27.178 -41.555 1.00 83.69 343 LYS A CA 1
ATOM 2803 C C . LYS A 1 343 ? 29.421 -26.597 -40.404 1.00 83.69 343 LYS A C 1
ATOM 2805 O O . LYS A 1 343 ? 28.840 -25.970 -39.529 1.00 83.69 343 LYS A O 1
ATOM 2810 N N . ILE A 1 344 ? 30.745 -26.746 -40.415 1.00 86.25 344 ILE A N 1
ATOM 2811 C CA . ILE A 1 344 ? 31.628 -26.197 -39.373 1.00 86.25 344 ILE A CA 1
ATOM 2812 C C . ILE A 1 344 ? 31.540 -24.669 -39.348 1.00 86.25 344 ILE A C 1
ATOM 2814 O O . ILE A 1 344 ? 31.350 -24.091 -38.282 1.00 86.25 344 ILE A O 1
ATOM 2818 N N . VAL A 1 345 ? 31.606 -24.012 -40.509 1.00 86.88 345 VAL A N 1
ATOM 2819 C CA . VAL A 1 345 ? 31.489 -22.549 -40.596 1.00 86.88 345 VAL A CA 1
ATOM 2820 C C . VAL A 1 345 ? 30.100 -22.083 -40.154 1.00 86.88 345 VAL A C 1
ATOM 2822 O O . VAL A 1 345 ? 29.999 -21.122 -39.399 1.00 86.88 345 VAL A O 1
ATOM 2825 N N . SER A 1 346 ? 29.034 -22.788 -40.540 1.00 84.69 346 SER A N 1
ATOM 2826 C CA . SER A 1 346 ? 27.670 -22.475 -40.101 1.00 84.69 346 SER A CA 1
ATOM 2827 C C . SER A 1 346 ? 27.476 -22.661 -38.594 1.00 84.69 346 SER A C 1
ATOM 2829 O O . SER A 1 346 ? 26.778 -21.860 -37.980 1.00 84.69 346 SER A O 1
ATOM 2831 N N . VAL A 1 347 ? 28.069 -23.696 -37.990 1.00 91.56 347 VAL A N 1
ATOM 2832 C CA . VAL A 1 347 ? 27.988 -23.957 -36.543 1.00 91.56 347 VAL A CA 1
ATOM 2833 C C . VAL A 1 347 ? 28.790 -22.922 -35.761 1.00 91.56 347 VAL A C 1
ATOM 2835 O O . VAL A 1 347 ? 28.293 -22.403 -34.767 1.00 91.56 347 VAL A O 1
ATOM 2838 N N . LEU A 1 348 ? 29.990 -22.563 -36.224 1.00 90.00 348 LEU A N 1
ATOM 2839 C CA . LEU A 1 348 ? 30.785 -21.496 -35.612 1.00 90.00 348 LEU A CA 1
ATOM 2840 C C . LEU A 1 348 ? 30.083 -20.137 -35.719 1.00 90.00 348 LEU A C 1
ATOM 2842 O O . LEU A 1 348 ? 30.077 -19.380 -34.752 1.00 90.00 348 LEU A O 1
ATOM 2846 N N . LEU A 1 349 ? 29.436 -19.853 -36.853 1.00 91.06 349 LEU A N 1
ATOM 2847 C CA . LEU A 1 349 ? 28.630 -18.647 -37.033 1.00 91.06 349 LEU A CA 1
ATOM 2848 C C . LEU A 1 349 ? 27.411 -18.638 -36.096 1.00 91.06 349 LEU A C 1
ATOM 2850 O O . LEU A 1 349 ? 27.153 -17.629 -35.449 1.00 91.06 349 LEU A O 1
ATOM 2854 N N . LEU A 1 350 ? 26.697 -19.762 -35.968 1.00 91.12 350 LEU A N 1
ATOM 2855 C CA . LEU A 1 350 ? 25.570 -19.901 -35.039 1.00 91.12 350 LEU A CA 1
ATOM 2856 C C . LEU A 1 350 ? 25.999 -19.753 -33.575 1.00 91.12 350 LEU A C 1
ATOM 2858 O O . LEU A 1 350 ? 25.315 -19.076 -32.817 1.00 91.12 350 LEU A O 1
ATOM 2862 N N . LEU A 1 351 ? 27.135 -20.332 -33.179 1.00 90.81 351 LEU A N 1
ATOM 2863 C CA . LEU A 1 351 ? 27.685 -20.186 -31.828 1.00 90.81 351 LEU A CA 1
ATOM 2864 C C . LEU A 1 351 ? 28.126 -18.749 -31.540 1.00 90.81 351 LEU A C 1
ATOM 2866 O O . LEU A 1 351 ? 27.895 -18.257 -30.439 1.00 90.81 351 LEU A O 1
ATOM 2870 N N . ALA A 1 352 ? 28.706 -18.054 -32.521 1.00 85.38 352 ALA A N 1
ATOM 2871 C CA . ALA A 1 352 ? 29.056 -16.642 -32.385 1.00 85.38 352 ALA A CA 1
ATOM 2872 C C . ALA A 1 352 ? 27.805 -15.757 -32.245 1.00 85.38 352 ALA A C 1
ATOM 2874 O O . ALA A 1 352 ? 27.767 -14.884 -31.379 1.00 85.38 352 ALA A O 1
ATOM 2875 N N . ILE A 1 353 ? 26.762 -16.016 -33.043 1.00 85.56 353 ILE A N 1
ATOM 2876 C CA . ILE A 1 353 ? 25.470 -15.321 -32.943 1.00 85.56 353 ILE A CA 1
ATOM 2877 C C . ILE A 1 353 ? 24.803 -15.609 -31.592 1.00 85.56 353 ILE A C 1
ATOM 2879 O O . ILE A 1 353 ? 24.312 -14.683 -30.954 1.00 85.56 353 ILE A O 1
ATOM 2883 N N . LEU A 1 354 ? 24.828 -16.858 -31.117 1.00 85.31 354 LEU A N 1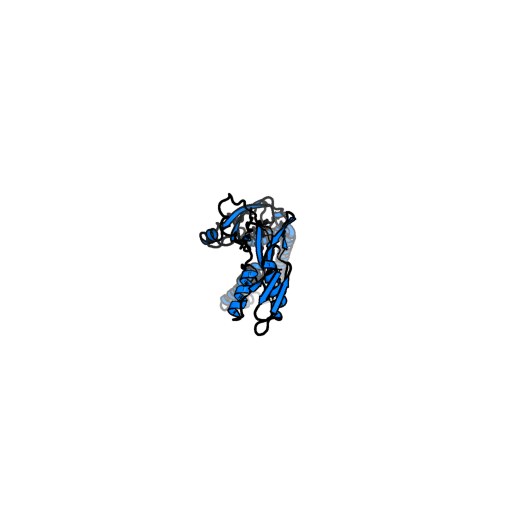
ATOM 2884 C CA . LEU A 1 354 ? 24.291 -17.238 -29.809 1.00 85.31 354 LEU A CA 1
ATOM 2885 C C . LEU A 1 354 ? 25.070 -16.579 -28.663 1.00 85.31 354 LEU A C 1
ATOM 2887 O O . LEU A 1 354 ? 24.463 -16.086 -27.719 1.00 85.31 354 LEU A O 1
ATOM 2891 N N . GLY A 1 355 ? 26.400 -16.526 -28.751 1.00 79.75 355 GLY A N 1
ATOM 2892 C CA . GLY A 1 355 ? 27.241 -15.835 -27.775 1.00 79.75 355 GLY A CA 1
ATOM 2893 C C . GLY A 1 355 ? 26.944 -14.336 -27.713 1.00 79.75 355 GLY A C 1
ATOM 2894 O O . GLY A 1 355 ? 26.776 -13.793 -26.627 1.00 79.75 355 GLY A O 1
ATOM 2895 N N . LEU A 1 356 ? 26.793 -13.682 -28.869 1.00 80.06 356 LEU A N 1
ATOM 2896 C CA . LEU A 1 356 ? 26.377 -12.277 -28.961 1.00 80.06 356 LEU A CA 1
ATOM 2897 C C . LEU A 1 356 ? 24.959 -12.053 -28.422 1.00 80.06 356 LEU A C 1
ATOM 2899 O O . LEU A 1 356 ? 24.711 -11.054 -27.752 1.00 80.06 356 LEU A O 1
ATOM 2903 N N . PHE A 1 357 ? 24.040 -12.983 -28.685 1.00 79.88 357 PHE A N 1
ATOM 2904 C CA . PHE A 1 357 ? 22.676 -12.945 -28.166 1.00 79.88 357 PHE A CA 1
ATOM 2905 C C . PHE A 1 357 ? 22.651 -13.053 -26.637 1.00 79.88 357 PHE A C 1
ATOM 2907 O O . PHE A 1 357 ? 22.009 -12.239 -25.983 1.00 79.88 357 PHE A O 1
ATOM 2914 N N . LEU A 1 358 ? 23.386 -14.010 -26.063 1.00 75.75 358 LEU A N 1
ATOM 2915 C CA . LEU A 1 358 ? 23.481 -14.194 -24.612 1.00 75.75 358 LEU A CA 1
ATOM 2916 C C . LEU A 1 358 ? 24.211 -13.036 -23.925 1.00 75.75 358 LEU A C 1
ATOM 2918 O O . LEU A 1 358 ? 23.825 -12.646 -22.829 1.00 75.75 358 LEU A O 1
ATOM 2922 N N . TYR A 1 359 ? 25.230 -12.467 -24.569 1.00 75.81 359 TYR A N 1
ATOM 2923 C CA . TYR A 1 359 ? 25.955 -11.306 -24.055 1.00 75.81 359 TYR A CA 1
ATOM 2924 C C . TYR A 1 359 ? 25.088 -10.040 -24.025 1.00 75.81 359 TYR A C 1
ATOM 2926 O O . TYR A 1 359 ? 25.150 -9.277 -23.067 1.00 75.81 359 TYR A O 1
ATOM 2934 N N . ASN A 1 360 ? 24.247 -9.841 -25.044 1.00 71.19 360 ASN A N 1
ATOM 2935 C CA . ASN A 1 360 ? 23.331 -8.702 -25.131 1.00 71.19 360 ASN A CA 1
ATOM 2936 C C . ASN A 1 360 ? 21.966 -8.955 -24.472 1.00 71.19 360 ASN A C 1
ATOM 2938 O O . ASN A 1 360 ? 21.089 -8.097 -24.564 1.00 71.19 360 ASN A O 1
ATOM 2942 N N . MET A 1 361 ? 21.746 -10.107 -23.830 1.00 75.44 361 MET A N 1
ATOM 2943 C CA . MET A 1 361 ? 20.498 -10.358 -23.114 1.00 75.44 361 MET A CA 1
ATOM 2944 C C . MET A 1 361 ? 20.446 -9.507 -21.835 1.00 75.44 361 MET A C 1
ATOM 2946 O O . MET A 1 361 ? 21.281 -9.690 -20.946 1.00 75.44 361 MET A O 1
ATOM 2950 N N . PRO A 1 362 ? 19.458 -8.608 -21.685 1.00 71.25 362 PRO A N 1
ATOM 2951 C CA . PRO A 1 362 ? 19.315 -7.824 -20.467 1.00 71.25 362 PRO A CA 1
ATOM 2952 C C . PRO A 1 362 ? 18.937 -8.725 -19.280 1.00 71.25 362 PRO A C 1
ATOM 2954 O O . PRO A 1 362 ? 18.127 -9.649 -19.397 1.00 71.25 362 PRO A O 1
ATOM 2957 N N . GLY A 1 363 ? 19.521 -8.451 -18.110 1.00 66.31 363 GLY A N 1
ATOM 2958 C CA . GLY A 1 363 ? 19.508 -9.355 -16.950 1.00 66.31 363 GLY A CA 1
ATOM 2959 C C . GLY A 1 363 ? 18.125 -9.753 -16.407 1.00 66.31 363 GLY A C 1
ATOM 2960 O O . GLY A 1 363 ? 18.014 -10.772 -15.728 1.00 66.31 363 GLY A O 1
ATOM 2961 N N . TYR A 1 364 ? 17.056 -9.017 -16.726 1.00 62.97 364 TYR A N 1
ATOM 2962 C CA . TYR A 1 364 ? 15.688 -9.375 -16.328 1.00 62.97 364 TYR A CA 1
ATOM 2963 C C . TYR A 1 364 ? 15.139 -10.602 -17.086 1.00 62.97 364 TYR A C 1
ATOM 2965 O O . TYR A 1 364 ? 14.378 -11.385 -16.519 1.00 62.97 364 TYR A O 1
ATOM 2973 N N . MET A 1 365 ? 15.567 -10.834 -18.334 1.00 63.91 365 MET A N 1
ATOM 2974 C CA . MET A 1 365 ? 15.176 -12.016 -19.122 1.00 63.91 365 MET A CA 1
ATOM 2975 C C . MET A 1 365 ? 15.845 -13.292 -18.607 1.00 63.91 365 MET A C 1
ATOM 2977 O O . MET A 1 365 ? 15.244 -14.365 -18.634 1.00 63.91 365 MET A O 1
ATOM 2981 N N . VAL A 1 366 ? 17.071 -13.166 -18.090 1.00 66.44 366 VAL A N 1
ATOM 2982 C CA . VAL A 1 366 ? 17.816 -14.268 -17.469 1.00 66.44 366 VAL A CA 1
ATOM 2983 C C . VAL A 1 366 ? 17.105 -14.749 -16.201 1.00 66.44 366 VAL A C 1
ATOM 2985 O O . VAL A 1 366 ? 16.943 -15.952 -16.021 1.00 66.44 366 VAL A O 1
ATOM 2988 N N . LYS A 1 367 ? 16.593 -13.826 -15.374 1.00 58.69 367 LYS A N 1
ATOM 2989 C CA . LYS A 1 367 ? 15.800 -14.158 -14.175 1.00 58.69 367 LYS A CA 1
ATOM 2990 C C . LYS A 1 367 ? 14.490 -14.878 -14.524 1.00 58.69 367 LYS A C 1
ATOM 2992 O O . LYS A 1 367 ? 14.223 -15.952 -13.996 1.00 58.69 367 LYS A O 1
ATOM 2997 N N . LYS A 1 368 ? 13.756 -14.372 -15.524 1.00 67.12 368 LYS A N 1
ATOM 2998 C CA . LYS A 1 368 ? 12.507 -14.979 -16.023 1.00 67.12 368 LYS A CA 1
ATOM 2999 C C . LYS A 1 368 ? 12.695 -16.388 -16.610 1.00 67.12 368 LYS A C 1
ATOM 3001 O O . LYS A 1 368 ? 11.814 -17.227 -16.465 1.00 67.12 368 LYS A O 1
ATOM 3006 N N . MET A 1 369 ? 13.826 -16.657 -17.267 1.00 62.94 369 MET A N 1
ATOM 3007 C CA . MET A 1 369 ? 14.171 -17.982 -17.813 1.00 62.94 369 MET A CA 1
ATOM 3008 C C . MET A 1 369 ? 14.668 -18.967 -16.742 1.00 62.94 369 MET A C 1
ATOM 3010 O O . MET A 1 369 ? 14.474 -20.169 -16.888 1.00 62.94 369 MET A O 1
ATOM 3014 N N . LEU A 1 370 ? 15.296 -18.471 -15.670 1.00 65.56 370 LEU A N 1
ATOM 3015 C CA . LEU A 1 370 ? 15.769 -19.275 -14.535 1.00 65.56 370 LEU A CA 1
ATOM 3016 C C . LEU A 1 370 ? 14.676 -19.573 -13.496 1.00 65.56 370 LEU A C 1
ATOM 3018 O O . LEU A 1 370 ? 14.948 -20.279 -12.528 1.00 65.56 370 LEU A O 1
ATOM 3022 N N . GLY A 1 371 ? 13.451 -19.077 -13.703 1.00 51.81 371 GLY A N 1
ATOM 3023 C CA . GLY A 1 371 ? 12.322 -19.314 -12.802 1.00 51.81 371 GLY A CA 1
ATOM 3024 C C . GLY A 1 371 ? 12.526 -18.726 -11.404 1.00 51.81 371 GLY A C 1
ATOM 3025 O O . GLY A 1 371 ? 12.041 -19.312 -10.439 1.00 51.81 371 GLY A O 1
ATOM 3026 N N . ALA A 1 372 ? 13.269 -17.618 -11.307 1.00 49.00 372 ALA A N 1
ATOM 3027 C CA . ALA A 1 372 ? 13.514 -16.880 -10.069 1.00 49.00 372 ALA A CA 1
ATOM 3028 C C . ALA A 1 372 ? 12.773 -15.543 -10.055 1.00 49.00 372 ALA A C 1
ATOM 3030 O O . ALA A 1 372 ? 12.802 -14.843 -11.100 1.00 49.00 372 ALA A O 1
#

Secondary structure (DSSP, 8-state):
------------S-TTTTTS---S-HHHHHHHHHHHTTPPP-EEETTTEEEETTEEEE---EEE-TTS-EEE-SHHHHHHHHHTGGGSTTT---PPP-------------TTS----S----SPPPPEEEEEEEEEEEE------EE-TTT--EEEEE--EEEETT--SS-EEPPPEEEESSS-EEEEEEEEEEEEEETTTTEEEEEEESSTT--SEEEEEEE--EEESSSEEEEEEEEEHHHHHHS---STTPSSSPPPPP----GGGHHHHHHHHHHHHIIIIISHHHHHHHHHHHHHHHHHHHHHHT---S-S-TTTSSSHHHHHHHHHHHTSSHHHHHHHHHHHHHHHHHHHHHHT--HHHHHHHTT-

Organism: Dissostichus mawsoni (NCBI:txid36200)

Sequence (372 aa):
MDSTLTVSIYDWDLPWLQRVRDPMKPTQILAKLCKDGKLDGPHYGPAGRVKVENRVFMAPTEIEDENGLKRQTDEHLALTVLKHWEEIPKVGCKLVPEHGRIEMWVDIFPKDMTAPGPALDISPRRPKKFELRVIVWNTDEVVLEDDDIFTGEKSSDIFVRGWLKGQQEDKQDTDVHYHSITGEGNFNWRFVYPIDYLMAEEKIVISKKESMFAWDETEYKIPARLNLQGKVEAELHLLTGEEAERSPVGEGRNEPDPMEKPNRPDIALLWFLIPFKAAKHLICDQYRWLTIKLFSALLLLAILGLFLYSMPGRPDIALLWFLIPFKAAKHLICDQYRWLTIKIVSVLLLLAILGLFLYNMPGYMVKKMLGA

Radius of gyration: 48.97 Å; Cα contacts (8 Å, |Δi|>4): 430; chains: 1; bounding box: 106×52×139 Å